Protein AF-A0A962G310-F1 (afdb_monomer)

Structure (mmCIF, N/CA/C/O backbone):
data_AF-A0A962G310-F1
#
_entry.id   AF-A0A962G310-F1
#
loop_
_atom_site.group_PDB
_atom_site.id
_atom_site.type_symbol
_atom_site.label_atom_id
_atom_site.label_alt_id
_atom_site.label_comp_id
_atom_site.label_asym_id
_atom_site.label_entity_id
_atom_site.label_seq_id
_atom_site.pdbx_PDB_ins_code
_atom_site.Cartn_x
_atom_site.Cartn_y
_atom_site.Cartn_z
_atom_site.occupancy
_atom_site.B_iso_or_equiv
_atom_site.auth_seq_id
_atom_site.auth_comp_id
_atom_site.auth_asym_id
_atom_site.auth_atom_id
_atom_site.pdbx_PDB_model_num
ATOM 1 N N . ILE A 1 1 ? -2.977 -13.315 -1.352 1.00 50.44 1 ILE A N 1
ATOM 2 C CA . ILE A 1 1 ? -3.343 -12.907 -2.749 1.00 50.44 1 ILE A CA 1
ATOM 3 C C . ILE A 1 1 ? -3.502 -14.176 -3.570 1.00 50.44 1 ILE A C 1
ATOM 5 O O . ILE A 1 1 ? -2.542 -14.920 -3.682 1.00 50.44 1 ILE A O 1
ATOM 9 N N . THR A 1 2 ? -4.656 -14.475 -4.157 1.00 49.22 2 THR A N 1
ATOM 10 C CA . THR A 1 2 ? -4.764 -15.611 -5.091 1.00 49.22 2 THR A CA 1
ATOM 11 C C . THR A 1 2 ? -4.496 -15.117 -6.510 1.00 49.22 2 THR A C 1
ATOM 13 O O . THR A 1 2 ? -5.317 -14.396 -7.077 1.00 49.22 2 THR A O 1
ATOM 16 N N . THR A 1 3 ? -3.339 -15.450 -7.093 1.00 58.47 3 THR A N 1
ATOM 17 C CA . THR A 1 3 ? -3.172 -15.307 -8.549 1.00 58.47 3 THR A CA 1
ATOM 18 C C . THR A 1 3 ? -3.939 -16.430 -9.236 1.00 58.47 3 THR A C 1
ATOM 20 O O . THR A 1 3 ? -4.121 -17.504 -8.672 1.00 58.47 3 THR A O 1
ATOM 23 N N . SER A 1 4 ? -4.409 -16.191 -10.458 1.00 64.81 4 SER A N 1
ATOM 24 C CA . SER A 1 4 ? -5.119 -17.195 -11.258 1.00 64.81 4 SER A CA 1
ATOM 25 C C . SER A 1 4 ? -4.231 -18.366 -11.699 1.00 64.81 4 SER A C 1
ATOM 27 O O . SER A 1 4 ? -4.678 -19.197 -12.481 1.00 64.81 4 SER A O 1
ATOM 29 N N . GLY A 1 5 ? -2.958 -18.395 -11.285 1.00 76.19 5 GLY A N 1
ATOM 30 C CA . GLY A 1 5 ? -1.945 -19.301 -11.819 1.00 76.19 5 GLY A CA 1
ATOM 31 C C . GLY A 1 5 ? -1.483 -18.958 -13.228 1.00 76.19 5 GLY A C 1
ATOM 32 O O . GLY A 1 5 ? -0.609 -19.631 -13.763 1.00 76.19 5 GLY A O 1
ATOM 33 N N . MET A 1 6 ? -2.056 -17.913 -13.833 1.00 87.50 6 MET A N 1
ATOM 34 C CA . MET A 1 6 ? -1.799 -17.522 -15.211 1.00 87.50 6 MET A CA 1
ATOM 35 C C . MET A 1 6 ? -0.865 -16.321 -15.269 1.00 87.50 6 MET A C 1
ATOM 37 O O . MET A 1 6 ? -1.064 -15.309 -14.591 1.00 87.50 6 MET A O 1
ATOM 41 N N . LEU A 1 7 ? 0.132 -16.414 -16.142 1.00 91.38 7 LEU A N 1
ATOM 42 C CA . LEU A 1 7 ? 1.071 -15.338 -16.396 1.00 91.38 7 LEU A CA 1
ATOM 43 C C . LEU A 1 7 ? 0.447 -14.274 -17.298 1.00 91.38 7 LEU A C 1
ATOM 45 O O . LEU A 1 7 ? -0.180 -14.569 -18.321 1.00 91.38 7 LEU A O 1
ATOM 49 N N . LYS A 1 8 ? 0.703 -13.014 -16.958 1.00 93.44 8 LYS A N 1
ATOM 50 C CA . LYS A 1 8 ? 0.412 -11.855 -17.799 1.00 93.44 8 LYS A CA 1
ATOM 51 C C . LYS A 1 8 ? 1.676 -11.424 -18.528 1.00 93.44 8 LYS A C 1
ATOM 53 O O . LYS A 1 8 ? 2.707 -11.155 -17.912 1.00 93.44 8 LYS A O 1
ATOM 58 N N . ARG A 1 9 ? 1.592 -11.344 -19.852 1.00 95.44 9 ARG A N 1
ATOM 59 C CA . ARG A 1 9 ? 2.641 -10.803 -20.710 1.00 95.44 9 ARG A CA 1
ATOM 60 C C . ARG A 1 9 ? 2.602 -9.288 -20.690 1.00 95.44 9 ARG A C 1
ATOM 62 O O . ARG A 1 9 ? 1.595 -8.676 -21.050 1.00 95.44 9 ARG A O 1
ATOM 69 N N . VAL A 1 10 ? 3.752 -8.709 -20.376 1.00 96.69 10 VAL A N 1
ATOM 70 C CA . VAL A 1 10 ? 3.971 -7.268 -20.354 1.00 96.69 10 VAL A CA 1
ATOM 71 C C . VAL A 1 10 ? 5.116 -6.950 -21.305 1.00 96.69 10 VAL A C 1
ATOM 73 O O . VAL A 1 10 ? 6.241 -7.379 -21.086 1.00 96.69 10 VAL A O 1
ATOM 76 N N . THR A 1 11 ? 4.830 -6.269 -22.411 1.00 97.44 11 THR A N 1
ATOM 77 C CA . THR A 1 11 ? 5.817 -5.959 -23.450 1.00 97.44 11 THR A CA 1
ATOM 78 C C . THR A 1 11 ? 6.754 -4.843 -22.994 1.00 97.44 11 THR A C 1
ATOM 80 O O . THR A 1 11 ? 6.299 -3.808 -22.503 1.00 97.44 11 THR A O 1
ATOM 83 N N . VAL A 1 12 ? 8.059 -5.054 -23.167 1.00 98.25 12 VAL A N 1
ATOM 84 C CA . VAL A 1 12 ? 9.109 -4.120 -22.746 1.00 98.25 12 VAL A CA 1
ATOM 85 C C . VAL A 1 12 ? 9.958 -3.695 -23.937 1.00 98.25 12 VAL A C 1
ATOM 87 O O . VAL A 1 12 ? 10.425 -4.527 -24.721 1.00 98.25 12 VAL A O 1
ATOM 90 N N . GLY A 1 13 ? 10.141 -2.387 -24.056 1.00 98.31 13 GLY A N 1
ATOM 91 C CA . GLY A 1 13 ? 11.091 -1.740 -24.942 1.00 98.31 13 GLY A CA 1
ATOM 92 C C . GLY A 1 13 ? 12.408 -1.417 -24.236 1.00 98.31 13 GLY A C 1
ATOM 93 O O . GLY A 1 13 ? 12.398 -1.049 -23.064 1.00 98.31 13 GLY A O 1
ATOM 94 N N . VAL A 1 14 ? 13.534 -1.530 -24.937 1.00 98.56 14 VAL A N 1
ATOM 95 C CA . VAL A 1 14 ? 14.858 -1.184 -24.396 1.00 98.56 14 VAL A CA 1
ATOM 96 C C . VAL A 1 14 ? 15.575 -0.236 -25.346 1.00 98.56 14 VAL A C 1
ATOM 98 O O . VAL A 1 14 ? 15.743 -0.550 -26.522 1.00 98.56 14 VAL A O 1
ATOM 101 N N . ASP A 1 15 ? 15.991 0.917 -24.837 1.00 98.56 15 ASP A N 1
ATOM 102 C CA . ASP A 1 15 ? 16.763 1.926 -25.558 1.00 98.56 15 ASP A CA 1
ATOM 103 C C . ASP A 1 15 ? 18.202 1.950 -25.029 1.00 98.56 15 ASP A C 1
ATOM 105 O O . ASP A 1 15 ? 18.442 2.092 -23.826 1.00 98.56 15 ASP A O 1
ATOM 109 N N . VAL A 1 16 ? 19.162 1.756 -25.930 1.00 98.44 16 VAL A N 1
ATOM 110 C CA . VAL A 1 16 ? 20.587 1.662 -25.614 1.00 98.44 16 VAL A CA 1
ATOM 111 C C . VAL A 1 16 ? 21.300 2.863 -26.226 1.00 98.44 16 VAL A C 1
ATOM 113 O O . VAL A 1 16 ? 21.492 2.889 -27.448 1.00 98.44 16 VAL A O 1
ATOM 116 N N . PRO A 1 17 ? 21.728 3.837 -25.403 1.00 97.88 17 PRO A N 1
ATOM 117 C CA . PRO A 1 17 ? 22.543 4.949 -25.867 1.00 97.88 17 PRO A CA 1
ATOM 118 C C . PRO A 1 17 ? 23.867 4.494 -26.478 1.00 97.88 17 PRO A C 1
ATOM 120 O O . PRO A 1 17 ? 24.404 3.424 -26.170 1.00 97.88 17 PRO A O 1
ATOM 123 N N . SER A 1 18 ? 24.424 5.352 -27.320 1.00 97.38 18 SER A N 1
ATOM 124 C CA . SER A 1 18 ? 25.615 5.083 -28.121 1.00 97.38 18 SER A CA 1
ATOM 125 C C . SER A 1 18 ? 26.856 4.814 -27.295 1.00 97.38 18 SER A C 1
ATOM 127 O O . SER A 1 18 ? 27.634 3.927 -27.645 1.00 97.38 18 SER A O 1
ATOM 129 N N . HIS A 1 19 ? 27.027 5.492 -26.159 1.00 95.31 19 HIS A N 1
ATOM 130 C CA . HIS A 1 19 ? 28.170 5.243 -25.285 1.00 95.31 19 HIS A CA 1
ATOM 131 C C . HIS A 1 19 ? 28.067 3.883 -24.585 1.00 95.31 19 HIS A C 1
ATOM 133 O O . HIS A 1 19 ? 29.087 3.218 -24.431 1.00 95.31 19 HIS A O 1
ATOM 139 N N . ILE A 1 20 ? 26.864 3.422 -24.224 1.00 97.19 20 ILE A N 1
ATOM 140 C CA . ILE A 1 20 ? 26.665 2.067 -23.685 1.00 97.19 20 ILE A CA 1
ATOM 141 C C . ILE A 1 20 ? 26.889 1.021 -24.771 1.00 97.19 20 ILE A C 1
ATOM 143 O O . ILE A 1 20 ? 27.622 0.051 -24.555 1.00 97.19 20 ILE A O 1
ATOM 147 N N . TYR A 1 21 ? 26.318 1.238 -25.956 1.00 98.06 21 TYR A N 1
ATOM 148 C CA . TYR A 1 21 ? 26.517 0.349 -27.092 1.00 98.06 21 TYR A CA 1
ATOM 149 C C . TYR A 1 21 ? 28.004 0.196 -27.438 1.00 98.06 21 TYR A C 1
ATOM 151 O O . TYR A 1 21 ? 28.503 -0.925 -27.561 1.00 98.06 21 TYR A O 1
ATOM 159 N N . ALA A 1 22 ? 28.728 1.312 -27.533 1.00 97.12 22 ALA A N 1
ATOM 160 C CA . ALA A 1 22 ? 30.138 1.330 -27.889 1.00 97.12 22 ALA A CA 1
ATOM 161 C C . ALA A 1 22 ? 31.031 0.763 -26.780 1.00 97.12 22 ALA A C 1
ATOM 163 O O . ALA A 1 22 ? 31.851 -0.112 -27.053 1.00 97.12 22 ALA A O 1
ATOM 164 N N . ASN A 1 23 ? 30.867 1.223 -25.536 1.00 95.75 23 ASN A N 1
ATOM 165 C CA . ASN A 1 23 ? 31.840 0.960 -24.473 1.00 95.75 23 ASN A CA 1
ATOM 166 C C . ASN A 1 23 ? 31.548 -0.327 -23.695 1.00 95.75 23 ASN A C 1
ATOM 168 O O . ASN A 1 23 ? 32.478 -1.045 -23.332 1.00 95.75 23 ASN A O 1
ATOM 172 N N . VAL A 1 24 ? 30.273 -0.647 -23.449 1.00 96.69 24 VAL A N 1
ATOM 173 C CA . VAL A 1 24 ? 29.887 -1.813 -22.634 1.00 96.69 24 VAL A CA 1
ATOM 174 C C . VAL A 1 24 ? 29.593 -3.023 -23.509 1.00 96.69 24 VAL A C 1
ATOM 176 O O . VAL A 1 24 ? 30.114 -4.119 -23.278 1.00 96.69 24 VAL A O 1
ATOM 179 N N . TYR A 1 25 ? 28.797 -2.826 -24.561 1.00 97.56 25 TYR A N 1
ATOM 180 C CA . TYR A 1 25 ? 28.482 -3.887 -25.519 1.00 97.56 25 TYR A CA 1
ATOM 181 C C . TYR A 1 25 ? 29.496 -3.996 -26.663 1.00 97.56 25 TYR A C 1
ATOM 183 O O . TYR A 1 25 ? 29.352 -4.870 -27.516 1.00 97.56 25 TYR A O 1
ATOM 191 N N . GLN A 1 26 ? 30.560 -3.185 -26.642 1.00 97.06 26 GLN A N 1
ATOM 192 C CA . GLN A 1 26 ? 31.705 -3.269 -27.557 1.00 97.06 26 GLN A CA 1
ATOM 193 C C . GLN A 1 26 ? 31.311 -3.140 -29.032 1.00 97.06 26 GLN A C 1
ATOM 195 O O . GLN A 1 26 ? 31.849 -3.831 -29.895 1.00 97.06 26 GLN A O 1
ATOM 200 N N . SER A 1 27 ? 30.339 -2.272 -29.321 1.00 97.56 27 SER A N 1
ATOM 201 C CA . SER A 1 27 ? 29.776 -2.072 -30.662 1.00 97.56 27 SER A CA 1
ATOM 202 C C . SER A 1 27 ? 29.259 -3.361 -31.316 1.00 97.56 27 SER A C 1
ATOM 204 O O . SER A 1 27 ? 29.256 -3.485 -32.540 1.00 97.56 27 SER A O 1
ATOM 206 N N . ASN A 1 28 ? 28.825 -4.332 -30.507 1.00 97.94 28 ASN A N 1
ATOM 207 C CA . ASN A 1 28 ? 28.350 -5.628 -30.968 1.00 97.94 28 ASN A CA 1
ATOM 208 C C . ASN A 1 28 ? 26.861 -5.799 -30.632 1.00 97.94 28 ASN A C 1
ATOM 210 O O . ASN A 1 28 ? 26.475 -5.962 -29.472 1.00 97.94 28 ASN A O 1
ATOM 214 N N . SER A 1 29 ? 26.016 -5.783 -31.666 1.00 97.69 29 SER A N 1
ATOM 215 C CA . SER A 1 29 ? 24.560 -5.887 -31.516 1.00 97.69 29 SER A CA 1
ATOM 216 C C . SER A 1 29 ? 24.111 -7.228 -30.936 1.00 97.69 29 SER A C 1
ATOM 218 O O . SER A 1 29 ? 23.179 -7.261 -30.139 1.00 97.69 29 SER A O 1
ATOM 220 N N . GLU A 1 30 ? 24.785 -8.327 -31.279 1.00 97.38 30 GLU A N 1
ATOM 221 C CA . GLU A 1 30 ? 24.461 -9.649 -30.738 1.00 97.38 30 GLU A CA 1
ATOM 222 C C . GLU A 1 30 ? 24.752 -9.711 -29.235 1.00 97.38 30 GLU A C 1
ATOM 224 O O . GLU A 1 30 ? 23.927 -10.188 -28.455 1.00 97.38 30 GLU A O 1
ATOM 229 N N . ARG A 1 31 ? 25.896 -9.164 -28.809 1.00 97.12 31 ARG A N 1
ATOM 230 C CA . ARG A 1 31 ? 26.240 -9.047 -27.389 1.00 97.12 31 ARG A CA 1
ATOM 231 C C . ARG A 1 31 ? 25.231 -8.181 -26.637 1.00 97.12 31 ARG A C 1
ATOM 233 O O . ARG A 1 31 ? 24.807 -8.576 -25.553 1.00 97.12 31 ARG A O 1
ATOM 240 N N . ALA A 1 32 ? 24.853 -7.035 -27.205 1.00 97.69 32 ALA A N 1
ATOM 241 C CA . ALA A 1 32 ? 23.867 -6.139 -26.609 1.00 97.69 32 ALA A CA 1
ATOM 242 C C . ALA A 1 32 ? 22.528 -6.857 -26.391 1.00 97.69 32 ALA A C 1
ATOM 244 O O . ALA A 1 32 ? 22.038 -6.916 -25.267 1.00 97.69 32 ALA A O 1
ATOM 245 N N . VAL A 1 33 ? 21.971 -7.471 -27.440 1.00 97.56 33 VAL A N 1
ATOM 246 C CA . VAL A 1 33 ? 20.674 -8.160 -27.364 1.00 97.56 33 VAL A CA 1
ATOM 247 C C . VAL A 1 33 ? 20.718 -9.332 -26.382 1.00 97.56 33 VAL A C 1
ATOM 249 O O . VAL A 1 33 ? 19.839 -9.424 -25.530 1.00 97.56 33 VAL A O 1
ATOM 252 N N . ARG A 1 34 ? 21.768 -10.166 -26.408 1.00 97.06 34 ARG A N 1
ATOM 253 C CA . ARG A 1 34 ? 21.914 -11.292 -25.465 1.00 97.06 34 ARG A CA 1
ATOM 254 C C . ARG A 1 34 ? 21.926 -10.834 -24.001 1.00 97.06 34 ARG A C 1
ATOM 256 O O . ARG A 1 34 ? 21.305 -11.472 -23.155 1.00 97.06 34 ARG A O 1
ATOM 263 N N . LEU A 1 35 ? 22.621 -9.738 -23.685 1.00 97.31 35 LEU A N 1
ATOM 264 C CA . LEU A 1 35 ? 22.671 -9.200 -22.318 1.00 97.31 35 LEU A CA 1
ATOM 265 C C . LEU A 1 35 ? 21.361 -8.523 -21.905 1.00 97.31 35 LEU A C 1
ATOM 267 O O . LEU A 1 35 ? 20.964 -8.623 -20.743 1.00 97.31 35 LEU A O 1
ATOM 271 N N . ILE A 1 36 ? 20.655 -7.896 -22.847 1.00 98.31 36 ILE A N 1
ATOM 272 C CA . ILE A 1 36 ? 19.310 -7.363 -22.614 1.00 98.31 36 ILE A CA 1
ATOM 273 C C . ILE A 1 36 ? 18.335 -8.494 -22.281 1.00 98.31 36 ILE A C 1
ATOM 275 O O . ILE A 1 36 ? 17.607 -8.411 -21.292 1.00 98.31 36 ILE A O 1
ATOM 279 N N . GLU A 1 37 ? 18.348 -9.574 -23.060 1.00 97.31 37 GLU A N 1
ATOM 280 C CA . GLU A 1 37 ? 17.526 -10.758 -22.805 1.00 97.31 37 GLU A CA 1
ATOM 281 C C . GLU A 1 37 ? 17.859 -11.388 -21.451 1.00 97.31 37 GLU A C 1
ATOM 283 O O . GLU A 1 37 ? 16.951 -11.641 -20.658 1.00 97.31 37 GLU A O 1
ATOM 288 N N . TYR A 1 38 ? 19.148 -11.574 -21.150 1.00 97.19 38 TYR A N 1
ATOM 289 C CA . TYR A 1 38 ? 19.611 -12.068 -19.852 1.00 97.19 38 TYR A CA 1
ATOM 290 C C . TYR A 1 38 ? 19.092 -11.206 -18.693 1.00 97.19 38 TYR A C 1
ATOM 292 O O . TYR A 1 38 ? 18.535 -11.734 -17.730 1.00 97.19 38 TYR A O 1
ATOM 300 N N . SER A 1 39 ? 19.207 -9.882 -18.807 1.00 97.00 39 SER A N 1
ATOM 301 C CA . SER A 1 39 ? 18.791 -8.951 -17.754 1.00 97.00 39 SER A CA 1
ATOM 302 C C . SER A 1 39 ? 17.276 -8.996 -17.516 1.00 97.00 39 SER A C 1
ATOM 304 O O . SER A 1 39 ? 16.816 -9.044 -16.371 1.00 97.00 39 SER A O 1
ATOM 306 N N . LEU A 1 40 ? 16.482 -9.044 -18.595 1.00 96.31 40 LEU A N 1
ATOM 307 C CA . LEU A 1 40 ? 15.026 -9.193 -18.511 1.00 96.31 40 LEU A CA 1
ATOM 308 C C . LEU A 1 40 ? 14.626 -10.536 -17.886 1.00 96.31 40 LEU A C 1
ATOM 310 O O . LEU A 1 40 ? 13.695 -10.587 -17.081 1.00 96.31 40 LEU A O 1
ATOM 314 N N . LEU A 1 41 ? 15.323 -11.624 -18.228 1.00 94.31 41 LEU A N 1
ATOM 315 C CA . LEU A 1 41 ? 15.107 -12.936 -17.616 1.00 94.31 41 LEU A CA 1
ATOM 316 C C . LEU A 1 41 ? 15.432 -12.918 -16.118 1.00 94.31 41 LEU A C 1
ATOM 318 O O . LEU A 1 41 ? 14.638 -13.430 -15.331 1.00 94.31 41 LEU A O 1
ATOM 322 N N . GLY A 1 42 ? 16.533 -12.276 -15.718 1.00 93.44 42 GLY A N 1
ATOM 323 C CA . GLY A 1 42 ? 16.915 -12.115 -14.314 1.00 93.44 42 GLY A CA 1
ATOM 324 C C . GLY A 1 42 ? 15.847 -11.391 -13.493 1.00 93.44 42 GLY A C 1
ATOM 325 O O . GLY A 1 42 ? 15.467 -11.858 -12.420 1.00 93.44 42 GLY A O 1
ATOM 326 N N . ALA A 1 43 ? 15.289 -10.298 -14.021 1.00 92.38 43 ALA A N 1
ATOM 327 C CA . ALA A 1 43 ? 14.181 -9.599 -13.371 1.00 92.38 43 ALA A CA 1
ATOM 328 C C . ALA A 1 43 ? 12.894 -10.448 -13.338 1.00 92.38 43 ALA A C 1
ATOM 330 O O . ALA A 1 43 ? 12.197 -10.487 -12.322 1.00 92.38 43 ALA A O 1
ATOM 331 N N . ASN A 1 44 ? 12.592 -11.180 -14.415 1.00 93.31 44 ASN A N 1
ATOM 332 C CA . ASN A 1 44 ? 11.396 -12.021 -14.506 1.00 93.31 44 ASN A CA 1
ATOM 333 C C . ASN A 1 44 ? 11.317 -13.123 -13.449 1.00 93.31 44 ASN A C 1
ATOM 335 O O . ASN A 1 44 ? 10.204 -13.492 -13.084 1.00 93.31 44 ASN A O 1
ATOM 339 N N . LEU A 1 45 ? 12.446 -13.625 -12.936 1.00 88.06 45 LEU A N 1
ATOM 340 C CA . LEU A 1 45 ? 12.452 -14.667 -11.901 1.00 88.06 45 LEU A CA 1
ATOM 341 C C . LEU A 1 45 ? 11.566 -14.295 -10.704 1.00 88.06 45 LEU A C 1
ATOM 343 O O . LEU A 1 45 ? 10.777 -15.115 -10.236 1.00 88.06 45 LEU A O 1
ATOM 347 N N . VAL A 1 46 ? 11.649 -13.042 -10.249 1.00 88.81 46 VAL A N 1
ATOM 348 C CA . VAL A 1 46 ? 10.880 -12.556 -9.097 1.00 88.81 46 VAL A CA 1
ATOM 349 C C . VAL A 1 46 ? 9.440 -12.241 -9.497 1.00 88.81 46 VAL A C 1
ATOM 351 O O . VAL A 1 46 ? 8.511 -12.696 -8.839 1.00 88.81 46 VAL A O 1
ATOM 354 N N . TYR A 1 47 ? 9.233 -11.517 -10.600 1.00 92.44 47 TYR A N 1
ATOM 355 C CA . TYR A 1 47 ? 7.896 -11.084 -11.027 1.00 92.44 47 TYR A CA 1
ATOM 356 C C . TYR A 1 47 ? 6.986 -12.238 -11.448 1.00 92.44 47 TYR A C 1
ATOM 358 O O . TYR A 1 47 ? 5.790 -12.222 -11.152 1.00 92.44 47 TYR A O 1
ATOM 366 N N . MET A 1 48 ? 7.531 -13.258 -12.111 1.00 90.25 48 MET A N 1
ATOM 367 C CA . MET A 1 48 ? 6.759 -14.437 -12.493 1.00 90.25 48 MET A CA 1
ATOM 368 C C . MET A 1 48 ? 6.371 -15.252 -11.261 1.00 90.25 48 MET A C 1
ATOM 370 O O . MET A 1 48 ? 5.212 -15.644 -11.151 1.00 90.25 48 MET A O 1
ATOM 374 N N . ARG A 1 49 ? 7.313 -15.459 -10.327 1.00 85.56 49 ARG A N 1
ATOM 375 C CA . ARG A 1 49 ? 7.065 -16.196 -9.080 1.00 85.56 49 ARG A CA 1
ATOM 376 C C . ARG A 1 49 ? 6.059 -15.486 -8.182 1.00 85.56 49 ARG A C 1
ATOM 378 O O . ARG A 1 49 ? 5.169 -16.133 -7.656 1.00 85.56 49 ARG A O 1
ATOM 385 N N . GLN A 1 50 ? 6.219 -14.183 -7.980 1.00 85.75 50 GLN A N 1
ATOM 386 C CA . GLN A 1 50 ? 5.478 -13.470 -6.940 1.00 85.75 50 GLN A CA 1
ATOM 387 C C . GLN A 1 50 ? 4.130 -12.949 -7.415 1.00 85.75 50 GLN A C 1
ATOM 389 O O . GLN A 1 50 ? 3.139 -12.979 -6.693 1.00 85.75 50 GLN A O 1
ATOM 394 N N . VAL A 1 51 ? 4.091 -12.440 -8.644 1.00 88.88 51 VAL A N 1
ATOM 395 C CA . VAL A 1 51 ? 2.975 -11.618 -9.120 1.00 88.88 51 VAL A CA 1
ATOM 396 C C . VAL A 1 51 ? 2.570 -11.979 -10.542 1.00 88.88 51 VAL A C 1
ATOM 398 O O . VAL A 1 51 ? 1.916 -11.188 -11.217 1.00 88.88 51 VAL A O 1
ATOM 401 N N . GLY A 1 52 ? 2.927 -13.178 -11.014 1.00 90.19 52 GLY A N 1
ATOM 402 C CA . GLY A 1 52 ? 2.497 -13.738 -12.295 1.00 90.19 52 GLY A CA 1
ATOM 403 C C . GLY A 1 52 ? 2.721 -12.817 -13.498 1.00 90.19 52 GLY A C 1
ATOM 404 O O . GLY A 1 52 ? 1.888 -12.782 -14.402 1.00 90.19 52 GLY A O 1
ATOM 405 N N . ILE A 1 53 ? 3.789 -12.019 -13.502 1.00 93.38 53 ILE A N 1
ATOM 406 C CA . ILE A 1 53 ? 4.115 -11.099 -14.598 1.00 93.38 53 ILE A CA 1
ATOM 407 C C . ILE A 1 53 ? 5.341 -11.618 -15.336 1.00 93.38 53 ILE A C 1
ATOM 409 O O . ILE A 1 53 ? 6.390 -11.834 -14.736 1.00 93.38 53 ILE A O 1
ATOM 413 N N . ARG A 1 54 ? 5.219 -11.756 -16.658 1.00 94.94 54 ARG A N 1
ATOM 414 C CA . ARG A 1 54 ? 6.350 -11.974 -17.557 1.00 94.94 54 ARG A CA 1
ATOM 415 C C . ARG A 1 54 ? 6.575 -10.720 -18.385 1.00 94.94 54 ARG A C 1
ATOM 417 O O . ARG A 1 54 ? 5.815 -10.430 -19.313 1.00 94.94 54 ARG A O 1
ATOM 424 N N . HIS A 1 55 ? 7.664 -10.028 -18.099 1.00 96.81 55 HIS A N 1
ATOM 425 C CA . HIS A 1 55 ? 8.179 -8.988 -18.965 1.00 96.81 55 HIS A CA 1
ATOM 426 C C . HIS A 1 55 ? 8.787 -9.622 -20.215 1.00 96.81 55 HIS A C 1
ATOM 428 O O . HIS A 1 55 ? 9.733 -10.407 -20.142 1.00 96.81 55 HIS A O 1
ATOM 434 N N . GLN A 1 56 ? 8.221 -9.321 -21.374 1.00 96.25 56 GLN A N 1
ATOM 435 C CA . GLN A 1 56 ? 8.648 -9.874 -22.648 1.00 96.25 56 GLN A CA 1
ATOM 436 C C . GLN A 1 56 ? 9.271 -8.769 -23.489 1.00 96.25 56 GLN A C 1
ATOM 438 O O . GLN A 1 56 ? 8.612 -7.771 -23.782 1.00 96.25 56 GLN A O 1
ATOM 443 N N . LEU A 1 57 ? 10.518 -8.972 -23.913 1.00 97.06 57 LEU A N 1
ATOM 444 C CA . LEU A 1 57 ? 11.175 -8.064 -24.843 1.00 97.06 57 LEU A CA 1
ATOM 445 C C . LEU A 1 57 ? 10.339 -7.937 -26.123 1.00 97.06 57 LEU A C 1
ATOM 447 O O . LEU A 1 57 ? 9.901 -8.944 -26.684 1.00 97.06 57 LEU A O 1
ATOM 451 N N . ASN A 1 58 ? 10.099 -6.708 -26.569 1.00 95.56 58 ASN A N 1
ATOM 452 C CA . ASN A 1 58 ? 9.345 -6.441 -27.792 1.00 95.56 58 ASN A CA 1
ATOM 453 C C . ASN A 1 58 ? 10.169 -5.664 -28.817 1.00 95.56 58 ASN A C 1
ATOM 455 O O . ASN A 1 58 ? 10.158 -6.012 -29.995 1.00 95.56 58 ASN A O 1
ATOM 459 N N . ARG A 1 59 ? 10.913 -4.649 -28.367 1.00 96.75 59 ARG A N 1
ATOM 460 C CA . ARG A 1 59 ? 11.728 -3.802 -29.235 1.00 96.75 59 ARG A CA 1
ATOM 461 C C . ARG A 1 59 ? 13.011 -3.392 -28.534 1.00 96.75 59 ARG A C 1
ATOM 463 O O . ARG A 1 59 ? 12.982 -2.988 -27.375 1.00 96.75 59 ARG A O 1
ATOM 470 N N . VAL A 1 60 ? 14.113 -3.456 -29.272 1.00 98.00 60 VAL A N 1
ATOM 471 C CA . VAL A 1 60 ? 15.408 -2.912 -28.860 1.00 98.00 60 VAL A CA 1
ATOM 472 C C . VAL A 1 60 ? 15.800 -1.812 -29.836 1.00 98.00 60 VAL A C 1
ATOM 474 O O . VAL A 1 60 ? 15.754 -2.015 -31.048 1.00 98.00 60 VAL A O 1
ATOM 477 N N . VAL A 1 61 ? 16.193 -0.660 -29.305 1.00 98.25 61 VAL A N 1
ATOM 478 C CA . VAL A 1 61 ? 16.784 0.446 -30.058 1.00 98.25 61 VAL A CA 1
ATOM 479 C C . VAL A 1 61 ? 18.258 0.513 -29.683 1.00 98.25 61 VAL A C 1
ATOM 481 O O . VAL A 1 61 ? 18.596 0.826 -28.547 1.00 98.25 61 VAL A O 1
ATOM 484 N N . LEU A 1 62 ? 19.139 0.188 -30.630 1.00 98.25 62 LEU A N 1
ATOM 485 C CA . LEU A 1 62 ? 20.585 0.338 -30.466 1.00 98.25 62 LEU A CA 1
ATOM 486 C C . LEU A 1 62 ? 21.024 1.613 -31.178 1.00 98.25 62 LEU A C 1
ATOM 488 O O . LEU A 1 62 ? 20.935 1.698 -32.403 1.00 98.25 62 LEU A O 1
ATOM 492 N N . ARG A 1 63 ? 21.496 2.606 -30.427 1.00 97.44 63 ARG A N 1
ATOM 493 C CA . ARG A 1 63 ? 21.965 3.868 -31.005 1.00 97.44 63 ARG A CA 1
ATOM 494 C C . ARG A 1 63 ? 23.424 3.724 -31.398 1.00 97.44 63 ARG A C 1
ATOM 496 O O . ARG A 1 63 ? 24.311 3.871 -30.576 1.00 97.44 63 ARG A O 1
ATOM 503 N N . THR A 1 64 ? 23.685 3.377 -32.651 1.00 96.38 64 THR A N 1
ATOM 504 C CA . THR A 1 64 ? 25.050 3.075 -33.114 1.00 96.38 64 THR A CA 1
ATOM 505 C C . THR A 1 64 ? 25.854 4.312 -33.518 1.00 96.38 64 THR A C 1
ATOM 507 O O . THR A 1 64 ? 27.065 4.214 -33.685 1.00 96.38 64 THR A O 1
ATOM 510 N N . ASP A 1 65 ? 25.193 5.460 -33.688 1.00 94.88 65 ASP A N 1
ATOM 511 C CA . ASP A 1 65 ? 25.807 6.738 -34.054 1.00 94.88 65 ASP A CA 1
ATOM 512 C C . ASP A 1 65 ? 25.639 7.750 -32.913 1.00 94.88 65 ASP A C 1
ATOM 514 O O . ASP A 1 65 ? 24.521 8.141 -32.572 1.00 94.88 65 ASP A O 1
ATOM 518 N N . ALA A 1 66 ? 26.761 8.189 -32.338 1.00 91.44 66 ALA A N 1
ATOM 519 C CA . ALA A 1 66 ? 26.780 9.171 -31.258 1.00 91.44 66 ALA A CA 1
ATOM 520 C C . ALA A 1 66 ? 26.250 10.551 -31.686 1.00 91.44 66 ALA A C 1
ATOM 522 O O . ALA A 1 66 ? 25.712 11.277 -30.855 1.00 91.44 66 ALA A O 1
ATOM 523 N N . GLY A 1 67 ? 26.351 10.912 -32.971 1.00 93.62 67 GLY A N 1
ATOM 524 C CA . GLY A 1 67 ? 25.815 12.170 -33.500 1.00 93.62 67 GLY A CA 1
ATOM 525 C C . GLY A 1 67 ? 24.286 12.195 -33.586 1.00 93.62 67 GLY A C 1
ATOM 526 O O . GLY A 1 67 ? 23.691 13.268 -33.647 1.00 93.62 67 GLY A O 1
ATOM 527 N N . GLN A 1 68 ? 23.649 11.021 -33.566 1.00 93.06 68 GLN A N 1
ATOM 528 C CA . GLN A 1 68 ? 22.192 10.854 -33.586 1.00 93.06 68 GLN A CA 1
ATOM 529 C C . GLN A 1 68 ? 21.632 10.388 -32.237 1.00 93.06 68 GLN A C 1
ATOM 531 O O . GLN A 1 68 ? 20.426 10.159 -32.110 1.00 93.06 68 GLN A O 1
ATOM 536 N N . ASP A 1 69 ? 22.490 10.225 -31.231 1.00 96.69 69 ASP A N 1
ATOM 537 C CA . ASP A 1 69 ? 22.090 9.790 -29.905 1.00 96.69 69 ASP A CA 1
ATOM 538 C C . ASP A 1 69 ? 21.509 10.971 -29.106 1.00 96.69 69 ASP A C 1
ATOM 540 O O . ASP A 1 69 ? 2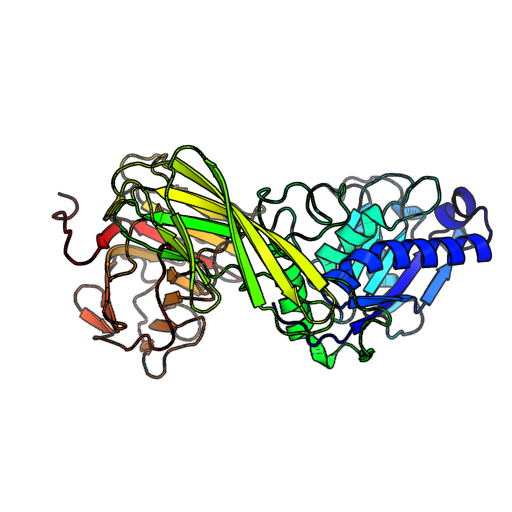2.254 11.859 -28.684 1.00 96.69 69 ASP A O 1
ATOM 544 N N . PRO A 1 70 ? 20.189 11.000 -28.851 1.00 96.44 70 PRO A N 1
ATOM 545 C CA . PRO A 1 70 ? 19.546 12.080 -28.118 1.00 96.44 70 PRO A CA 1
ATOM 546 C C . PRO A 1 70 ? 19.946 12.101 -26.641 1.00 96.44 70 PRO A C 1
ATOM 548 O O . PRO A 1 70 ? 19.702 13.095 -25.962 1.00 96.44 70 PRO A O 1
ATOM 551 N N . TYR A 1 71 ? 20.547 11.022 -26.133 1.00 95.38 71 TYR A N 1
ATOM 552 C CA . TYR A 1 71 ? 20.984 10.925 -24.748 1.00 95.38 71 TYR A CA 1
ATOM 553 C C . TYR A 1 71 ? 22.395 11.471 -24.538 1.00 95.38 71 TYR A C 1
ATOM 555 O O . TYR A 1 71 ? 22.724 11.873 -23.422 1.00 95.38 71 TYR A O 1
ATOM 563 N N . ALA A 1 72 ? 23.223 11.541 -25.586 1.00 91.69 72 ALA A N 1
ATOM 564 C CA . ALA A 1 72 ? 24.608 11.996 -25.482 1.00 91.69 72 ALA A CA 1
ATOM 565 C C . ALA A 1 72 ? 24.751 13.400 -24.848 1.00 91.69 72 ALA A C 1
ATOM 567 O O . ALA A 1 72 ? 25.593 13.548 -23.958 1.00 91.69 72 ALA A O 1
ATOM 568 N N . PRO A 1 73 ? 23.914 14.407 -25.186 1.00 90.00 73 PRO A N 1
ATOM 569 C CA . PRO A 1 73 ? 23.976 15.728 -24.551 1.00 90.00 73 PRO A CA 1
ATOM 570 C C . PRO A 1 73 ? 23.535 15.739 -23.080 1.00 90.00 73 PRO A C 1
ATOM 572 O O . PRO A 1 73 ? 23.824 16.688 -22.357 1.00 90.00 73 PRO A O 1
ATOM 575 N N . LEU A 1 74 ? 22.816 14.708 -22.625 1.00 89.50 74 LEU A N 1
ATOM 576 C CA . LEU A 1 74 ? 22.162 14.677 -21.311 1.00 89.50 74 LEU A CA 1
ATOM 577 C C . LEU A 1 74 ? 23.052 14.110 -20.202 1.00 89.50 74 LEU A C 1
ATOM 579 O O . LEU A 1 74 ? 22.665 14.145 -19.036 1.00 89.50 74 LEU A O 1
ATOM 583 N N . ARG A 1 75 ? 24.234 13.595 -20.555 1.00 85.38 75 ARG A N 1
ATOM 584 C CA . ARG A 1 75 ? 25.158 12.899 -19.644 1.00 85.38 75 ARG A CA 1
ATOM 585 C C . ARG A 1 75 ? 25.887 13.822 -18.662 1.00 85.38 75 ARG A C 1
ATOM 587 O O . ARG A 1 75 ? 26.527 13.335 -17.738 1.00 85.38 75 ARG A O 1
ATOM 594 N N . ALA A 1 76 ? 25.807 15.141 -18.846 1.00 77.94 76 ALA A N 1
ATOM 595 C CA . ALA A 1 76 ? 26.412 16.114 -17.942 1.00 77.94 76 ALA A CA 1
ATOM 596 C C . ALA A 1 76 ? 25.431 16.558 -16.830 1.00 77.94 76 ALA A C 1
ATOM 598 O O . ALA A 1 76 ? 24.269 16.884 -17.128 1.00 77.94 76 ALA A O 1
ATOM 599 N N . PRO A 1 77 ? 25.882 16.642 -15.561 1.00 66.62 77 PRO A N 1
ATOM 600 C CA . PRO A 1 77 ? 25.136 17.319 -14.501 1.00 66.62 77 PRO A CA 1
ATOM 601 C C . PRO A 1 77 ? 24.993 18.818 -14.818 1.00 66.62 77 PRO A C 1
ATOM 603 O O . PRO A 1 77 ? 25.975 19.456 -15.187 1.00 66.62 77 PRO A O 1
ATOM 606 N N . ASP A 1 78 ? 23.802 19.406 -14.665 1.00 61.38 78 ASP A N 1
ATOM 607 C CA . ASP A 1 78 ? 23.574 20.849 -14.913 1.00 61.38 78 ASP A CA 1
ATOM 608 C C . ASP A 1 78 ? 22.686 21.537 -13.859 1.00 61.38 78 ASP A C 1
ATOM 610 O O . ASP A 1 78 ? 22.105 22.588 -14.115 1.00 61.38 78 ASP A O 1
ATOM 614 N N . GLY A 1 79 ? 22.555 20.952 -12.666 1.00 61.97 79 GLY A N 1
ATOM 615 C CA . GLY A 1 79 ? 21.812 21.550 -11.549 1.00 61.97 79 GLY A CA 1
ATOM 616 C C . GLY A 1 79 ? 20.285 21.587 -11.708 1.00 61.97 79 GLY A C 1
ATOM 617 O O . GLY A 1 79 ? 19.597 21.918 -10.748 1.00 61.97 79 GLY A O 1
ATOM 618 N N . SER A 1 80 ? 19.733 21.196 -12.864 1.00 66.94 80 SER A N 1
ATOM 619 C CA . SER A 1 80 ? 18.279 21.105 -13.096 1.00 66.94 80 SER A CA 1
ATOM 620 C C . SER A 1 80 ? 17.599 19.951 -12.347 1.00 66.94 80 SER A C 1
ATOM 622 O O . SER A 1 80 ? 16.372 19.865 -12.318 1.00 66.94 80 SER A O 1
ATOM 624 N N . CYS A 1 81 ? 18.388 19.056 -11.748 1.00 60.00 81 CYS A N 1
ATOM 625 C CA . CYS A 1 81 ? 17.919 17.832 -11.124 1.00 60.00 81 CYS A CA 1
ATOM 626 C C . CYS A 1 81 ? 18.712 17.517 -9.860 1.00 60.00 81 CYS A C 1
ATOM 628 O O . CYS A 1 81 ? 19.934 17.655 -9.828 1.00 60.00 81 CYS A O 1
ATOM 630 N N . THR A 1 82 ? 18.007 17.069 -8.825 1.00 59.75 82 THR A N 1
ATOM 631 C CA . THR A 1 82 ? 18.585 16.673 -7.535 1.00 59.75 82 THR A CA 1
ATOM 632 C C . THR A 1 82 ? 18.993 15.195 -7.488 1.00 59.75 82 THR A C 1
ATOM 634 O O . THR A 1 82 ? 19.645 14.785 -6.533 1.00 59.75 82 THR A O 1
ATOM 637 N N . VAL A 1 83 ? 18.638 14.402 -8.511 1.00 60.84 83 VAL A N 1
ATOM 638 C CA . VAL A 1 83 ? 18.828 12.940 -8.582 1.00 60.84 83 VAL A CA 1
ATOM 639 C C . VAL A 1 83 ? 19.610 12.570 -9.853 1.00 60.84 83 VAL A C 1
ATOM 641 O O . VAL A 1 83 ? 19.033 12.055 -10.808 1.00 60.84 83 VAL A O 1
ATOM 644 N N . ASP A 1 84 ? 20.909 12.897 -9.897 1.00 68.56 84 ASP A N 1
ATOM 645 C CA . ASP A 1 84 ? 21.789 12.739 -11.079 1.00 68.56 84 ASP A CA 1
ATOM 646 C C . ASP A 1 84 ? 21.076 13.151 -12.403 1.00 68.56 84 ASP A C 1
ATOM 648 O O . ASP A 1 84 ? 20.140 13.950 -12.434 1.00 68.56 84 ASP A O 1
ATOM 652 N N . THR A 1 85 ? 21.518 12.647 -13.545 1.00 86.31 85 THR A N 1
ATOM 653 C CA . THR A 1 85 ? 20.975 12.904 -14.881 1.00 86.31 85 THR A CA 1
ATOM 654 C C . THR A 1 85 ? 19.817 11.961 -15.235 1.00 86.31 85 THR A C 1
ATOM 656 O O . THR A 1 85 ? 19.237 12.081 -16.318 1.00 86.31 85 THR A O 1
ATOM 659 N N . HIS A 1 86 ? 19.406 11.058 -14.329 1.00 91.19 86 HIS A N 1
ATOM 660 C CA . HIS A 1 86 ? 18.349 10.067 -14.577 1.00 91.19 86 HIS A CA 1
ATOM 661 C C . HIS A 1 86 ? 17.005 10.692 -14.967 1.00 91.19 86 HIS A C 1
ATOM 663 O O . HIS A 1 86 ? 16.335 10.179 -15.861 1.00 91.19 86 HIS A O 1
ATOM 669 N N . CYS A 1 87 ? 16.620 11.817 -14.364 1.00 89.69 87 CYS A N 1
ATOM 670 C CA . CYS A 1 87 ? 15.380 12.532 -14.691 1.00 89.69 87 CYS A CA 1
ATOM 671 C C . CYS A 1 87 ? 15.349 13.053 -16.142 1.00 89.69 87 CYS A C 1
ATOM 673 O O . CYS A 1 87 ? 14.304 13.007 -16.801 1.00 89.69 87 CYS A O 1
ATOM 675 N N . LYS A 1 88 ? 16.499 13.487 -16.681 1.00 91.25 88 LYS A N 1
ATOM 676 C CA . LYS A 1 88 ? 16.62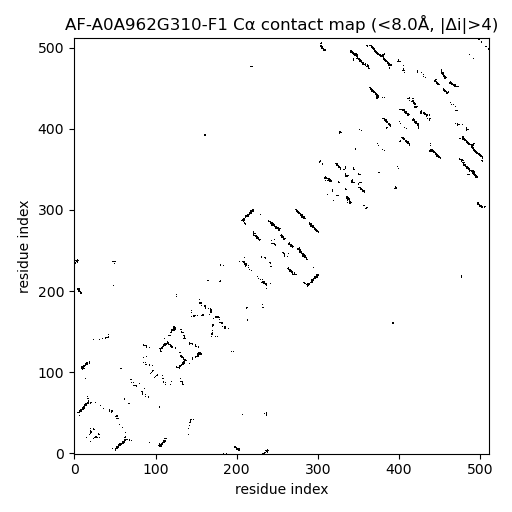1 13.908 -18.084 1.00 91.25 88 LYS A CA 1
ATOM 677 C C . LYS A 1 88 ? 16.471 12.716 -19.013 1.00 91.25 88 LYS A C 1
ATOM 679 O O . LYS A 1 88 ? 15.725 12.785 -19.983 1.00 91.25 88 LYS A O 1
ATOM 684 N N . PHE A 1 89 ? 17.130 11.609 -18.678 1.00 94.69 89 PHE A N 1
ATOM 685 C CA . PHE A 1 89 ? 17.017 10.355 -19.419 1.00 94.69 89 PHE A CA 1
ATOM 686 C C . PHE A 1 89 ? 15.585 9.819 -19.412 1.00 94.69 89 PHE A C 1
ATOM 688 O O . PHE A 1 89 ? 15.092 9.406 -20.457 1.00 94.69 89 PHE A O 1
ATOM 695 N N . LEU A 1 90 ? 14.900 9.884 -18.267 1.00 94.38 90 LEU A N 1
ATOM 696 C CA . LEU A 1 90 ? 13.503 9.479 -18.122 1.00 94.38 90 LEU A CA 1
ATOM 697 C C . LEU A 1 90 ? 12.572 10.329 -19.004 1.00 94.38 90 LEU A C 1
ATOM 699 O O . LEU A 1 90 ? 11.706 9.797 -19.698 1.00 94.38 90 LEU A O 1
ATOM 703 N N . THR A 1 91 ? 12.785 11.647 -19.018 1.00 93.62 91 THR A N 1
ATOM 704 C CA . THR A 1 91 ? 12.035 12.575 -19.879 1.00 93.62 91 THR A CA 1
ATOM 705 C C . THR A 1 91 ? 12.301 12.293 -21.357 1.00 93.62 91 THR A C 1
ATOM 707 O O . THR A 1 91 ? 11.372 12.226 -22.164 1.00 93.62 91 THR A O 1
ATOM 710 N N . GLU A 1 92 ? 13.564 12.074 -21.722 1.00 96.38 92 GLU A N 1
ATOM 711 C CA . GLU A 1 92 ? 13.954 11.856 -23.109 1.00 96.38 92 GLU A CA 1
ATOM 712 C C . GLU A 1 92 ? 13.494 10.491 -23.632 1.00 96.38 92 GLU A C 1
ATOM 714 O O . GLU A 1 92 ? 12.973 10.425 -24.740 1.00 96.38 92 GLU A O 1
ATOM 719 N N . VAL A 1 93 ? 13.575 9.405 -22.852 1.00 97.56 93 VAL A N 1
ATOM 720 C CA . VAL A 1 93 ? 13.024 8.103 -23.275 1.00 97.56 93 VAL A CA 1
ATOM 721 C C . VAL A 1 93 ? 11.508 8.171 -23.452 1.00 97.56 93 VAL A C 1
ATOM 723 O O . VAL A 1 93 ? 10.988 7.643 -24.436 1.00 97.56 93 VAL A O 1
ATOM 726 N N . ALA A 1 94 ? 10.795 8.901 -22.589 1.00 96.94 94 ALA A N 1
ATOM 727 C CA . ALA A 1 94 ? 9.370 9.135 -22.780 1.00 96.94 94 ALA A CA 1
ATOM 728 C C . ALA A 1 94 ? 9.097 9.880 -24.095 1.00 96.94 94 ALA A C 1
ATOM 730 O O . ALA A 1 94 ? 8.232 9.465 -24.868 1.00 96.94 94 ALA A O 1
ATOM 731 N N . ARG A 1 95 ? 9.868 10.932 -24.399 1.00 97.19 95 ARG A N 1
ATOM 732 C CA . ARG A 1 95 ? 9.765 11.666 -25.667 1.00 97.19 95 ARG A CA 1
ATOM 733 C C . ARG A 1 95 ? 10.041 10.757 -26.866 1.00 97.19 95 ARG A C 1
ATOM 735 O O . ARG A 1 95 ? 9.214 10.678 -27.769 1.00 97.19 95 ARG A O 1
ATOM 742 N N . GLN A 1 96 ? 11.157 10.030 -26.855 1.00 97.75 96 GLN A N 1
ATOM 743 C CA . GLN A 1 96 ? 11.567 9.144 -27.945 1.00 97.75 96 GLN A CA 1
ATOM 744 C C . GLN A 1 96 ? 10.475 8.127 -28.288 1.00 97.75 96 GLN A C 1
ATOM 746 O O . GLN A 1 96 ? 10.066 8.024 -29.440 1.00 97.75 96 GLN A O 1
ATOM 751 N N . TRP A 1 97 ? 9.948 7.426 -27.287 1.00 97.19 97 TRP A N 1
ATOM 752 C CA . TRP A 1 97 ? 8.986 6.339 -27.488 1.00 97.19 97 TRP A CA 1
ATOM 753 C C . TRP A 1 97 ? 7.545 6.799 -27.729 1.00 97.19 97 TRP A C 1
ATOM 755 O O . TRP A 1 97 ? 6.734 5.998 -28.193 1.00 97.19 97 TRP A O 1
ATOM 765 N N . ASN A 1 98 ? 7.210 8.049 -27.401 1.00 95.44 98 ASN A N 1
ATOM 766 C CA . ASN A 1 98 ? 5.877 8.602 -27.650 1.00 95.44 98 ASN A CA 1
ATOM 767 C C . ASN A 1 98 ? 5.784 9.394 -28.954 1.00 95.44 98 ASN A C 1
ATOM 769 O O . ASN A 1 98 ? 4.710 9.425 -29.548 1.00 95.44 98 ASN A O 1
ATOM 773 N N . THR A 1 99 ? 6.862 10.062 -29.382 1.00 96.00 99 THR A N 1
ATOM 774 C CA . THR A 1 99 ? 6.773 11.048 -30.473 1.00 96.00 99 THR A CA 1
ATOM 775 C C . THR A 1 99 ? 7.814 10.904 -31.576 1.00 96.00 99 THR A C 1
ATOM 777 O O . THR A 1 99 ? 7.590 11.441 -32.658 1.00 96.00 99 THR A O 1
ATOM 780 N N . VAL A 1 100 ? 8.932 10.206 -31.349 1.00 97.00 100 VAL A N 1
ATOM 781 C CA . VAL A 1 100 ? 10.038 10.131 -32.327 1.00 97.00 100 VAL A CA 1
ATOM 782 C C . VAL A 1 100 ? 10.093 8.778 -33.021 1.00 97.00 100 VAL A C 1
ATOM 784 O O . VAL A 1 100 ? 10.151 8.701 -34.246 1.00 97.00 100 VAL A O 1
ATOM 787 N N . LEU A 1 101 ? 10.112 7.703 -32.237 1.00 96.00 101 LEU A N 1
ATOM 788 C CA . LEU A 1 101 ? 10.191 6.344 -32.746 1.00 96.00 101 LEU A CA 1
ATOM 789 C C . LEU A 1 101 ? 8.862 5.947 -33.404 1.00 96.00 101 LEU A C 1
ATOM 791 O O . LEU A 1 101 ? 7.804 6.444 -33.009 1.00 96.00 101 LEU A O 1
ATOM 795 N N . PRO A 1 102 ? 8.884 5.007 -34.369 1.00 95.44 102 PRO A N 1
ATOM 796 C CA . PRO A 1 102 ? 7.658 4.439 -34.912 1.00 95.44 102 PRO A CA 1
ATOM 797 C C . PRO A 1 102 ? 6.741 3.939 -33.795 1.00 95.44 102 PRO A C 1
ATOM 799 O O . PRO A 1 102 ? 7.226 3.380 -32.806 1.00 95.44 102 PRO A O 1
ATOM 802 N N . ALA A 1 103 ? 5.427 4.085 -33.969 1.00 92.31 103 ALA A N 1
ATOM 803 C CA . ALA A 1 103 ? 4.451 3.631 -32.984 1.00 92.31 103 ALA A CA 1
ATOM 804 C C . ALA A 1 103 ? 4.693 2.164 -32.568 1.00 92.31 103 ALA A C 1
ATOM 806 O O . ALA A 1 103 ? 5.181 1.331 -33.342 1.00 92.31 103 ALA A O 1
ATOM 807 N N . GLY A 1 104 ? 4.381 1.847 -31.315 1.00 90.12 104 GLY A N 1
ATOM 808 C CA . GLY A 1 104 ? 4.686 0.553 -30.714 1.00 90.12 104 GLY A CA 1
ATOM 809 C C . GLY A 1 104 ? 3.689 0.154 -29.637 1.00 90.12 104 GLY A C 1
ATOM 810 O O . GLY A 1 104 ? 2.934 0.987 -29.135 1.00 90.12 104 GLY A O 1
ATOM 811 N N . THR A 1 105 ? 3.677 -1.138 -29.311 1.00 91.69 105 THR A N 1
ATOM 812 C CA . THR A 1 105 ? 2.709 -1.779 -28.397 1.00 91.69 105 THR A CA 1
ATOM 813 C C . THR A 1 105 ? 3.317 -2.120 -27.035 1.00 91.69 105 THR A C 1
ATOM 815 O O . THR A 1 105 ? 2.775 -2.912 -26.268 1.00 91.69 105 THR A O 1
ATOM 818 N N . GLU A 1 106 ? 4.481 -1.557 -26.729 1.00 96.25 106 GLU A N 1
ATOM 819 C CA . GLU A 1 106 ? 5.200 -1.797 -25.487 1.00 96.25 106 GLU A CA 1
ATOM 820 C C . GLU A 1 106 ? 4.435 -1.175 -24.315 1.00 96.25 106 GLU A C 1
ATOM 822 O O . GLU A 1 106 ? 4.057 -0.009 -24.384 1.00 96.25 106 GLU A O 1
ATOM 827 N N . HIS A 1 107 ? 4.219 -1.919 -23.234 1.00 97.44 107 HIS A N 1
ATOM 828 C CA . HIS A 1 107 ? 3.601 -1.390 -22.011 1.00 97.44 107 HIS A CA 1
ATOM 829 C C . HIS A 1 107 ? 4.600 -0.622 -21.144 1.00 97.44 107 HIS A C 1
ATOM 831 O O . HIS A 1 107 ? 4.212 0.204 -20.313 1.00 97.44 107 HIS A O 1
ATOM 837 N N . MET A 1 108 ? 5.887 -0.922 -21.318 1.00 98.12 108 MET A N 1
ATOM 838 C CA . MET A 1 108 ? 7.000 -0.308 -20.606 1.00 98.12 108 MET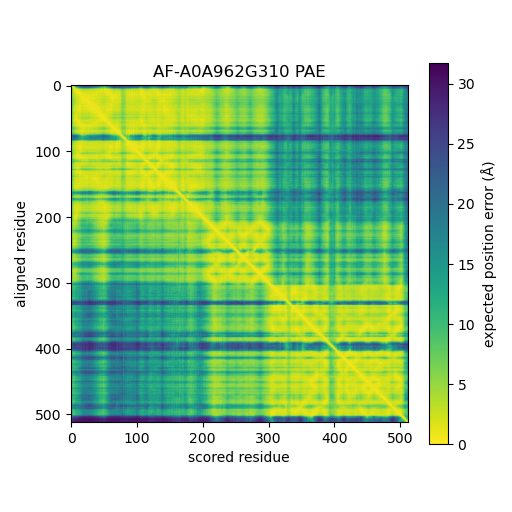 A CA 1
ATOM 839 C C . MET A 1 108 ? 8.144 -0.058 -21.584 1.00 98.12 108 MET A C 1
ATOM 841 O O . MET A 1 108 ? 8.334 -0.839 -22.516 1.00 98.12 108 MET A O 1
ATOM 845 N N . ALA A 1 109 ? 8.926 0.991 -21.368 1.00 98.25 109 ALA A N 1
ATOM 846 C CA . ALA A 1 109 ? 10.217 1.154 -22.021 1.00 98.25 109 ALA A CA 1
ATOM 847 C C . ALA A 1 109 ? 11.262 1.636 -21.023 1.00 98.25 109 ALA A C 1
ATOM 849 O O . ALA A 1 109 ? 10.955 2.394 -20.107 1.00 98.25 109 ALA A O 1
ATOM 850 N N . LEU A 1 110 ? 12.500 1.206 -21.213 1.00 98.56 110 LEU A N 1
ATOM 851 C CA . LEU A 1 110 ? 13.611 1.595 -20.362 1.00 98.56 110 LEU A CA 1
ATOM 852 C C . LEU A 1 110 ? 14.774 2.121 -21.193 1.00 98.56 110 LEU A C 1
ATOM 854 O O . LEU A 1 110 ? 14.969 1.683 -22.326 1.00 98.56 110 LEU A O 1
ATOM 858 N N . VAL A 1 111 ? 15.551 3.033 -20.616 1.00 98.44 111 VAL A N 1
ATOM 859 C CA . VAL A 1 111 ? 16.835 3.478 -21.166 1.00 98.44 111 VAL A CA 1
ATOM 860 C C . VAL A 1 111 ? 17.976 3.052 -20.246 1.00 98.44 111 VAL A C 1
ATOM 862 O O . VAL A 1 111 ? 17.854 3.122 -19.019 1.00 98.44 111 VAL A O 1
ATOM 865 N N . LEU A 1 112 ? 19.068 2.582 -20.847 1.00 97.69 112 LEU A N 1
ATOM 866 C CA . LEU A 1 112 ? 20.316 2.272 -20.147 1.00 97.69 112 LEU A CA 1
ATOM 867 C C . LEU A 1 112 ? 21.177 3.524 -20.011 1.00 97.69 112 LEU A C 1
ATOM 869 O O . LEU A 1 112 ? 21.203 4.328 -20.938 1.00 97.69 112 LEU A O 1
ATOM 873 N N . ARG A 1 113 ? 21.893 3.698 -18.897 1.00 93.00 113 ARG A N 1
ATOM 874 C CA . ARG A 1 113 ? 22.634 4.944 -18.658 1.00 93.00 113 ARG A CA 1
ATOM 875 C C . ARG A 1 113 ? 24.121 4.752 -18.397 1.00 93.00 113 ARG A C 1
ATOM 877 O O . ARG A 1 113 ? 24.876 4.887 -19.350 1.00 93.00 113 ARG A O 1
ATOM 884 N N . GLU A 1 114 ? 24.566 4.504 -17.172 1.00 91.00 114 GLU A N 1
ATOM 885 C CA . GLU A 1 114 ? 25.995 4.384 -16.849 1.00 91.00 114 GLU A CA 1
ATOM 886 C C . GLU A 1 114 ? 26.319 3.039 -16.185 1.00 91.00 114 GLU A C 1
ATOM 888 O O . GLU A 1 114 ? 25.427 2.252 -15.856 1.00 91.00 114 GLU A O 1
ATOM 893 N N . VAL A 1 115 ? 27.618 2.756 -16.030 1.00 87.44 115 VAL A N 1
ATOM 894 C CA . VAL A 1 115 ? 28.092 1.618 -15.233 1.00 87.44 115 VAL A CA 1
ATOM 895 C C . VAL A 1 115 ? 28.157 2.027 -13.762 1.00 87.44 115 VAL A C 1
ATOM 897 O O . VAL A 1 115 ? 29.188 2.507 -13.294 1.00 87.44 115 VAL A O 1
ATOM 900 N N . ASP A 1 116 ? 27.041 1.862 -13.062 1.00 86.31 116 ASP A N 1
ATOM 901 C CA . ASP A 1 116 ? 26.852 2.210 -11.650 1.00 86.31 116 ASP A CA 1
ATOM 902 C C . ASP A 1 116 ? 25.671 1.381 -11.083 1.00 86.31 116 ASP A C 1
ATOM 904 O O . ASP A 1 116 ? 25.381 0.288 -11.580 1.00 86.31 116 ASP A O 1
ATOM 908 N N . GLY A 1 117 ? 24.996 1.849 -10.033 1.00 85.94 117 GLY A N 1
ATOM 909 C CA . GLY A 1 117 ? 23.894 1.151 -9.369 1.00 85.94 117 GLY A CA 1
ATOM 910 C C . GLY A 1 117 ? 22.615 1.967 -9.175 1.00 85.94 117 GLY A C 1
ATOM 911 O O . GLY A 1 117 ? 21.769 1.533 -8.389 1.00 85.94 117 GLY A O 1
ATOM 912 N N . ALA A 1 118 ? 22.468 3.123 -9.831 1.00 89.94 118 ALA A N 1
ATOM 913 C CA . ALA A 1 118 ? 21.323 4.015 -9.656 1.00 89.94 118 ALA A CA 1
ATOM 914 C C . ALA A 1 118 ? 20.254 3.856 -10.752 1.00 89.94 118 ALA A C 1
ATOM 916 O O . ALA A 1 118 ? 20.489 3.331 -11.844 1.00 89.94 118 ALA A O 1
ATOM 917 N N . GLY A 1 119 ? 19.042 4.312 -10.447 1.00 92.56 119 GLY A N 1
ATOM 918 C CA . GLY A 1 119 ? 17.913 4.275 -11.360 1.00 92.56 119 GLY A CA 1
ATOM 919 C C . GLY A 1 119 ? 16.850 5.309 -11.005 1.00 92.56 119 GLY A C 1
ATOM 920 O O . GLY A 1 119 ? 16.910 5.971 -9.967 1.00 92.56 119 GLY A O 1
ATOM 921 N N . LEU A 1 120 ? 15.910 5.494 -11.930 1.00 93.31 120 LEU A N 1
ATOM 922 C CA . LEU A 1 120 ? 14.708 6.288 -11.711 1.00 93.31 120 LEU A CA 1
ATOM 923 C C . LEU A 1 120 ? 13.573 5.799 -12.607 1.00 93.31 120 LEU A C 1
ATOM 925 O O . LEU A 1 120 ? 13.756 5.618 -13.814 1.00 93.31 120 LEU A O 1
ATOM 929 N N . ALA A 1 121 ? 12.372 5.702 -12.052 1.00 95.12 121 ALA A N 1
ATOM 930 C CA . ALA A 1 121 ? 11.177 5.282 -12.766 1.00 95.12 121 ALA A CA 1
ATOM 931 C C . ALA A 1 121 ? 9.984 6.209 -12.531 1.00 95.12 121 ALA A C 1
ATOM 933 O O . ALA A 1 121 ? 9.841 6.856 -11.496 1.00 95.12 121 ALA A O 1
ATOM 934 N N . SER A 1 122 ? 9.074 6.220 -13.505 1.00 93.50 122 SER A N 1
ATOM 935 C CA . SER A 1 122 ? 7.721 6.744 -13.296 1.00 93.50 122 SER A CA 1
ATOM 936 C C . SER A 1 122 ? 6.921 5.767 -12.428 1.00 93.50 122 SER A C 1
ATOM 938 O O . SER A 1 122 ? 6.983 4.557 -12.643 1.00 93.50 122 SER A O 1
ATOM 940 N N . VAL A 1 123 ? 6.177 6.275 -11.442 1.00 91.19 123 VAL A N 1
ATOM 941 C CA . VAL A 1 123 ? 5.497 5.429 -10.450 1.00 91.19 123 VAL A CA 1
ATOM 942 C C . VAL A 1 123 ? 4.068 5.105 -10.880 1.00 91.19 123 VAL A C 1
ATOM 944 O O . VAL A 1 123 ? 3.277 6.012 -11.119 1.00 91.19 123 VAL A O 1
ATOM 947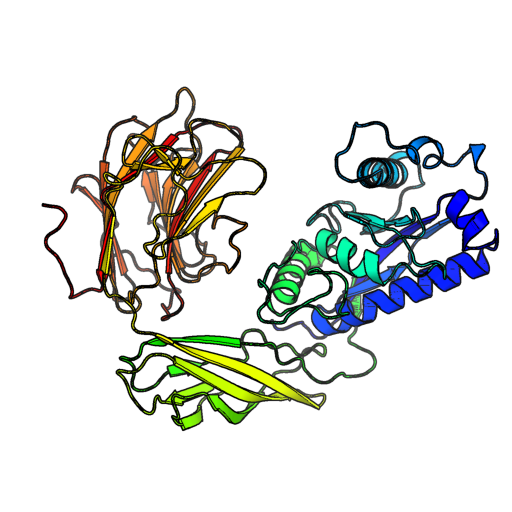 N N . GLY A 1 124 ? 3.718 3.818 -10.942 1.00 92.12 124 GLY A N 1
ATOM 948 C CA . GLY A 1 124 ? 2.336 3.371 -11.156 1.00 92.12 124 GLY A CA 1
ATOM 949 C C . GLY A 1 124 ? 1.763 3.705 -12.538 1.00 92.12 124 GLY A C 1
ATOM 950 O O . GLY A 1 124 ? 0.574 3.992 -12.667 1.00 92.12 124 GLY A O 1
ATOM 951 N N . THR A 1 125 ? 2.590 3.684 -13.586 1.00 94.50 125 THR A N 1
ATOM 952 C CA . THR A 1 125 ? 2.183 4.115 -14.939 1.00 94.50 125 THR A CA 1
ATOM 953 C C . THR A 1 125 ? 2.198 3.010 -15.996 1.00 94.50 125 THR A C 1
ATOM 955 O O . THR A 1 125 ? 2.006 3.291 -17.183 1.00 94.50 125 THR A O 1
ATOM 958 N N . VAL A 1 126 ? 2.393 1.740 -15.612 1.00 95.94 126 VAL A N 1
ATOM 959 C CA . VAL A 1 126 ? 2.351 0.613 -16.569 1.00 95.94 126 VAL A CA 1
ATOM 960 C C . VAL A 1 126 ? 1.055 0.638 -17.379 1.00 95.94 126 VAL A C 1
ATOM 962 O O . VAL A 1 126 ? -0.044 0.810 -16.845 1.00 95.94 126 VAL A O 1
ATOM 965 N N . ALA A 1 127 ? 1.217 0.504 -18.701 1.00 91.31 127 ALA A N 1
ATOM 966 C CA . ALA A 1 127 ? 0.141 0.545 -19.687 1.00 91.31 127 ALA A CA 1
ATOM 967 C C . ALA A 1 127 ? -0.735 1.821 -19.636 1.00 91.31 127 ALA A C 1
ATOM 969 O O . ALA A 1 127 ? -1.943 1.746 -19.866 1.00 91.31 127 ALA A O 1
ATOM 970 N N . SER A 1 128 ? -0.151 2.989 -19.314 1.00 86.94 128 SER A N 1
ATOM 971 C CA . SER A 1 128 ? -0.870 4.279 -19.259 1.00 86.94 128 SER A CA 1
ATOM 972 C C . SER A 1 128 ? -0.153 5.463 -19.958 1.00 86.94 128 SER A C 1
ATOM 974 O O . SER A 1 128 ? 0.265 6.396 -19.283 1.00 86.94 128 SER A O 1
ATOM 976 N N . PRO A 1 129 ? -0.014 5.482 -21.302 1.00 82.62 129 PRO A N 1
ATOM 977 C CA . PRO A 1 129 ? -0.083 4.330 -22.202 1.00 82.62 129 PRO A CA 1
ATOM 978 C C . PRO A 1 129 ? 1.172 3.447 -22.082 1.00 82.62 129 PRO A C 1
ATOM 980 O O . PRO A 1 129 ? 1.122 2.266 -22.417 1.00 82.62 129 PRO A O 1
ATOM 983 N N . ARG A 1 130 ? 2.274 3.995 -21.549 1.00 92.94 130 ARG A N 1
ATOM 984 C CA . ARG A 1 130 ? 3.551 3.312 -21.329 1.00 92.94 130 ARG A CA 1
ATOM 985 C C . ARG A 1 130 ? 4.243 3.855 -20.078 1.00 92.94 130 ARG A C 1
ATOM 987 O O . ARG A 1 130 ? 4.219 5.058 -19.850 1.00 92.94 130 ARG A O 1
ATOM 994 N N . SER A 1 131 ? 4.871 2.972 -19.304 1.00 96.88 131 SER A N 1
ATOM 995 C CA . SER A 1 131 ? 5.726 3.354 -18.170 1.00 96.88 131 SER A CA 1
ATOM 996 C C . SER A 1 131 ? 7.184 3.465 -18.583 1.00 96.88 131 SER A C 1
ATOM 998 O O . SER A 1 131 ? 7.611 2.731 -19.477 1.00 96.88 131 SER A O 1
ATOM 1000 N N . TYR A 1 132 ? 7.951 4.314 -17.900 1.00 98.12 132 TYR A N 1
ATOM 1001 C CA . TYR A 1 132 ? 9.353 4.544 -18.234 1.00 98.12 132 TYR A CA 1
ATOM 1002 C C . TYR A 1 132 ? 10.295 4.352 -17.051 1.00 98.12 132 TYR A C 1
ATOM 1004 O O . TYR A 1 132 ? 9.937 4.656 -15.909 1.00 98.12 132 TYR A O 1
ATOM 1012 N N . SER A 1 133 ? 11.518 3.908 -17.336 1.00 97.94 133 SER A N 1
ATOM 1013 C CA . SER A 1 133 ? 12.623 3.961 -16.381 1.00 97.94 133 SER A CA 1
ATOM 1014 C C . SER A 1 133 ? 13.966 4.286 -17.040 1.00 97.94 133 SER A C 1
ATOM 1016 O O . SER A 1 133 ? 14.182 4.029 -18.225 1.00 97.94 133 SER A O 1
ATOM 1018 N N . SER A 1 134 ? 14.870 4.865 -16.258 1.00 96.38 134 SER A N 1
ATOM 1019 C CA . SER A 1 134 ? 16.286 5.051 -16.564 1.00 96.38 134 SER A CA 1
ATOM 1020 C C . SER A 1 134 ? 17.088 4.204 -15.586 1.00 96.38 134 SER A C 1
ATOM 1022 O O . SER A 1 134 ? 16.833 4.274 -14.387 1.00 96.38 134 SER A O 1
ATOM 1024 N N . ASN A 1 135 ? 18.010 3.382 -16.082 1.00 96.25 135 ASN A N 1
ATOM 1025 C CA . ASN A 1 135 ? 18.646 2.340 -15.277 1.00 96.25 135 ASN A CA 1
ATOM 1026 C C . ASN A 1 135 ? 20.135 2.290 -15.582 1.00 96.25 135 ASN A C 1
ATOM 1028 O O . ASN A 1 135 ? 20.535 2.168 -16.745 1.00 96.25 135 ASN A O 1
ATOM 1032 N N . ASP A 1 136 ? 20.939 2.327 -14.531 1.00 94.56 136 ASP A N 1
ATOM 1033 C CA . ASP A 1 136 ? 22.335 1.947 -14.631 1.00 94.56 136 ASP A CA 1
ATOM 1034 C C . ASP A 1 136 ? 22.476 0.428 -14.755 1.00 94.56 136 ASP A C 1
ATOM 1036 O O . ASP A 1 136 ? 21.541 -0.357 -14.546 1.00 94.56 136 ASP A O 1
ATOM 1040 N N . LEU A 1 137 ? 23.667 0.015 -15.161 1.00 94.38 137 LEU A N 1
ATOM 1041 C CA . LEU A 1 137 ? 24.019 -1.373 -15.404 1.00 94.38 137 LEU A CA 1
ATOM 1042 C C . LEU A 1 137 ? 25.344 -1.722 -14.736 1.00 94.38 137 LEU A C 1
ATOM 1044 O O . LEU A 1 137 ? 26.193 -0.879 -14.479 1.00 94.38 137 LEU A O 1
ATOM 1048 N N . SER A 1 138 ? 25.565 -3.009 -14.509 1.00 95.00 138 SER A N 1
ATOM 1049 C CA . SER A 1 138 ? 26.878 -3.512 -14.111 1.00 95.00 138 SER A CA 1
ATOM 1050 C C . SER A 1 138 ? 27.915 -3.350 -15.229 1.00 95.00 138 SER A C 1
ATOM 1052 O O . SER A 1 138 ? 27.579 -3.243 -16.409 1.00 95.00 138 SER A O 1
ATOM 1054 N N . ALA A 1 139 ? 29.202 -3.469 -14.890 1.00 93.88 139 ALA A N 1
ATOM 1055 C CA . ALA A 1 139 ? 30.287 -3.473 -15.879 1.00 93.88 139 ALA A CA 1
ATOM 1056 C C . ALA A 1 139 ? 30.160 -4.603 -16.921 1.00 93.88 139 ALA A C 1
ATOM 1058 O O . ALA A 1 139 ? 30.707 -4.511 -18.019 1.00 93.88 139 ALA A O 1
ATOM 1059 N N . ALA A 1 140 ? 29.425 -5.670 -16.590 1.00 93.12 140 ALA A N 1
ATOM 1060 C CA . ALA A 1 140 ? 29.134 -6.771 -17.500 1.00 93.12 140 ALA A CA 1
ATOM 1061 C C . ALA A 1 140 ? 28.004 -6.456 -18.498 1.00 93.12 140 ALA A C 1
ATOM 1063 O O . ALA A 1 140 ? 27.802 -7.225 -19.434 1.00 93.12 140 ALA A O 1
ATOM 1064 N N . GLY A 1 141 ? 27.278 -5.348 -18.325 1.00 94.75 141 GLY A N 1
ATOM 1065 C CA . GLY A 1 141 ? 26.128 -4.988 -19.152 1.00 94.75 141 GLY A CA 1
ATOM 1066 C C . GLY A 1 141 ? 24.782 -5.515 -18.652 1.00 94.75 141 GLY A C 1
ATOM 1067 O O . GLY A 1 141 ? 23.788 -5.359 -19.362 1.00 94.75 141 GLY A O 1
ATOM 1068 N N . ASP A 1 142 ? 24.754 -6.138 -17.469 1.00 95.94 142 ASP A N 1
ATOM 1069 C CA . ASP A 1 142 ? 23.534 -6.607 -16.803 1.00 95.94 142 ASP A CA 1
ATOM 1070 C C . ASP A 1 142 ? 22.883 -5.473 -16.005 1.00 95.94 142 ASP A C 1
ATOM 1072 O O . ASP A 1 142 ? 23.525 -4.895 -15.124 1.00 95.94 142 ASP A O 1
ATOM 1076 N N . PHE A 1 143 ? 21.616 -5.189 -16.304 1.00 95.94 143 PHE A N 1
ATOM 1077 C CA . PHE A 1 143 ? 20.799 -4.172 -15.636 1.00 95.94 143 PHE A CA 1
ATOM 1078 C C . PHE A 1 143 ? 19.709 -4.767 -14.731 1.00 95.94 143 PHE A C 1
ATOM 1080 O O . PHE A 1 143 ? 18.919 -4.025 -14.152 1.00 95.94 143 PHE A O 1
ATOM 1087 N N . SER A 1 144 ? 19.629 -6.094 -14.591 1.00 94.81 144 SER A N 1
ATOM 1088 C CA . SER A 1 144 ? 18.543 -6.778 -13.873 1.00 94.81 144 SER A CA 1
ATOM 1089 C C . SER A 1 144 ? 18.380 -6.315 -12.424 1.00 94.81 144 SER A C 1
ATOM 1091 O O . SER A 1 144 ? 17.260 -6.271 -11.916 1.00 94.81 144 SER A O 1
ATOM 1093 N N . THR A 1 145 ? 19.480 -5.951 -11.761 1.00 91.69 145 THR A N 1
ATOM 1094 C CA . THR A 1 145 ? 19.474 -5.492 -10.367 1.00 91.69 145 THR A CA 1
ATOM 1095 C C . THR A 1 145 ? 18.825 -4.131 -10.187 1.00 91.69 145 THR A C 1
ATOM 1097 O O . THR A 1 145 ? 17.985 -3.989 -9.303 1.00 91.69 145 THR A O 1
ATOM 1100 N N . VAL A 1 146 ? 19.165 -3.162 -11.034 1.00 93.69 146 VAL A N 1
ATOM 1101 C CA . VAL A 1 146 ? 18.532 -1.840 -11.000 1.00 93.69 146 VAL A CA 1
ATOM 1102 C C . VAL A 1 146 ? 17.118 -1.941 -11.561 1.00 93.69 146 VAL A C 1
ATOM 1104 O O . VAL A 1 146 ? 16.157 -1.496 -10.950 1.00 93.69 146 VAL A O 1
ATOM 1107 N N . TRP A 1 147 ? 16.932 -2.620 -12.690 1.00 95.69 147 TRP A N 1
ATOM 1108 C CA . TRP A 1 147 ? 15.633 -2.606 -13.349 1.00 95.69 147 TRP A CA 1
ATOM 1109 C C . TRP A 1 147 ? 14.546 -3.391 -12.615 1.00 95.69 147 TRP A C 1
ATOM 1111 O O . TRP A 1 147 ? 13.385 -3.003 -12.683 1.00 95.69 147 TRP A O 1
ATOM 1121 N N . ARG A 1 148 ? 14.859 -4.461 -11.867 1.00 94.12 148 ARG A N 1
ATOM 1122 C CA . ARG A 1 148 ? 13.821 -5.112 -11.041 1.00 94.12 148 ARG A CA 1
ATOM 1123 C C . ARG A 1 148 ? 13.234 -4.151 -9.998 1.00 94.12 148 ARG A C 1
ATOM 1125 O O . ARG A 1 148 ? 12.049 -4.281 -9.695 1.00 94.12 148 ARG A O 1
ATOM 1132 N N . HIS A 1 149 ? 14.042 -3.203 -9.513 1.00 94.19 149 HIS A N 1
ATOM 1133 C CA . HIS A 1 149 ? 13.637 -2.125 -8.614 1.00 94.19 149 HIS A CA 1
ATOM 1134 C C . HIS A 1 149 ? 12.830 -1.052 -9.352 1.00 94.19 149 HIS A C 1
ATOM 1136 O O . HIS A 1 149 ? 11.689 -0.771 -8.990 1.00 94.19 149 HIS A O 1
ATOM 1142 N N . GLU A 1 150 ? 13.379 -0.482 -10.426 1.00 95.69 150 GLU A N 1
ATOM 1143 C CA . GLU A 1 150 ? 12.710 0.602 -11.162 1.00 95.69 150 GLU A CA 1
ATOM 1144 C C . GLU A 1 150 ? 11.428 0.125 -11.857 1.00 95.69 150 GLU A C 1
ATOM 1146 O O . GLU A 1 150 ? 10.408 0.815 -11.897 1.00 95.69 150 GLU A O 1
ATOM 1151 N N . GLY A 1 151 ? 11.434 -1.113 -12.346 1.00 95.56 151 GLY A N 1
ATOM 1152 C CA . GLY A 1 151 ? 10.233 -1.806 -12.790 1.00 95.56 151 GLY A CA 1
ATOM 1153 C C . GLY A 1 151 ? 9.201 -1.909 -11.667 1.00 95.56 151 GLY A C 1
ATOM 1154 O O . GLY A 1 151 ? 8.013 -1.749 -11.921 1.00 95.56 151 GLY A O 1
ATOM 1155 N N . GLY A 1 152 ? 9.632 -2.077 -10.417 1.00 94.88 152 GLY A N 1
ATOM 1156 C CA . GLY A 1 152 ? 8.746 -2.101 -9.254 1.00 94.88 152 GLY A CA 1
ATOM 1157 C C . GLY A 1 152 ? 8.050 -0.767 -9.042 1.00 94.88 152 GLY A C 1
ATOM 1158 O O . GLY A 1 152 ? 6.831 -0.734 -8.877 1.00 94.88 152 GLY A O 1
ATOM 1159 N N . HIS A 1 153 ? 8.780 0.342 -9.169 1.00 94.50 153 HIS A N 1
ATOM 1160 C CA . HIS A 1 153 ? 8.180 1.675 -9.185 1.00 94.50 153 HIS A CA 1
ATOM 1161 C C . HIS A 1 153 ? 7.161 1.822 -10.311 1.00 94.50 153 HIS A C 1
ATOM 1163 O O . HIS A 1 153 ? 6.038 2.265 -10.064 1.00 94.50 153 HIS A O 1
ATOM 1169 N N . ASN A 1 154 ? 7.482 1.371 -11.528 1.00 97.06 154 ASN A N 1
ATOM 1170 C CA . ASN A 1 154 ? 6.507 1.341 -12.619 1.00 97.06 154 ASN A CA 1
ATOM 1171 C C . ASN A 1 154 ? 5.224 0.581 -12.228 1.00 97.06 154 ASN A C 1
ATOM 1173 O O . ASN A 1 154 ? 4.124 1.050 -12.529 1.00 97.06 154 ASN A O 1
ATOM 1177 N N . TRP A 1 155 ? 5.355 -0.522 -11.488 1.00 95.06 155 TRP A N 1
ATOM 1178 C CA . TRP A 1 155 ? 4.262 -1.307 -10.899 1.00 95.06 155 TRP A CA 1
ATOM 1179 C C . TRP A 1 155 ? 3.658 -0.730 -9.605 1.00 95.06 155 TRP A C 1
ATOM 1181 O O . TRP A 1 155 ? 2.916 -1.424 -8.914 1.00 95.06 155 TRP A O 1
ATOM 1191 N N . SER A 1 156 ? 3.901 0.551 -9.316 1.00 91.94 156 SER A N 1
ATOM 1192 C CA . SER A 1 156 ? 3.359 1.310 -8.181 1.00 91.94 156 SER A CA 1
ATOM 1193 C C . SER A 1 156 ? 3.997 1.029 -6.816 1.00 91.94 156 SER A C 1
ATOM 1195 O O . SER A 1 156 ? 3.460 1.481 -5.799 1.00 91.94 156 SER A O 1
ATOM 1197 N N . LEU A 1 157 ? 5.144 0.350 -6.772 1.00 88.50 157 LEU A N 1
ATOM 1198 C CA . LEU A 1 157 ? 5.900 0.207 -5.531 1.00 88.50 157 LEU A CA 1
ATOM 1199 C C . LEU A 1 157 ? 6.551 1.529 -5.128 1.00 88.50 157 LEU A C 1
ATOM 1201 O O . LEU A 1 157 ? 6.939 2.345 -5.961 1.00 88.50 157 LEU A O 1
ATOM 1205 N N . SER A 1 158 ? 6.654 1.753 -3.829 1.00 85.81 158 SER A N 1
ATOM 1206 C CA . SER A 1 158 ? 7.515 2.742 -3.185 1.00 85.81 158 SER A CA 1
ATOM 1207 C C . SER A 1 158 ? 8.645 2.006 -2.461 1.00 85.81 158 SER A C 1
ATOM 1209 O O . SER A 1 158 ? 8.659 0.779 -2.381 1.00 85.81 158 SER A O 1
ATOM 1211 N N . HIS A 1 159 ? 9.628 2.739 -1.944 1.00 83.75 159 HIS A N 1
ATOM 1212 C CA . HIS A 1 159 ? 10.618 2.100 -1.082 1.00 83.75 159 HIS A CA 1
ATOM 1213 C C . HIS A 1 159 ? 9.970 1.690 0.237 1.00 83.75 159 HIS A C 1
ATOM 1215 O O . HIS A 1 159 ? 9.219 2.477 0.813 1.00 83.75 159 HIS A O 1
ATOM 1221 N N . PHE A 1 160 ? 10.311 0.500 0.734 1.00 78.19 160 PHE A N 1
ATOM 1222 C CA . PHE A 1 160 ? 9.883 0.018 2.047 1.00 78.19 160 PHE A CA 1
ATOM 1223 C C . PHE A 1 160 ? 8.356 0.038 2.245 1.00 78.19 160 PHE A C 1
ATOM 1225 O O . PHE A 1 160 ? 7.887 0.368 3.332 1.00 78.19 160 PHE A O 1
ATOM 1232 N N . ASP A 1 161 ? 7.562 -0.331 1.227 1.00 71.44 161 ASP A N 1
ATOM 1233 C CA . ASP A 1 161 ? 6.087 -0.374 1.327 1.00 71.44 161 ASP A CA 1
ATOM 1234 C C . ASP A 1 161 ? 5.582 -1.245 2.497 1.00 71.44 161 ASP A C 1
ATOM 1236 O O . ASP A 1 161 ? 4.500 -1.008 3.032 1.00 71.44 161 ASP A O 1
ATOM 1240 N N . GLY A 1 162 ? 6.370 -2.241 2.913 1.00 61.78 162 GLY A N 1
ATOM 1241 C CA . GLY A 1 162 ? 6.105 -3.079 4.085 1.00 61.78 162 GLY A CA 1
ATOM 1242 C C . GLY A 1 162 ? 6.909 -2.724 5.337 1.00 61.78 162 GLY A C 1
ATOM 1243 O O . GLY A 1 162 ? 6.868 -3.481 6.302 1.00 61.78 162 GLY A O 1
ATOM 1244 N N . GLY A 1 163 ? 7.690 -1.640 5.322 1.00 66.06 163 GLY A N 1
ATOM 1245 C CA . GLY A 1 163 ? 8.786 -1.411 6.265 1.00 66.06 163 GLY A CA 1
ATOM 1246 C C . GLY A 1 163 ? 9.963 -2.368 6.026 1.00 66.06 163 GLY A C 1
ATOM 1247 O O . GLY A 1 163 ? 10.196 -2.814 4.904 1.00 66.06 163 GLY A O 1
ATOM 1248 N N . THR A 1 164 ? 10.702 -2.711 7.089 1.00 60.03 164 THR A N 1
ATOM 1249 C CA . THR A 1 164 ? 11.789 -3.714 7.065 1.00 60.03 164 THR A CA 1
ATOM 1250 C C . THR A 1 164 ? 11.540 -5.005 7.881 1.00 60.03 164 THR A C 1
ATOM 1252 O O . THR A 1 164 ? 12.520 -5.629 8.293 1.00 60.03 164 THR A O 1
ATOM 1255 N N . PRO A 1 165 ? 10.299 -5.495 8.113 1.00 57.69 165 PRO A N 1
ATOM 1256 C CA . PRO A 1 165 ? 10.089 -6.744 8.855 1.00 57.69 165 PRO A CA 1
ATOM 1257 C C . PRO A 1 165 ? 10.617 -7.971 8.093 1.00 57.69 165 PRO A C 1
ATOM 1259 O O . PRO A 1 165 ? 11.034 -8.951 8.704 1.00 57.69 165 PRO A O 1
ATOM 1262 N N . GLU A 1 166 ? 10.648 -7.905 6.759 1.00 63.47 166 GLU A N 1
ATOM 1263 C CA . GLU A 1 166 ? 11.204 -8.949 5.889 1.00 63.47 166 GLU A CA 1
ATOM 1264 C C . GLU A 1 166 ? 12.645 -8.661 5.420 1.00 63.47 166 GLU A C 1
ATOM 1266 O O . GLU A 1 166 ? 13.208 -9.450 4.657 1.00 63.47 166 GLU A O 1
ATOM 1271 N N . GLY A 1 167 ? 13.252 -7.559 5.883 1.00 69.75 167 GLY A N 1
ATOM 1272 C CA . GLY A 1 167 ? 14.574 -7.094 5.454 1.00 69.75 167 GLY A CA 1
ATOM 1273 C C . GLY A 1 167 ? 14.582 -6.449 4.063 1.00 69.75 167 GLY A C 1
ATOM 1274 O O . GLY A 1 167 ? 13.571 -5.926 3.601 1.00 69.75 167 GLY A O 1
ATOM 1275 N N . SER A 1 168 ? 15.748 -6.449 3.411 1.00 81.19 168 SER A N 1
ATOM 1276 C CA . SER A 1 168 ? 15.918 -5.868 2.074 1.00 81.19 168 SER A CA 1
ATOM 1277 C C . SER A 1 168 ? 15.154 -6.643 0.992 1.00 81.19 168 SER A C 1
ATOM 1279 O O . SER A 1 168 ? 15.072 -7.869 1.028 1.00 81.19 168 SER A O 1
ATOM 1281 N N . THR A 1 169 ? 14.651 -5.941 -0.020 1.00 84.44 169 THR A N 1
ATOM 1282 C CA . THR A 1 169 ? 13.833 -6.491 -1.119 1.00 84.44 169 THR A CA 1
ATOM 1283 C C . THR A 1 169 ? 14.270 -5.893 -2.461 1.00 84.44 169 THR A C 1
ATOM 1285 O O . THR A 1 169 ? 15.274 -5.176 -2.536 1.00 84.44 169 THR A O 1
ATOM 1288 N N . ILE A 1 170 ? 13.513 -6.154 -3.534 1.00 88.44 170 ILE A N 1
ATOM 1289 C CA . ILE A 1 170 ? 13.735 -5.510 -4.830 1.00 88.44 170 ILE A CA 1
ATOM 1290 C C . ILE A 1 170 ? 13.550 -3.989 -4.767 1.00 88.44 170 ILE A C 1
ATOM 1292 O O . ILE A 1 170 ? 14.357 -3.293 -5.369 1.00 88.44 170 ILE A O 1
ATOM 1296 N N . ASN A 1 171 ? 12.568 -3.471 -4.016 1.00 88.31 171 ASN A N 1
ATOM 1297 C CA . ASN A 1 171 ? 12.299 -2.032 -3.893 1.00 88.31 171 ASN A CA 1
ATOM 1298 C C . ASN A 1 171 ? 12.830 -1.421 -2.589 1.00 88.31 171 ASN A C 1
ATOM 1300 O O . ASN A 1 171 ? 12.714 -0.220 -2.368 1.00 88.31 171 ASN A O 1
ATOM 1304 N N . SER A 1 172 ? 13.487 -2.232 -1.759 1.00 78.31 172 SER A N 1
ATOM 1305 C CA . SER A 1 172 ? 14.060 -1.830 -0.476 1.00 78.31 172 SER A CA 1
ATOM 1306 C C . SER A 1 172 ? 15.545 -2.207 -0.421 1.00 78.31 172 SER A C 1
ATOM 1308 O O . SER A 1 172 ? 15.916 -3.277 0.060 1.00 78.31 172 SER A O 1
ATOM 1310 N N . GLY A 1 173 ? 16.412 -1.334 -0.948 1.00 70.56 173 GLY A N 1
ATOM 1311 C CA . GLY A 1 173 ? 17.876 -1.459 -0.847 1.00 70.56 173 GLY A CA 1
ATOM 1312 C C . GLY A 1 173 ? 18.571 -2.309 -1.922 1.00 70.56 173 GLY A C 1
ATOM 1313 O O . GLY A 1 173 ? 19.731 -2.668 -1.730 1.00 70.56 173 GLY A O 1
ATOM 1314 N N . ASN A 1 174 ? 17.887 -2.659 -3.020 1.00 72.19 174 ASN A N 1
ATOM 1315 C CA . ASN A 1 174 ? 18.407 -3.303 -4.249 1.00 72.19 174 ASN A CA 1
ATOM 1316 C C . ASN A 1 174 ? 19.146 -4.641 -4.083 1.00 72.19 174 ASN A C 1
ATOM 1318 O O . ASN A 1 174 ? 19.635 -5.209 -5.063 1.00 72.19 174 ASN A O 1
ATOM 1322 N N . SER A 1 175 ? 19.211 -5.185 -2.872 1.00 69.69 175 SER A N 1
ATOM 1323 C CA . SER A 1 175 ? 20.180 -6.225 -2.514 1.00 69.69 175 SER A CA 1
ATOM 1324 C C . SER A 1 175 ? 19.647 -7.645 -2.667 1.00 69.69 175 SER A C 1
ATOM 1326 O O . SER A 1 175 ? 20.407 -8.526 -3.067 1.00 69.69 175 SER A O 1
ATOM 1328 N N . LEU A 1 176 ? 18.356 -7.886 -2.417 1.00 78.94 176 LEU A N 1
ATOM 1329 C CA . LEU A 1 176 ? 17.754 -9.216 -2.536 1.00 78.94 176 LEU A CA 1
ATOM 1330 C C . LEU A 1 176 ? 16.764 -9.272 -3.701 1.00 78.94 176 LEU A C 1
ATOM 1332 O O . LEU A 1 176 ? 15.912 -8.403 -3.868 1.00 78.94 176 LEU A O 1
ATOM 1336 N N . ALA A 1 177 ? 16.844 -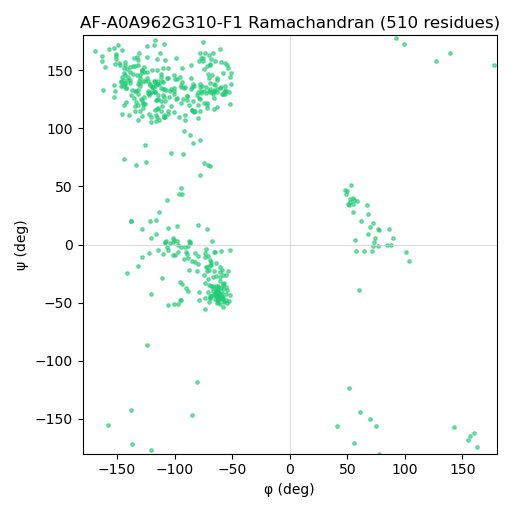10.336 -4.500 1.00 85.00 177 ALA A N 1
ATOM 1337 C CA . ALA A 1 177 ? 15.881 -10.635 -5.559 1.00 85.00 177 ALA A CA 1
ATOM 1338 C C . ALA A 1 177 ? 14.593 -11.251 -4.968 1.00 85.00 177 ALA A C 1
ATOM 1340 O O . ALA A 1 177 ? 14.234 -12.388 -5.267 1.00 85.00 177 ALA A O 1
ATOM 1341 N N . LYS A 1 178 ? 13.921 -10.505 -4.083 1.00 85.12 178 LYS A N 1
ATOM 1342 C CA . LYS A 1 178 ? 12.691 -10.899 -3.382 1.00 85.12 178 LYS A CA 1
ATOM 1343 C C . LYS A 1 178 ? 11.735 -9.704 -3.299 1.00 85.12 178 LYS A C 1
ATOM 1345 O O . LYS A 1 178 ? 12.192 -8.595 -3.057 1.00 85.12 178 LYS A O 1
ATOM 1350 N N . MET A 1 179 ? 10.433 -9.940 -3.462 1.00 85.50 179 MET A N 1
ATOM 1351 C CA . MET A 1 179 ? 9.383 -9.004 -3.032 1.00 85.50 179 MET A CA 1
ATOM 1352 C C . MET A 1 179 ? 8.916 -9.387 -1.627 1.00 85.50 179 MET A C 1
ATOM 1354 O O . MET A 1 179 ? 8.773 -10.576 -1.339 1.00 85.50 179 MET A O 1
ATOM 1358 N N . SER A 1 180 ? 8.682 -8.398 -0.773 1.00 81.00 180 SER A N 1
ATOM 1359 C CA . SER A 1 180 ? 7.931 -8.579 0.473 1.00 81.00 180 SER A CA 1
ATOM 1360 C C . SER A 1 180 ? 6.448 -8.836 0.195 1.00 81.00 180 SER A C 1
ATOM 1362 O O . SER A 1 180 ? 5.952 -8.524 -0.894 1.00 81.00 180 SER A O 1
ATOM 1364 N N . GLY A 1 181 ? 5.720 -9.360 1.185 1.00 77.50 181 GLY A N 1
ATOM 1365 C CA . GLY A 1 181 ? 4.270 -9.548 1.084 1.00 77.50 181 GLY A CA 1
ATOM 1366 C C . GLY A 1 181 ? 3.515 -8.269 0.672 1.00 77.50 181 GLY A C 1
ATOM 1367 O O . GLY A 1 181 ? 2.728 -8.319 -0.278 1.00 77.50 181 GLY A O 1
ATOM 1368 N N . PRO A 1 182 ? 3.772 -7.105 1.307 1.00 77.88 182 PRO A N 1
ATOM 1369 C CA . PRO A 1 182 ? 3.154 -5.833 0.925 1.00 77.88 182 PRO A CA 1
ATOM 1370 C C . PRO A 1 182 ? 3.479 -5.380 -0.505 1.00 77.88 182 PRO A C 1
ATOM 1372 O O . PRO A 1 182 ? 2.577 -4.959 -1.228 1.00 77.88 182 PRO A O 1
ATOM 1375 N N . GLU A 1 183 ? 4.729 -5.522 -0.957 1.00 84.12 183 GLU A N 1
ATOM 1376 C CA . GLU A 1 183 ? 5.102 -5.209 -2.344 1.00 84.12 183 GLU A CA 1
ATOM 1377 C C . GLU A 1 183 ? 4.349 -6.113 -3.335 1.00 84.12 183 GLU A C 1
ATOM 1379 O O . GLU A 1 183 ? 3.721 -5.631 -4.281 1.00 84.12 183 GLU A O 1
ATOM 1384 N N . ALA A 1 184 ? 4.330 -7.428 -3.096 1.00 85.50 184 ALA A N 1
ATOM 1385 C CA . ALA A 1 184 ? 3.600 -8.365 -3.947 1.00 85.50 184 ALA A CA 1
ATOM 1386 C C . ALA A 1 184 ? 2.091 -8.039 -4.003 1.00 85.50 184 ALA A C 1
ATOM 1388 O O . ALA A 1 184 ? 1.476 -8.124 -5.072 1.00 85.50 184 ALA A O 1
ATOM 1389 N N . ALA A 1 185 ? 1.501 -7.600 -2.884 1.00 81.38 185 ALA A N 1
ATOM 1390 C CA . ALA A 1 185 ? 0.112 -7.141 -2.814 1.00 81.38 185 ALA A CA 1
ATOM 1391 C C . ALA A 1 185 ? -0.155 -5.920 -3.686 1.00 81.38 185 ALA A C 1
ATOM 1393 O O . ALA A 1 185 ? -1.093 -5.939 -4.487 1.00 81.38 185 ALA A O 1
ATOM 1394 N N . LEU A 1 186 ? 0.680 -4.890 -3.575 1.00 84.44 186 LEU A N 1
ATOM 1395 C CA . LEU A 1 186 ? 0.526 -3.654 -4.336 1.00 84.44 186 LEU A CA 1
ATOM 1396 C C . LEU A 1 186 ? 0.642 -3.898 -5.843 1.00 84.44 186 LEU A C 1
ATOM 1398 O O . LEU A 1 186 ? -0.235 -3.472 -6.599 1.00 84.44 186 LEU A O 1
ATOM 1402 N N . VAL A 1 187 ? 1.646 -4.664 -6.284 1.00 88.62 187 VAL A N 1
ATOM 1403 C CA . VAL A 1 187 ? 1.778 -5.025 -7.705 1.00 88.62 187 VAL A CA 1
ATOM 1404 C C . VAL A 1 187 ? 0.594 -5.878 -8.166 1.00 88.62 187 VAL A C 1
ATOM 1406 O O . VAL A 1 187 ? 0.060 -5.664 -9.257 1.00 88.62 187 VAL A O 1
ATOM 1409 N N . GLY A 1 188 ? 0.144 -6.828 -7.340 1.00 86.06 188 GLY A N 1
ATOM 1410 C CA . GLY A 1 188 ? -1.014 -7.672 -7.629 1.00 86.06 188 GLY A CA 1
ATOM 1411 C C . GLY A 1 188 ? -2.299 -6.868 -7.854 1.00 86.06 188 GLY A C 1
ATOM 1412 O O . GLY A 1 188 ? -2.992 -7.102 -8.850 1.00 86.06 188 GLY A O 1
ATOM 1413 N N . ILE A 1 189 ? -2.580 -5.901 -6.973 1.00 83.50 189 ILE A N 1
ATOM 1414 C CA . ILE A 1 189 ? -3.721 -4.975 -7.063 1.00 83.50 189 ILE A CA 1
ATOM 1415 C C . ILE A 1 189 ? -3.605 -4.109 -8.318 1.00 83.50 189 ILE A C 1
ATOM 1417 O O . ILE A 1 189 ? -4.547 -4.053 -9.113 1.00 83.50 189 ILE A O 1
ATOM 1421 N N . PHE A 1 190 ? -2.443 -3.489 -8.543 1.00 86.88 190 PHE A N 1
ATOM 1422 C CA . PHE A 1 190 ? -2.212 -2.644 -9.714 1.00 86.88 190 PHE A CA 1
ATOM 1423 C C . PHE A 1 190 ? -2.450 -3.419 -11.017 1.00 86.88 190 PHE A C 1
ATOM 1425 O O . PHE A 1 190 ? -3.199 -2.988 -11.898 1.00 86.88 190 PHE A O 1
ATOM 1432 N N . ARG A 1 191 ? -1.854 -4.612 -11.125 1.00 90.06 191 ARG A N 1
ATOM 1433 C CA . ARG A 1 191 ? -2.005 -5.503 -12.280 1.00 90.06 191 ARG A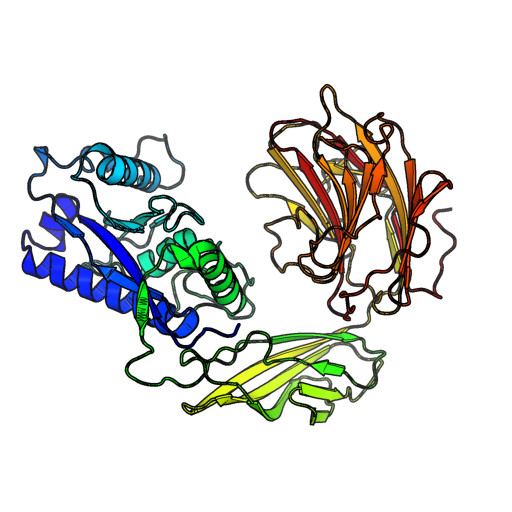 CA 1
ATOM 1434 C C . ARG A 1 191 ? -3.466 -5.892 -12.500 1.00 90.06 191 ARG A C 1
ATOM 1436 O O . ARG A 1 191 ? -3.920 -5.885 -13.642 1.00 90.06 191 ARG A O 1
ATOM 1443 N N . ALA A 1 192 ? -4.201 -6.226 -11.437 1.00 85.94 192 ALA A N 1
ATOM 1444 C CA . ALA A 1 192 ? -5.617 -6.577 -11.528 1.00 85.94 192 ALA A CA 1
ATOM 1445 C C . ALA A 1 192 ? -6.467 -5.404 -12.048 1.00 85.94 192 ALA A C 1
ATOM 1447 O O . ALA A 1 192 ? -7.301 -5.603 -12.931 1.00 85.94 192 ALA A O 1
ATOM 1448 N N . GLY A 1 193 ? -6.186 -4.176 -11.598 1.00 87.75 193 GLY A N 1
ATOM 1449 C CA . GLY A 1 193 ? -6.831 -2.955 -12.100 1.00 87.75 193 GLY A CA 1
ATOM 1450 C C . GLY A 1 193 ? -6.542 -2.641 -13.575 1.00 87.75 193 GLY A C 1
ATOM 1451 O O . GLY A 1 193 ? -7.263 -1.866 -14.198 1.00 87.75 193 GLY A O 1
ATOM 1452 N N . LYS A 1 194 ? -5.513 -3.266 -14.161 1.00 88.69 194 LYS A N 1
ATOM 1453 C CA . LYS A 1 194 ? -5.108 -3.125 -15.571 1.00 88.69 194 LYS A CA 1
ATOM 1454 C C . LYS A 1 194 ? -5.235 -4.435 -16.357 1.00 88.69 194 LYS A C 1
ATOM 1456 O O . LYS A 1 194 ? -4.604 -4.595 -17.398 1.00 88.69 194 LYS A O 1
ATOM 1461 N N . ASN A 1 195 ? -6.049 -5.384 -15.888 1.00 84.81 195 ASN A N 1
ATOM 1462 C CA . ASN A 1 195 ? -6.093 -6.741 -16.443 1.00 84.81 195 ASN A CA 1
ATOM 1463 C C . ASN A 1 195 ? -6.420 -6.788 -17.950 1.00 84.81 195 ASN A C 1
ATOM 1465 O O . ASN A 1 195 ? -5.868 -7.624 -18.660 1.00 84.81 195 ASN A O 1
ATOM 1469 N N . SER A 1 196 ? -7.260 -5.877 -18.458 1.00 89.94 196 SER A N 1
ATOM 1470 C CA . SER A 1 196 ? -7.592 -5.785 -19.891 1.00 89.94 196 SER A CA 1
ATOM 1471 C C . SER A 1 196 ? -6.429 -5.321 -20.771 1.00 89.94 196 SER A C 1
ATOM 1473 O O . SER A 1 196 ? -6.473 -5.512 -21.983 1.00 89.94 196 SER A O 1
ATOM 1475 N N . SER A 1 197 ? -5.398 -4.709 -20.185 1.00 92.88 197 SER A N 1
ATOM 1476 C CA . SER A 1 197 ? -4.229 -4.218 -20.915 1.00 92.88 197 SER A CA 1
ATOM 1477 C C . SER A 1 197 ? -3.195 -5.310 -21.191 1.00 92.88 197 SER A C 1
ATOM 1479 O O . SER A 1 197 ? -2.308 -5.103 -22.010 1.00 92.88 197 SER A O 1
ATOM 1481 N N . PHE A 1 198 ? -3.271 -6.470 -20.530 1.00 93.12 198 PHE A N 1
ATOM 1482 C CA . PHE A 1 198 ? -2.229 -7.495 -20.613 1.00 93.12 198 PHE A CA 1
ATOM 1483 C C . PHE A 1 198 ? -2.731 -8.783 -21.257 1.00 93.12 198 PHE A C 1
ATOM 1485 O O . PHE A 1 198 ? -3.809 -9.284 -20.944 1.00 93.12 198 PHE A O 1
ATOM 1492 N N . THR A 1 199 ? -1.906 -9.378 -22.122 1.00 93.56 199 THR A N 1
ATOM 1493 C CA . THR A 1 199 ? -2.215 -10.699 -22.679 1.00 93.56 199 THR A CA 1
ATOM 1494 C C . THR A 1 199 ? -1.928 -11.776 -21.644 1.00 93.56 199 THR A C 1
ATOM 1496 O O . THR A 1 199 ? -0.831 -11.835 -21.097 1.00 93.56 199 THR A O 1
ATOM 1499 N N . GLU A 1 200 ? -2.877 -12.671 -21.416 1.00 93.62 200 GLU A N 1
ATOM 1500 C CA . GLU A 1 200 ? -2.626 -13.896 -20.665 1.00 93.62 200 GLU A CA 1
ATOM 1501 C C . GLU A 1 200 ? -1.888 -14.919 -21.538 1.00 93.62 200 GLU A C 1
ATOM 1503 O O . GLU A 1 200 ? -2.264 -15.133 -22.688 1.00 93.62 200 GLU A O 1
ATOM 1508 N N . ILE A 1 201 ? -0.818 -15.526 -21.020 1.00 93.00 201 ILE A N 1
ATOM 1509 C CA . ILE A 1 201 ? 0.067 -16.414 -21.800 1.00 93.00 201 ILE A CA 1
ATOM 1510 C C . ILE A 1 201 ? 0.166 -17.834 -21.239 1.00 93.00 201 ILE A C 1
ATOM 1512 O O . ILE A 1 201 ? 1.102 -18.561 -21.567 1.00 93.00 201 ILE A O 1
ATOM 1516 N N . GLY A 1 202 ? -0.802 -18.239 -20.421 1.00 90.38 202 GLY A N 1
ATOM 1517 C CA . GLY A 1 202 ? -0.811 -19.562 -19.805 1.00 90.38 202 GLY A CA 1
ATOM 1518 C C . GLY A 1 202 ? -0.143 -19.605 -18.429 1.00 90.38 202 GLY A C 1
ATOM 1519 O O . GLY A 1 202 ? 0.369 -18.586 -17.952 1.00 90.38 202 GLY A O 1
ATOM 1520 N N . PRO A 1 203 ? -0.165 -20.779 -17.780 1.00 89.69 203 PRO A N 1
ATOM 1521 C CA . PRO A 1 203 ? 0.456 -20.974 -16.482 1.00 89.69 203 PRO A CA 1
ATOM 1522 C C . PRO A 1 203 ? 1.983 -21.063 -16.574 1.00 89.69 203 PRO A C 1
ATOM 1524 O O . PRO A 1 203 ? 2.567 -21.104 -17.661 1.00 89.69 203 PRO A O 1
ATOM 1527 N N . LEU A 1 204 ? 2.641 -21.119 -15.415 1.00 86.44 204 LEU A N 1
ATOM 1528 C CA . LEU A 1 204 ? 4.055 -21.481 -15.336 1.00 86.44 204 LEU A CA 1
ATOM 1529 C C . LEU A 1 204 ? 4.285 -22.857 -15.983 1.00 86.44 204 LEU A C 1
ATOM 1531 O O . LEU A 1 204 ? 3.570 -23.817 -15.709 1.00 86.44 204 LEU A O 1
ATOM 1535 N N . SER A 1 205 ? 5.312 -22.963 -16.829 1.00 86.50 205 SER A N 1
ATOM 1536 C CA . SER A 1 205 ? 5.656 -24.221 -17.508 1.00 86.50 205 SER A CA 1
ATOM 1537 C C . SER A 1 205 ? 6.223 -25.281 -16.563 1.00 86.50 205 SER A C 1
ATOM 1539 O O . SER A 1 205 ? 6.208 -26.466 -16.883 1.00 86.50 205 SER A O 1
ATOM 1541 N N . LEU A 1 206 ? 6.756 -24.852 -15.420 1.00 87.25 206 LEU A N 1
ATOM 1542 C CA . LEU A 1 206 ? 7.233 -25.710 -14.345 1.00 87.25 206 LEU A CA 1
ATOM 1543 C C . LEU A 1 206 ? 6.571 -25.247 -13.048 1.00 87.25 206 LEU A C 1
ATOM 1545 O O . LEU A 1 206 ? 6.761 -24.083 -12.680 1.00 87.25 206 LEU A O 1
ATOM 1549 N N . PRO A 1 207 ? 5.817 -26.122 -12.361 1.00 86.50 207 PRO A N 1
ATOM 1550 C CA . PRO A 1 207 ? 5.233 -25.775 -11.081 1.00 86.50 207 PRO A CA 1
ATOM 1551 C C . PRO A 1 207 ? 6.312 -25.427 -10.058 1.00 86.50 207 PRO A C 1
ATOM 1553 O O . PRO A 1 207 ? 7.304 -26.147 -9.927 1.00 86.50 207 PRO A O 1
ATOM 1556 N N . ILE A 1 208 ? 6.110 -24.341 -9.318 1.00 88.44 208 ILE A N 1
ATOM 1557 C CA . ILE A 1 208 ? 6.997 -23.938 -8.216 1.00 88.44 208 ILE A CA 1
ATOM 1558 C C . ILE A 1 208 ? 6.276 -24.076 -6.876 1.00 88.44 208 ILE A C 1
ATOM 1560 O O . ILE A 1 208 ? 5.068 -23.852 -6.847 1.00 88.44 208 ILE A O 1
ATOM 1564 N N . PRO A 1 209 ? 6.955 -24.420 -5.768 1.00 90.19 209 PRO A N 1
ATOM 1565 C CA . PRO A 1 209 ? 6.317 -24.449 -4.454 1.00 90.19 209 PRO A CA 1
ATOM 1566 C C . PRO A 1 209 ? 5.635 -23.112 -4.121 1.00 90.19 209 PRO A C 1
ATOM 1568 O O . PRO A 1 209 ? 6.068 -22.072 -4.637 1.00 90.19 209 PRO A O 1
ATOM 1571 N N . PRO A 1 210 ? 4.609 -23.119 -3.252 1.00 90.69 210 PRO A N 1
ATOM 1572 C CA . PRO A 1 210 ? 3.965 -21.885 -2.820 1.00 90.69 210 PRO A CA 1
ATOM 1573 C C . PRO A 1 210 ? 4.954 -20.952 -2.101 1.00 90.69 210 PRO A C 1
ATOM 1575 O O . PRO A 1 210 ? 6.071 -21.343 -1.749 1.00 90.69 210 PRO A O 1
ATOM 1578 N N . ASP A 1 211 ? 4.548 -19.708 -1.886 1.00 87.00 211 ASP A N 1
ATOM 1579 C CA . ASP A 1 211 ? 5.270 -18.727 -1.087 1.00 87.00 211 ASP A CA 1
ATOM 1580 C C . ASP A 1 211 ? 4.493 -18.439 0.194 1.00 87.00 211 ASP A C 1
ATOM 1582 O O . ASP A 1 211 ? 3.341 -18.005 0.139 1.00 87.00 211 ASP A O 1
ATOM 1586 N N . ALA A 1 212 ? 5.133 -18.720 1.329 1.00 89.44 212 ALA A N 1
ATOM 1587 C CA . ALA A 1 212 ? 4.611 -18.397 2.648 1.00 89.44 212 ALA A CA 1
ATOM 1588 C C . ALA A 1 212 ? 5.221 -17.062 3.089 1.00 89.44 212 ALA A C 1
ATOM 1590 O O . ALA A 1 212 ? 6.435 -16.978 3.313 1.00 89.44 212 ALA A O 1
ATOM 1591 N N . ALA A 1 213 ? 4.405 -16.018 3.134 1.00 84.44 213 ALA A N 1
ATOM 1592 C CA . ALA A 1 213 ? 4.826 -14.675 3.486 1.00 84.44 213 ALA A CA 1
ATOM 1593 C C . ALA A 1 213 ? 5.017 -14.546 5.005 1.00 84.44 213 ALA A C 1
ATOM 1595 O O . ALA A 1 213 ? 4.542 -15.353 5.801 1.00 84.44 213 ALA A O 1
ATOM 1596 N N . THR A 1 214 ? 5.769 -13.534 5.432 1.00 85.50 214 THR A N 1
ATOM 1597 C CA . THR A 1 214 ? 5.905 -13.265 6.866 1.00 85.50 214 THR A CA 1
ATOM 1598 C C . THR A 1 214 ? 4.639 -12.594 7.386 1.00 85.50 214 THR A C 1
ATOM 1600 O O . THR A 1 214 ? 4.134 -11.644 6.791 1.00 85.50 214 THR A O 1
ATOM 1603 N N . ASP A 1 215 ? 4.179 -13.040 8.548 1.00 87.19 215 ASP A N 1
ATOM 1604 C CA . ASP A 1 215 ? 3.032 -12.492 9.255 1.00 87.19 215 ASP A CA 1
ATOM 1605 C C . ASP A 1 215 ? 3.442 -11.751 10.527 1.00 87.19 215 ASP A C 1
ATOM 1607 O O . ASP A 1 215 ? 4.406 -12.108 11.211 1.00 87.19 215 ASP A O 1
ATOM 1611 N N . SER A 1 216 ? 2.636 -10.766 10.914 1.00 85.94 216 SER A N 1
ATOM 1612 C CA . SER A 1 216 ? 2.754 -10.092 12.205 1.00 85.94 216 SER A CA 1
ATOM 1613 C C . SER A 1 216 ? 1.383 -9.881 12.829 1.00 85.94 216 SER A C 1
ATOM 1615 O O . SER A 1 216 ? 0.473 -9.388 12.166 1.00 85.94 216 SER A O 1
ATOM 1617 N N . TYR A 1 217 ? 1.249 -10.212 14.110 1.00 87.31 217 TYR A N 1
ATOM 1618 C CA . TYR A 1 217 ? 0.006 -10.076 14.859 1.00 87.31 217 TYR A CA 1
ATOM 1619 C C . TYR A 1 217 ? 0.257 -9.423 16.217 1.00 87.31 217 TYR A C 1
ATOM 1621 O O . TYR A 1 217 ? 1.127 -9.848 16.979 1.00 87.31 217 TYR A O 1
ATOM 1629 N N . LEU A 1 218 ? -0.567 -8.428 16.543 1.00 86.00 218 LEU A N 1
ATOM 1630 C CA . LEU A 1 218 ? -0.713 -7.924 17.903 1.00 86.00 218 LEU A CA 1
ATOM 1631 C C . LEU A 1 218 ? -1.808 -8.726 18.611 1.00 86.00 218 LEU A C 1
ATOM 1633 O O . LEU A 1 218 ? -2.937 -8.801 18.127 1.00 86.00 218 LEU A O 1
ATOM 1637 N N . VAL A 1 219 ? -1.471 -9.322 19.754 1.00 88.31 219 VAL A N 1
ATOM 1638 C CA . VAL A 1 219 ? -2.401 -10.106 20.573 1.00 88.31 219 VAL A CA 1
ATOM 1639 C C . VAL A 1 219 ? -2.607 -9.382 21.903 1.00 88.31 219 VAL A C 1
ATOM 1641 O O . VAL A 1 219 ? -1.651 -9.239 22.665 1.00 88.31 219 VAL A O 1
ATOM 1644 N N . PRO A 1 220 ? -3.824 -8.929 22.236 1.00 86.25 220 PRO A N 1
ATOM 1645 C CA . PRO A 1 220 ? -4.082 -8.357 23.547 1.00 86.25 220 PRO A CA 1
ATOM 1646 C C . PRO A 1 220 ? -3.797 -9.371 24.649 1.00 86.25 220 PRO A C 1
ATOM 1648 O O . PRO A 1 220 ? -4.265 -10.508 24.577 1.00 86.25 220 PRO A O 1
ATOM 1651 N N . VAL A 1 221 ? -3.124 -8.935 25.714 1.00 87.06 221 VAL A N 1
ATOM 1652 C CA . VAL A 1 221 ? -2.885 -9.787 26.891 1.00 87.06 221 VAL A CA 1
ATOM 1653 C C . VAL A 1 221 ? -4.199 -10.335 27.457 1.00 87.06 221 VAL A C 1
ATOM 1655 O O . VAL A 1 221 ? -4.276 -11.504 27.794 1.00 87.06 221 VAL A O 1
ATOM 1658 N N . SER A 1 222 ? -5.280 -9.548 27.428 1.00 82.00 222 SER A N 1
ATOM 1659 C CA . SER A 1 222 ? -6.594 -9.946 27.959 1.00 82.00 222 SER A CA 1
ATOM 1660 C C . SER A 1 222 ? -7.306 -11.100 27.228 1.00 82.00 222 SER A C 1
ATOM 1662 O O . SER A 1 222 ? -8.358 -11.536 27.694 1.00 82.00 222 SER A O 1
ATOM 1664 N N . LEU A 1 223 ? -6.791 -11.594 26.094 1.00 84.81 223 LEU A N 1
ATOM 1665 C CA . LEU A 1 223 ? -7.449 -12.668 25.345 1.00 84.81 223 LEU A CA 1
ATOM 1666 C C . LEU A 1 223 ? -6.973 -14.065 25.753 1.00 84.81 223 LEU A C 1
ATOM 1668 O O . LEU A 1 223 ? -5.771 -14.326 25.766 1.00 84.81 223 LEU A O 1
ATOM 1672 N N . PRO A 1 224 ? -7.898 -15.023 25.952 1.00 89.12 224 PRO A N 1
ATOM 1673 C CA . PRO A 1 224 ? -7.523 -16.409 26.207 1.00 89.12 224 PRO A CA 1
ATOM 1674 C C . PRO A 1 224 ? -7.023 -17.149 24.967 1.00 89.12 224 PRO A C 1
ATOM 1676 O O . PRO A 1 224 ? -6.255 -18.103 25.084 1.00 89.12 224 PRO A O 1
ATOM 1679 N N . SER A 1 225 ? -7.450 -16.729 23.778 1.00 91.81 225 SER A N 1
ATOM 1680 C CA . SER A 1 225 ? -7.007 -17.296 22.508 1.00 91.81 225 SER A CA 1
ATOM 1681 C C . SER A 1 225 ? -7.283 -16.338 21.358 1.00 91.81 225 SER A C 1
ATOM 1683 O O . SER A 1 225 ? -8.263 -15.595 21.412 1.00 91.81 225 SER A O 1
ATOM 1685 N N . MET A 1 226 ? -6.493 -16.425 20.291 1.00 91.56 226 MET A N 1
ATOM 1686 C CA . MET A 1 226 ? -6.718 -15.693 19.046 1.00 91.56 226 MET A CA 1
ATOM 1687 C C . MET A 1 226 ? -6.448 -16.591 17.835 1.00 91.56 226 MET A C 1
ATOM 1689 O O . MET A 1 226 ? -5.510 -17.387 17.851 1.00 91.56 226 MET A O 1
ATOM 1693 N N . ASP A 1 227 ? -7.270 -16.450 16.793 1.00 93.81 227 ASP A N 1
ATOM 1694 C CA . ASP A 1 227 ? -7.068 -17.111 15.503 1.00 93.81 227 ASP A CA 1
ATOM 1695 C C . ASP A 1 227 ? -6.320 -16.189 14.544 1.00 93.81 227 ASP A C 1
ATOM 1697 O O . ASP A 1 227 ? -6.781 -15.090 14.238 1.00 93.81 227 ASP A O 1
ATOM 1701 N N . LEU A 1 228 ? -5.168 -16.656 14.072 1.00 93.25 228 LEU A N 1
ATOM 1702 C CA . LEU A 1 228 ? -4.271 -15.941 13.175 1.00 93.25 228 LEU A CA 1
ATOM 1703 C C . LEU A 1 228 ? -4.442 -16.514 11.763 1.00 93.25 228 LEU A C 1
ATOM 1705 O O . LEU A 1 228 ? -4.244 -17.712 11.535 1.00 93.25 228 LEU A O 1
ATOM 1709 N N . ASP A 1 229 ? -4.851 -15.661 10.830 1.00 92.38 229 ASP A N 1
ATOM 1710 C CA . ASP A 1 229 ? -5.111 -16.012 9.434 1.00 92.38 229 ASP A CA 1
ATOM 1711 C C . ASP A 1 229 ? -3.861 -15.783 8.581 1.00 92.38 229 ASP A C 1
ATOM 1713 O O . ASP A 1 229 ? -3.719 -14.762 7.912 1.00 92.38 229 ASP A O 1
ATOM 1717 N N . VAL A 1 230 ? -2.919 -16.717 8.674 1.00 91.81 230 VAL A N 1
ATOM 1718 C CA . VAL A 1 230 ? -1.617 -16.611 7.993 1.00 91.81 230 VAL A CA 1
ATOM 1719 C C . VAL A 1 230 ? -1.708 -16.801 6.480 1.00 91.81 230 VAL A C 1
ATOM 1721 O O . VAL A 1 230 ? -0.899 -16.281 5.733 1.00 91.81 230 VAL A O 1
ATOM 1724 N N . LEU A 1 231 ? -2.750 -17.476 5.985 1.00 91.06 231 LEU A N 1
ATOM 1725 C CA . LEU A 1 231 ? -2.902 -17.707 4.545 1.00 91.06 231 LEU A CA 1
ATOM 1726 C C . LEU A 1 231 ? -3.331 -16.443 3.776 1.00 91.06 231 LEU A C 1
ATOM 1728 O O . LEU A 1 231 ? -3.411 -16.465 2.546 1.00 91.06 231 LEU A O 1
ATOM 1732 N N . ALA A 1 232 ? -3.659 -15.350 4.473 1.00 85.06 232 ALA A N 1
ATOM 1733 C CA . ALA A 1 232 ? -4.209 -14.143 3.863 1.00 85.06 232 ALA A CA 1
ATOM 1734 C C . ALA A 1 232 ? -3.228 -13.471 2.880 1.00 85.06 232 ALA A C 1
ATOM 1736 O O . ALA A 1 232 ? -3.626 -13.013 1.796 1.00 85.06 232 ALA A O 1
ATOM 1737 N N . ASN A 1 233 ? -1.943 -13.424 3.236 1.00 79.94 233 ASN A N 1
ATOM 1738 C CA . ASN A 1 233 ? -0.864 -12.855 2.424 1.00 79.94 233 ASN A CA 1
ATOM 1739 C C . ASN A 1 233 ? -0.025 -13.918 1.693 1.00 79.94 233 ASN A C 1
ATOM 1741 O O . ASN A 1 233 ? 0.722 -13.547 0.789 1.00 79.94 233 ASN A O 1
ATOM 1745 N N . ASP A 1 234 ? -0.216 -15.204 1.986 1.00 87.38 234 ASP A N 1
ATOM 1746 C CA . ASP A 1 234 ? 0.408 -16.301 1.247 1.00 87.38 234 ASP A CA 1
ATOM 1747 C C . ASP A 1 234 ? -0.068 -16.391 -0.208 1.00 87.38 234 ASP A C 1
ATOM 1749 O O . ASP A 1 234 ? -1.139 -15.892 -0.603 1.00 87.38 234 ASP A O 1
ATOM 1753 N N . HIS A 1 235 ? 0.761 -17.032 -1.037 1.00 84.50 235 HIS A N 1
ATOM 1754 C CA . HIS A 1 235 ? 0.518 -17.111 -2.467 1.00 84.50 235 HIS A CA 1
ATOM 1755 C C . HIS A 1 235 ? 0.997 -18.420 -3.124 1.00 84.50 235 HIS A C 1
ATOM 1757 O O . HIS A 1 235 ? 2.112 -18.875 -2.900 1.00 84.50 235 HIS A O 1
ATOM 1763 N N . ASP A 1 236 ? 0.181 -19.003 -4.010 1.00 87.56 236 ASP A N 1
ATOM 1764 C CA . ASP A 1 236 ? 0.595 -20.060 -4.944 1.00 87.56 236 ASP A CA 1
ATOM 1765 C C . ASP A 1 236 ? 0.641 -19.512 -6.378 1.00 87.56 236 ASP A C 1
ATOM 1767 O O . ASP A 1 236 ? -0.399 -19.263 -6.997 1.00 87.56 236 ASP A O 1
ATOM 1771 N N . ALA A 1 237 ? 1.850 -19.361 -6.924 1.00 84.56 237 ALA A N 1
ATOM 1772 C CA . ALA A 1 237 ? 2.091 -18.851 -8.277 1.00 84.56 237 ALA A CA 1
ATOM 1773 C C . ALA A 1 237 ? 1.460 -19.702 -9.387 1.00 84.56 237 ALA A C 1
ATOM 1775 O O . ALA A 1 237 ? 1.272 -19.224 -10.505 1.00 84.56 237 ALA A O 1
ATOM 1776 N N . ASN A 1 238 ? 1.127 -20.957 -9.085 1.00 86.31 238 ASN A N 1
ATOM 1777 C CA . ASN A 1 238 ? 0.465 -21.877 -10.003 1.00 86.31 238 ASN A CA 1
ATOM 1778 C C . ASN A 1 238 ? -1.065 -21.766 -9.930 1.00 86.31 238 ASN A C 1
ATOM 1780 O O . ASN A 1 238 ? -1.757 -22.460 -10.669 1.00 86.31 238 ASN A O 1
ATOM 1784 N N . GLY A 1 239 ? -1.602 -20.908 -9.054 1.00 84.62 239 GLY A N 1
ATOM 1785 C CA . GLY A 1 239 ? -3.041 -20.705 -8.869 1.00 84.62 239 GLY A CA 1
ATOM 1786 C C . GLY A 1 239 ? -3.728 -21.797 -8.054 1.00 84.62 239 GLY A C 1
ATOM 1787 O O . GLY A 1 239 ? -4.956 -21.868 -8.038 1.00 84.62 239 GLY A O 1
ATOM 1788 N N . GLY A 1 240 ? -2.950 -22.656 -7.392 1.00 87.75 240 GLY A N 1
ATOM 1789 C CA . GLY A 1 240 ? -3.465 -23.683 -6.497 1.00 87.75 240 GLY A CA 1
ATOM 1790 C C . GLY A 1 240 ? -4.059 -23.102 -5.212 1.00 87.75 240 GLY A C 1
ATOM 1791 O O . GLY A 1 240 ? -3.695 -22.019 -4.755 1.00 87.75 240 GLY A O 1
ATOM 1792 N N . SER A 1 241 ? -4.982 -23.848 -4.605 1.00 89.44 241 SER A N 1
ATOM 1793 C CA . SER A 1 241 ? -5.448 -23.562 -3.248 1.00 89.44 241 SER A CA 1
ATOM 1794 C C . SER A 1 241 ? -4.354 -23.874 -2.229 1.00 89.44 241 SER A C 1
ATOM 1796 O O . SER A 1 241 ? -3.671 -24.893 -2.355 1.00 89.44 241 SER A O 1
ATOM 1798 N N . LEU A 1 242 ? -4.260 -23.053 -1.187 1.00 93.38 242 LEU A N 1
ATOM 1799 C CA . LEU A 1 242 ? -3.332 -23.251 -0.078 1.00 93.38 242 LEU A CA 1
ATOM 1800 C C . LEU A 1 242 ? -4.028 -23.881 1.128 1.00 93.38 242 LEU A C 1
ATOM 1802 O O . LEU A 1 242 ? -5.166 -23.537 1.449 1.00 93.38 242 LEU A O 1
ATOM 1806 N N . THR A 1 243 ? -3.321 -24.770 1.823 1.00 95.56 243 THR A N 1
ATOM 1807 C CA . THR A 1 243 ? -3.745 -25.333 3.110 1.00 95.56 243 THR A CA 1
ATOM 1808 C C . THR A 1 243 ? -2.668 -25.146 4.167 1.00 95.56 243 THR A C 1
ATOM 1810 O O . THR A 1 243 ? -1.483 -25.336 3.899 1.00 95.56 243 THR A O 1
ATOM 1813 N N . LEU A 1 244 ? -3.082 -24.828 5.393 1.00 97.12 244 LEU A N 1
ATOM 1814 C CA . LEU A 1 244 ? -2.202 -24.768 6.556 1.00 97.12 244 LEU A CA 1
ATOM 1815 C C . LEU A 1 244 ? -2.058 -26.167 7.172 1.00 97.12 244 LEU A C 1
ATOM 1817 O O . LEU A 1 244 ? -3.037 -26.728 7.663 1.00 97.12 244 LEU A O 1
ATOM 1821 N N . ASN A 1 245 ? -0.847 -26.724 7.159 1.00 94.25 245 ASN A N 1
ATOM 1822 C CA . ASN A 1 245 ? -0.602 -28.107 7.582 1.00 94.25 245 ASN A CA 1
ATOM 1823 C C . ASN A 1 245 ? -0.187 -28.216 9.049 1.00 94.25 245 ASN A C 1
ATOM 1825 O O . ASN A 1 245 ? -0.680 -29.071 9.780 1.00 94.25 245 ASN A O 1
ATOM 1829 N N . SER A 1 246 ? 0.763 -27.383 9.472 1.00 95.75 246 SER A N 1
ATOM 1830 C CA . SER A 1 246 ? 1.352 -27.466 10.808 1.00 95.75 246 SER A CA 1
ATOM 1831 C C . SER A 1 246 ? 1.842 -26.112 11.289 1.00 95.75 246 SER A C 1
ATOM 1833 O O . SER A 1 246 ? 2.213 -25.256 10.486 1.00 95.75 246 SER A O 1
ATOM 1835 N N . VAL A 1 247 ? 1.908 -25.961 12.608 1.00 97.25 247 VAL A N 1
ATOM 1836 C CA . VAL A 1 247 ? 2.497 -24.810 13.289 1.00 97.25 247 VAL A CA 1
ATOM 1837 C C . VAL A 1 247 ? 3.275 -25.284 14.507 1.00 97.25 247 VAL A C 1
ATOM 1839 O O . VAL A 1 247 ? 2.859 -26.215 15.199 1.00 97.25 247 VAL A O 1
ATOM 1842 N N . ASN A 1 248 ? 4.387 -24.622 14.785 1.00 93.56 248 ASN A N 1
ATOM 1843 C CA . ASN A 1 248 ? 5.144 -24.801 16.009 1.00 93.56 248 ASN A CA 1
ATOM 1844 C C . ASN A 1 248 ? 5.725 -23.464 16.477 1.00 93.56 248 ASN A C 1
ATOM 1846 O O . ASN A 1 248 ? 6.129 -22.621 15.677 1.00 93.56 248 ASN A O 1
ATOM 1850 N N . THR A 1 249 ? 5.804 -23.282 17.791 1.00 88.81 249 THR A N 1
ATOM 1851 C CA . THR A 1 249 ? 6.583 -22.188 18.378 1.00 88.81 249 THR A CA 1
ATOM 1852 C C . THR A 1 249 ? 8.066 -22.488 18.173 1.00 88.81 249 THR A C 1
ATOM 1854 O O . THR A 1 249 ? 8.506 -23.609 18.432 1.00 88.81 249 THR A O 1
ATOM 1857 N N . VAL A 1 250 ? 8.837 -21.514 17.686 1.00 84.88 250 VAL A N 1
ATOM 1858 C CA . VAL A 1 250 ? 10.285 -21.677 17.442 1.00 84.88 250 VAL A CA 1
ATOM 1859 C C . VAL A 1 250 ? 11.147 -20.856 18.395 1.00 84.88 250 VAL A C 1
ATOM 1861 O O . VAL A 1 250 ? 12.257 -21.273 18.713 1.00 84.88 250 VAL A O 1
ATOM 1864 N N . SER A 1 251 ? 10.649 -19.720 18.886 1.00 83.81 251 SER A N 1
ATOM 1865 C CA . SER A 1 251 ? 11.341 -18.893 19.881 1.00 83.81 251 SER A CA 1
ATOM 1866 C C . SER A 1 251 ? 10.386 -17.909 20.557 1.00 83.81 251 SER A C 1
ATOM 1868 O O . SER A 1 251 ? 9.332 -17.604 20.006 1.00 83.81 251 SER A O 1
ATOM 1870 N N . GLY A 1 252 ? 10.786 -17.362 21.705 1.00 77.44 252 GLY A N 1
ATOM 1871 C CA . GLY A 1 252 ? 10.046 -16.327 22.431 1.00 77.44 252 GLY A CA 1
ATOM 1872 C C . GLY A 1 252 ? 10.064 -16.555 23.939 1.00 77.44 252 GLY A C 1
ATOM 1873 O O . GLY A 1 252 ? 10.445 -17.628 24.408 1.00 77.44 252 GLY A O 1
ATOM 1874 N N . SER A 1 253 ? 9.695 -15.530 24.703 1.00 74.88 253 SER A N 1
ATOM 1875 C CA . SER A 1 253 ? 9.742 -15.552 26.174 1.00 74.88 253 SER A CA 1
ATOM 1876 C C . SER A 1 253 ? 8.391 -15.838 26.830 1.00 74.88 253 SER A C 1
ATOM 1878 O O . SER A 1 253 ? 8.331 -16.047 28.040 1.00 74.88 253 SER A O 1
ATOM 1880 N N . LEU A 1 254 ? 7.307 -15.847 26.051 1.00 81.06 254 LEU A N 1
ATOM 1881 C CA . LEU A 1 254 ? 5.940 -15.882 26.575 1.00 81.06 254 LEU A CA 1
ATOM 1882 C C . LEU A 1 254 ? 5.359 -17.291 26.734 1.00 81.06 254 LEU A C 1
ATOM 1884 O O . LEU A 1 254 ? 4.305 -17.440 27.351 1.00 81.06 254 LEU A O 1
ATOM 1888 N N . GLY A 1 255 ? 6.003 -18.317 26.167 1.00 81.56 255 GLY A N 1
ATOM 1889 C CA . GLY A 1 255 ? 5.443 -19.670 26.112 1.00 81.56 255 GLY A CA 1
ATOM 1890 C C . GLY A 1 255 ? 4.119 -19.709 25.339 1.00 81.56 255 GLY A C 1
ATOM 1891 O O . GLY A 1 255 ? 3.945 -18.984 24.362 1.00 81.56 255 GLY A O 1
ATOM 1892 N N . GLY A 1 256 ? 3.175 -20.540 25.775 1.00 86.38 256 GLY A N 1
ATOM 1893 C CA . GLY A 1 256 ? 1.845 -20.671 25.165 1.00 86.38 256 GLY A CA 1
ATOM 1894 C C . GLY A 1 256 ? 1.724 -21.868 24.224 1.00 86.38 256 GLY A C 1
ATOM 1895 O O . GLY A 1 256 ? 2.702 -22.562 23.945 1.00 86.38 256 GLY A O 1
ATOM 1896 N N . THR A 1 257 ? 0.504 -22.135 23.758 1.00 92.75 257 THR A N 1
ATOM 1897 C CA . THR A 1 257 ? 0.228 -23.251 22.843 1.00 92.75 257 THR A CA 1
ATOM 1898 C C . THR A 1 257 ? -0.247 -22.753 21.486 1.00 92.75 257 THR A C 1
ATOM 1900 O O . THR A 1 257 ? -0.852 -21.684 21.358 1.00 92.75 257 THR A O 1
ATOM 1903 N N . VAL A 1 258 ? 0.063 -23.538 20.456 1.00 96.25 258 VAL A N 1
ATOM 1904 C CA . VAL A 1 258 ? -0.351 -23.293 19.077 1.00 96.25 258 VAL A CA 1
ATOM 1905 C C . VAL A 1 258 ? -0.949 -24.557 18.489 1.00 96.25 258 VAL A C 1
ATOM 1907 O O . VAL A 1 258 ? -0.467 -25.661 18.738 1.00 96.25 258 VAL A O 1
ATOM 1910 N N . SER A 1 259 ? -2.012 -24.401 17.712 1.00 96.31 259 SER A N 1
ATOM 1911 C CA . SER A 1 259 ? -2.646 -25.501 16.984 1.00 96.31 259 SER A CA 1
ATOM 1912 C C . SER A 1 259 ? -3.253 -24.995 15.683 1.00 96.31 259 SER A C 1
ATOM 1914 O O . SER A 1 259 ? -3.557 -23.811 15.557 1.00 96.31 259 SER A O 1
ATOM 1916 N N . VAL A 1 260 ? -3.426 -25.883 14.705 1.00 97.38 260 VAL A N 1
ATOM 1917 C CA . VAL A 1 260 ? -4.182 -25.563 13.489 1.00 97.38 260 VAL A CA 1
ATOM 1918 C C . VAL A 1 260 ? -5.652 -25.867 13.749 1.00 97.38 260 VAL A C 1
ATOM 1920 O O . VAL A 1 260 ? -6.003 -27.010 14.039 1.00 97.38 260 VAL A O 1
ATOM 1923 N N . VAL A 1 261 ? -6.516 -24.858 13.638 1.00 96.31 261 VAL A N 1
ATOM 1924 C CA . VAL A 1 261 ? -7.968 -25.018 13.767 1.00 96.31 261 VAL A CA 1
ATOM 1925 C C . VAL A 1 261 ? -8.662 -24.243 12.655 1.00 96.31 261 VAL A C 1
ATOM 1927 O O . VAL A 1 261 ? -8.420 -23.052 12.483 1.00 96.31 261 VAL A O 1
ATOM 1930 N N . ASN A 1 262 ? -9.527 -24.917 11.890 1.00 94.50 262 ASN A N 1
ATOM 1931 C CA . ASN A 1 262 ? -10.276 -24.327 10.770 1.00 94.50 262 ASN A CA 1
ATOM 1932 C C . ASN A 1 262 ? -9.387 -23.582 9.752 1.00 94.50 262 ASN A C 1
ATOM 1934 O O . ASN A 1 262 ? -9.749 -22.511 9.274 1.00 94.50 262 ASN A O 1
ATOM 1938 N N . GLY A 1 263 ? -8.202 -24.126 9.452 1.00 93.94 263 GLY A N 1
ATOM 1939 C CA . GLY A 1 263 ? -7.252 -23.519 8.511 1.00 93.94 263 GLY A CA 1
ATOM 1940 C C . GLY A 1 263 ? -6.502 -22.291 9.041 1.00 93.94 263 GLY A C 1
ATOM 1941 O O . GLY A 1 263 ? -5.742 -21.693 8.290 1.00 93.94 263 GLY A O 1
ATOM 1942 N N . LYS A 1 264 ? -6.674 -21.936 10.321 1.00 96.44 264 LYS A N 1
ATOM 1943 C CA . LYS A 1 264 ? -5.977 -20.832 10.998 1.00 96.44 264 LYS A CA 1
ATOM 1944 C C . LYS A 1 264 ? -5.073 -21.351 12.105 1.00 96.44 264 LYS A C 1
ATOM 1946 O O . LYS A 1 264 ? -5.277 -22.451 12.626 1.00 96.44 264 LYS A O 1
ATOM 1951 N N . ILE A 1 265 ? -4.093 -20.546 12.498 1.00 97.12 265 ILE A N 1
ATOM 1952 C CA . ILE A 1 265 ? -3.298 -20.817 13.696 1.00 97.12 265 ILE A CA 1
ATOM 1953 C C . ILE A 1 265 ? -4.086 -20.313 14.900 1.00 97.12 265 ILE A C 1
ATOM 1955 O O . ILE A 1 265 ? -4.275 -19.110 15.053 1.00 97.12 265 ILE A O 1
ATOM 1959 N N . ARG A 1 266 ? -4.503 -21.211 15.789 1.00 96.25 266 ARG A N 1
ATOM 1960 C CA . ARG A 1 266 ? -4.987 -20.829 17.113 1.00 96.25 266 ARG A CA 1
ATOM 1961 C C . ARG A 1 266 ? -3.806 -20.646 18.046 1.00 96.25 266 ARG A C 1
ATOM 1963 O O . ARG A 1 266 ? -3.134 -21.621 18.377 1.00 96.25 266 ARG A O 1
ATOM 1970 N N . TYR A 1 267 ? -3.593 -19.417 18.491 1.00 95.19 267 TYR A N 1
ATOM 1971 C CA . TYR A 1 267 ? -2.605 -19.061 19.499 1.00 95.19 267 TYR A CA 1
ATOM 1972 C C . TYR A 1 267 ? -3.274 -18.889 20.865 1.00 95.19 267 TYR A C 1
ATOM 1974 O O . TYR A 1 267 ? -4.261 -18.162 20.990 1.00 95.19 267 TYR A O 1
ATOM 1982 N N . GLN A 1 268 ? -2.732 -19.545 21.891 1.00 93.75 268 GLN A N 1
ATOM 1983 C CA . GLN A 1 268 ? -3.173 -19.423 23.280 1.00 93.75 268 GLN A CA 1
ATOM 1984 C C . GLN A 1 268 ? -2.011 -18.936 24.155 1.00 93.75 268 GLN A C 1
ATOM 1986 O O . GLN A 1 268 ? -1.060 -19.693 24.383 1.00 93.75 268 GLN A O 1
ATOM 1991 N N . PRO A 1 269 ? -2.072 -17.687 24.654 1.00 91.06 269 PRO A N 1
ATOM 1992 C CA . PRO A 1 269 ? -1.135 -17.172 25.647 1.00 91.06 269 PRO A CA 1
ATOM 1993 C C . PRO A 1 269 ? -0.986 -18.103 26.856 1.00 91.06 269 PRO A C 1
ATOM 1995 O O . PRO A 1 269 ? -1.986 -18.574 27.392 1.00 91.06 269 PRO A O 1
ATOM 1998 N N . GLN A 1 270 ? 0.240 -18.314 27.351 1.00 89.75 270 GLN A N 1
ATOM 1999 C CA . GLN A 1 270 ? 0.433 -18.966 28.657 1.00 89.75 270 GLN A CA 1
ATOM 2000 C C . GLN A 1 270 ? -0.049 -18.074 29.810 1.00 89.75 270 GLN A C 1
ATOM 2002 O O . GLN A 1 270 ? -0.570 -18.575 30.802 1.00 89.75 270 GLN A O 1
ATOM 2007 N N . ASN A 1 271 ? 0.142 -16.757 29.680 1.00 84.69 271 ASN A N 1
ATOM 2008 C CA . ASN A 1 271 ? -0.293 -15.749 30.641 1.00 84.69 271 ASN A CA 1
ATOM 2009 C C . ASN A 1 271 ? -1.013 -14.608 29.906 1.00 84.69 271 ASN A C 1
ATOM 2011 O O . ASN A 1 271 ? -0.564 -14.169 28.852 1.00 84.69 271 ASN A O 1
ATOM 2015 N N . GLN A 1 272 ? -2.115 -14.132 30.482 1.00 87.06 272 GLN A N 1
ATOM 2016 C CA . GLN A 1 272 ? -2.991 -13.088 29.943 1.00 87.06 272 GLN A CA 1
ATOM 2017 C C . GLN A 1 272 ? -2.713 -11.691 30.531 1.00 87.06 272 GLN A C 1
ATOM 2019 O O . GLN A 1 272 ? -3.539 -10.783 30.452 1.00 87.06 272 GLN A O 1
ATOM 2024 N N . LEU A 1 273 ? -1.554 -11.511 31.168 1.00 84.69 273 LEU A N 1
ATOM 2025 C CA . LEU A 1 273 ? -1.158 -10.256 31.818 1.00 84.69 273 LEU A CA 1
ATOM 2026 C C . LEU A 1 273 ? 0.223 -9.757 31.378 1.00 84.69 273 LEU A C 1
ATOM 2028 O O . LEU A 1 273 ? 0.603 -8.637 31.709 1.00 84.69 273 LEU A O 1
ATOM 2032 N N . THR A 1 274 ? 0.996 -10.574 30.663 1.00 85.50 274 THR A N 1
ATOM 2033 C CA . THR A 1 274 ? 2.395 -10.279 30.334 1.00 85.50 274 THR A CA 1
ATOM 2034 C C . THR A 1 274 ? 2.523 -9.842 28.883 1.00 85.50 274 THR A C 1
ATOM 2036 O O . THR A 1 274 ? 1.998 -10.493 27.988 1.00 85.50 274 THR A O 1
ATOM 2039 N N . THR A 1 275 ? 3.238 -8.746 28.642 1.00 90.06 275 THR A N 1
ATOM 2040 C CA . THR A 1 275 ? 3.617 -8.320 27.292 1.00 90.06 275 THR A CA 1
ATOM 2041 C C . THR A 1 275 ? 4.912 -9.000 26.854 1.00 90.06 275 THR A C 1
ATOM 2043 O O . THR A 1 275 ? 5.739 -9.390 27.679 1.00 90.06 275 THR A O 1
ATOM 2046 N N . GLY A 1 276 ? 5.114 -9.152 25.548 1.00 88.69 276 GLY A N 1
ATOM 2047 C CA . GLY A 1 276 ? 6.323 -9.768 24.998 1.00 88.69 276 GLY A CA 1
ATOM 2048 C C . GLY A 1 276 ? 6.109 -10.267 23.577 1.00 88.69 276 GLY A C 1
ATOM 2049 O O . GLY A 1 276 ? 5.133 -9.889 22.935 1.00 88.69 276 GLY A O 1
ATOM 2050 N N . PHE A 1 277 ? 6.985 -11.147 23.093 1.00 90.25 277 PHE A N 1
ATOM 2051 C CA . PHE A 1 277 ? 6.849 -11.714 21.753 1.00 90.25 277 PHE A CA 1
ATOM 2052 C C . PHE A 1 277 ? 7.112 -13.223 21.700 1.00 90.25 277 PHE A C 1
ATOM 2054 O O . PHE A 1 277 ? 7.869 -13.782 22.499 1.00 90.25 277 PHE A O 1
ATOM 2061 N N . ASN A 1 278 ? 6.494 -13.854 20.707 1.00 92.38 278 ASN A N 1
ATOM 2062 C CA . ASN A 1 278 ? 6.763 -15.202 20.234 1.00 92.38 278 ASN A CA 1
ATOM 2063 C C . ASN A 1 278 ? 6.976 -15.175 18.719 1.00 92.38 278 ASN A C 1
ATOM 2065 O O . ASN A 1 278 ? 6.388 -14.363 18.006 1.00 92.38 278 ASN A O 1
ATOM 2069 N N . VAL A 1 279 ? 7.784 -16.107 18.229 1.00 93.56 279 VAL A N 1
ATOM 2070 C CA . VAL A 1 279 ? 7.929 -16.400 16.805 1.00 93.56 279 VAL A CA 1
ATOM 2071 C C . VAL A 1 279 ? 7.414 -17.809 16.570 1.00 93.56 279 VAL A C 1
ATOM 2073 O O . VAL A 1 279 ? 7.857 -18.770 17.210 1.00 93.56 279 VAL A O 1
ATOM 2076 N N . LEU A 1 280 ? 6.459 -17.921 15.656 1.00 95.31 280 LEU A N 1
ATOM 2077 C CA . LEU A 1 280 ? 5.882 -19.181 15.215 1.00 95.31 280 LEU A CA 1
ATOM 2078 C C . LEU A 1 280 ? 6.420 -19.502 13.826 1.00 95.31 280 LEU A C 1
ATOM 2080 O O . LEU A 1 280 ? 6.581 -18.602 13.005 1.00 95.31 280 LEU A O 1
ATOM 2084 N N . GLN A 1 281 ? 6.665 -20.776 13.550 1.00 95.88 281 GLN A N 1
ATOM 2085 C CA . GLN A 1 281 ? 6.882 -21.269 12.197 1.00 95.88 281 GLN A CA 1
ATOM 2086 C C . GLN A 1 281 ? 5.673 -22.100 11.795 1.00 95.88 281 GLN A C 1
ATOM 2088 O O . GLN A 1 281 ? 5.212 -22.946 12.563 1.00 95.88 281 GLN A O 1
ATOM 2093 N N . TYR A 1 282 ? 5.170 -21.868 10.591 1.00 96.88 282 TYR A N 1
ATOM 2094 C CA . TYR A 1 282 ? 4.101 -22.671 10.018 1.00 96.88 282 TYR A CA 1
ATOM 2095 C C . TYR A 1 282 ? 4.516 -23.260 8.676 1.00 96.88 282 TYR A C 1
ATOM 2097 O O . TYR A 1 282 ? 5.477 -22.809 8.052 1.00 96.88 282 TYR A O 1
ATOM 2105 N N . GLN A 1 283 ? 3.805 -24.301 8.252 1.00 97.12 283 GLN A N 1
ATOM 2106 C CA . GLN A 1 283 ? 3.978 -24.921 6.946 1.00 97.12 283 GLN A CA 1
ATOM 2107 C C . GLN A 1 283 ? 2.660 -24.901 6.185 1.00 97.12 283 GLN A C 1
ATOM 2109 O O . GLN A 1 283 ? 1.634 -25.353 6.700 1.00 97.12 283 GLN A O 1
ATOM 2114 N N . ILE A 1 284 ? 2.723 -24.445 4.940 1.00 96.31 284 ILE A N 1
ATOM 2115 C CA . ILE A 1 284 ? 1.619 -24.512 3.985 1.00 96.31 284 ILE A CA 1
ATOM 2116 C C . ILE A 1 284 ? 1.882 -25.588 2.942 1.00 96.31 284 ILE A C 1
ATOM 2118 O O . ILE A 1 284 ? 3.037 -25.874 2.612 1.00 96.31 284 ILE A O 1
ATOM 2122 N N . ALA A 1 285 ? 0.814 -26.162 2.403 1.00 95.25 285 ALA A N 1
ATOM 2123 C CA . ALA A 1 285 ? 0.847 -26.970 1.196 1.00 95.25 285 ALA A CA 1
ATOM 2124 C C . ALA A 1 285 ? 0.037 -26.306 0.085 1.00 95.25 285 ALA A C 1
ATOM 2126 O O . ALA A 1 285 ? -1.050 -25.780 0.313 1.00 95.25 285 ALA A O 1
ATOM 2127 N N . GLY A 1 286 ? 0.593 -26.371 -1.117 1.00 91.69 286 GLY A N 1
ATOM 2128 C CA . GLY A 1 286 ? -0.097 -26.128 -2.371 1.00 91.69 286 GLY A CA 1
ATOM 2129 C C . GLY A 1 286 ? -0.021 -27.375 -3.246 1.00 91.69 286 GLY A C 1
ATOM 2130 O O . GLY A 1 286 ? 0.540 -28.407 -2.870 1.00 91.69 286 GLY A O 1
ATOM 2131 N N . THR A 1 287 ? -0.558 -27.272 -4.455 1.00 87.19 287 THR A N 1
ATOM 2132 C CA . THR A 1 287 ? -0.575 -28.396 -5.412 1.00 87.19 287 THR A CA 1
ATOM 2133 C C . THR A 1 287 ? 0.822 -28.812 -5.890 1.00 87.19 287 THR A C 1
ATOM 2135 O O . THR A 1 287 ? 1.028 -29.952 -6.300 1.00 87.19 287 THR A O 1
ATOM 2138 N N . SER A 1 288 ? 1.788 -27.899 -5.810 1.00 89.56 288 SER A N 1
ATOM 2139 C CA . SER A 1 288 ? 3.158 -28.030 -6.314 1.00 89.56 288 SER A C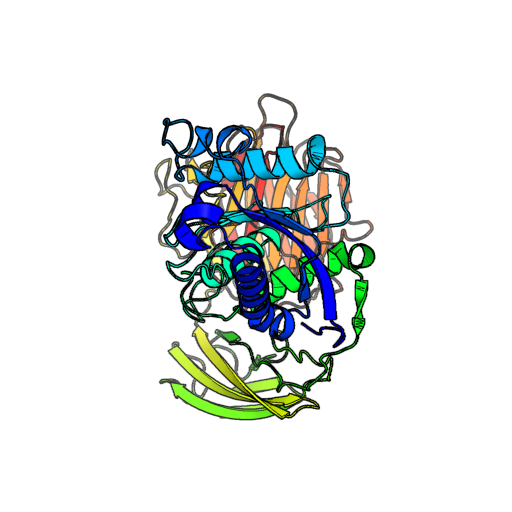A 1
ATOM 2140 C C . SER A 1 288 ? 4.209 -28.296 -5.226 1.00 89.56 288 SER A C 1
ATOM 2142 O O . SER A 1 288 ? 5.398 -28.375 -5.534 1.00 89.56 288 SER A O 1
ATOM 2144 N N . GLY A 1 289 ? 3.809 -28.415 -3.955 1.00 93.25 289 GLY A N 1
ATOM 2145 C CA . GLY A 1 289 ? 4.725 -28.667 -2.842 1.00 93.25 289 GLY A CA 1
ATOM 2146 C C . GLY A 1 289 ? 4.347 -27.923 -1.565 1.00 93.25 289 GLY A C 1
ATOM 2147 O O . GLY A 1 289 ? 3.198 -27.542 -1.361 1.00 93.25 289 GLY A O 1
ATOM 2148 N N . THR A 1 290 ? 5.329 -27.715 -0.689 1.00 95.62 290 THR A N 1
ATOM 2149 C CA . THR A 1 290 ? 5.129 -27.040 0.603 1.00 95.62 290 THR A CA 1
ATOM 2150 C C . THR A 1 290 ? 6.091 -25.880 0.791 1.00 95.62 290 THR A C 1
ATOM 2152 O O . THR A 1 290 ? 7.220 -25.948 0.306 1.00 95.62 290 THR A O 1
ATOM 2155 N N . ALA A 1 291 ? 5.693 -24.889 1.583 1.00 94.38 291 ALA A N 1
ATOM 2156 C CA . ALA A 1 291 ? 6.548 -23.783 2.008 1.00 94.38 291 ALA A CA 1
ATOM 2157 C C . ALA A 1 291 ? 6.426 -23.539 3.512 1.00 94.38 291 ALA A C 1
ATOM 2159 O O . ALA A 1 291 ? 5.478 -24.004 4.146 1.00 94.38 291 ALA A O 1
ATOM 2160 N N . ARG A 1 292 ? 7.410 -22.842 4.087 1.00 94.56 292 ARG A N 1
ATOM 2161 C CA . ARG A 1 292 ? 7.422 -22.462 5.503 1.00 94.56 292 ARG A CA 1
ATOM 2162 C C . ARG A 1 292 ? 7.394 -20.950 5.637 1.00 94.56 292 ARG A C 1
ATOM 2164 O O . ARG A 1 292 ? 8.213 -20.289 5.006 1.00 94.56 292 ARG A O 1
ATOM 2171 N N . GLY A 1 293 ? 6.501 -20.457 6.484 1.00 92.00 293 GLY A N 1
ATOM 2172 C CA . GLY A 1 293 ? 6.382 -19.048 6.839 1.00 92.00 293 GLY A CA 1
ATOM 2173 C C . GLY A 1 293 ? 6.642 -18.829 8.324 1.00 92.00 293 GLY A C 1
ATOM 2174 O O . GLY A 1 293 ? 6.775 -19.782 9.104 1.00 92.00 293 GLY A O 1
ATOM 2175 N N . PHE A 1 294 ? 6.724 -17.560 8.710 1.00 92.25 294 PHE A N 1
ATOM 2176 C CA . PHE A 1 294 ? 6.928 -17.152 10.095 1.00 92.25 294 PHE A CA 1
ATOM 2177 C C . PHE A 1 294 ? 5.864 -16.155 10.524 1.00 92.25 294 PHE A C 1
ATOM 2179 O O . PHE A 1 294 ? 5.522 -15.254 9.766 1.00 92.25 294 PHE A O 1
ATOM 2186 N N . VAL A 1 295 ? 5.402 -16.289 11.766 1.00 92.56 295 VAL A N 1
ATOM 2187 C CA . VAL A 1 295 ? 4.503 -15.328 12.409 1.00 92.56 295 VAL A CA 1
ATOM 2188 C C . VAL A 1 295 ? 5.204 -14.705 13.599 1.00 92.56 295 VAL A C 1
ATOM 2190 O O . VAL A 1 295 ? 5.620 -15.414 14.518 1.00 92.56 295 VAL A O 1
ATOM 2193 N N . PHE A 1 296 ? 5.276 -13.381 13.617 1.00 90.44 296 PHE A N 1
ATOM 2194 C CA . PHE A 1 296 ? 5.676 -12.609 14.785 1.00 90.44 296 PHE A CA 1
ATOM 2195 C C . PHE A 1 296 ? 4.432 -12.254 15.592 1.00 90.44 296 PHE A C 1
ATOM 2197 O O . PHE A 1 296 ? 3.584 -11.481 15.149 1.00 90.44 296 PHE A O 1
ATOM 2204 N N . VAL A 1 297 ? 4.308 -12.843 16.776 1.00 91.50 297 VAL A N 1
ATOM 2205 C CA . VAL A 1 297 ? 3.189 -12.609 17.686 1.00 91.50 297 VAL A CA 1
ATOM 2206 C C . VAL A 1 297 ? 3.676 -11.743 18.830 1.00 91.50 297 VAL A C 1
ATOM 2208 O O . VAL A 1 297 ? 4.455 -12.205 19.660 1.00 91.50 297 VAL A O 1
ATOM 2211 N N . THR A 1 298 ? 3.188 -10.511 18.909 1.00 90.31 298 THR A N 1
ATOM 2212 C CA . THR A 1 298 ? 3.518 -9.596 20.003 1.00 90.31 298 THR A CA 1
ATOM 2213 C C . THR A 1 298 ? 2.319 -9.482 20.932 1.00 90.31 298 THR A C 1
ATOM 2215 O O . THR A 1 298 ? 1.265 -8.980 20.538 1.00 90.31 298 THR A O 1
ATOM 2218 N N . GLN A 1 299 ? 2.468 -9.949 22.172 1.00 89.56 299 GLN A N 1
ATOM 2219 C CA . GLN A 1 299 ? 1.472 -9.709 23.207 1.00 89.56 299 GLN A CA 1
ATOM 2220 C C . GLN A 1 299 ? 1.604 -8.295 23.747 1.00 89.56 299 GLN A C 1
ATOM 2222 O O . GLN A 1 299 ? 2.668 -7.889 24.220 1.00 89.56 299 GLN A O 1
ATOM 2227 N N . VAL A 1 300 ? 0.502 -7.562 23.695 1.00 87.31 300 VAL A N 1
ATOM 2228 C CA . VAL A 1 300 ? 0.447 -6.146 24.047 1.00 87.31 300 VAL A CA 1
ATOM 2229 C C . VAL A 1 300 ? -0.698 -5.878 25.006 1.00 87.31 300 VAL A C 1
ATOM 2231 O O . VAL A 1 300 ? -1.768 -6.481 24.922 1.00 87.31 300 VAL A O 1
ATOM 2234 N N . ASN A 1 301 ? -0.472 -4.969 25.946 1.00 86.31 301 ASN A N 1
ATOM 2235 C CA . ASN A 1 301 ? -1.544 -4.436 26.766 1.00 86.31 301 ASN A CA 1
ATOM 2236 C C . ASN A 1 301 ? -2.067 -3.174 26.086 1.00 86.31 301 ASN A C 1
ATOM 2238 O O . ASN A 1 301 ? -1.453 -2.115 26.196 1.00 86.31 301 ASN A O 1
ATOM 2242 N N . PHE A 1 302 ? -3.155 -3.308 25.331 1.00 81.50 302 PHE A N 1
ATOM 2243 C CA . PHE A 1 302 ? -3.782 -2.153 24.709 1.00 81.50 302 PHE A CA 1
ATOM 2244 C C . PHE A 1 302 ? -4.436 -1.273 25.768 1.00 81.50 302 PHE A C 1
ATOM 2246 O O . PHE A 1 302 ? -5.196 -1.758 26.611 1.00 81.50 302 PHE A O 1
ATOM 2253 N N . GLY A 1 303 ? -4.194 0.035 25.670 1.00 83.12 303 GLY A N 1
ATOM 2254 C CA . GLY A 1 303 ? -5.038 1.009 26.347 1.00 83.12 303 GLY A CA 1
ATOM 2255 C C . GLY A 1 303 ? -6.499 0.825 25.928 1.00 83.12 303 GLY A C 1
ATOM 2256 O O . GLY A 1 303 ? -6.805 0.268 24.870 1.00 83.12 303 GLY A O 1
ATOM 2257 N N . ARG A 1 304 ? -7.424 1.274 26.773 1.00 85.44 304 ARG A N 1
ATOM 2258 C CA . ARG A 1 304 ? -8.866 1.273 26.469 1.00 85.44 304 ARG A CA 1
ATOM 2259 C C . ARG A 1 304 ? -9.402 2.668 26.166 1.00 85.44 304 ARG A C 1
ATOM 2261 O O . ARG A 1 304 ? -10.578 2.801 25.843 1.00 85.44 304 ARG A O 1
ATOM 2268 N N . SER A 1 305 ? -8.545 3.680 26.246 1.00 91.06 305 SER A N 1
ATOM 2269 C CA . SER A 1 305 ? -8.881 5.067 25.965 1.00 91.06 305 SER A CA 1
ATOM 2270 C C . SER A 1 305 ? -7.675 5.843 25.445 1.00 91.06 305 SER A C 1
ATOM 2272 O O . SER A 1 305 ? -6.531 5.443 25.672 1.00 91.06 305 SER A O 1
ATOM 2274 N N . TYR A 1 306 ? -7.943 6.956 24.770 1.00 94.69 306 TYR A N 1
ATOM 2275 C CA . TYR A 1 306 ? -6.950 7.925 24.320 1.00 94.69 306 TYR A CA 1
ATOM 2276 C C . TYR A 1 306 ? -7.513 9.337 24.458 1.00 94.69 306 TYR A C 1
ATOM 2278 O O . TYR A 1 306 ? -8.660 9.571 24.077 1.00 94.69 306 TYR A O 1
ATOM 2286 N N . GLN A 1 307 ? -6.701 10.250 24.992 1.00 95.50 307 GLN A N 1
ATOM 2287 C CA . GLN A 1 307 ? -7.062 11.647 25.196 1.00 95.50 307 GLN A CA 1
ATOM 2288 C C . GLN A 1 307 ? -5.936 12.568 24.729 1.00 95.50 307 GLN A C 1
ATOM 2290 O O . GLN A 1 307 ? -4.780 12.351 25.092 1.00 95.50 307 GLN A O 1
ATOM 2295 N N . GLN A 1 308 ? -6.273 13.592 23.944 1.00 96.94 308 GLN A N 1
ATOM 2296 C CA . GLN A 1 308 ? -5.343 14.635 23.521 1.00 96.94 308 GLN A CA 1
ATOM 2297 C C . GLN A 1 308 ? -6.065 15.963 23.240 1.00 96.94 308 GLN A C 1
ATOM 2299 O O . GLN A 1 308 ? -6.997 15.992 22.441 1.00 96.94 308 GLN A O 1
ATOM 2304 N N . ASN A 1 309 ? -5.599 17.048 23.865 1.00 97.06 309 ASN A N 1
ATOM 2305 C CA . ASN A 1 309 ? -6.109 18.417 23.681 1.00 97.06 309 ASN A CA 1
ATOM 2306 C C . ASN A 1 309 ? -5.041 19.402 23.171 1.00 97.06 309 ASN A C 1
ATOM 2308 O O . ASN A 1 309 ? -5.247 20.605 23.191 1.00 97.06 309 ASN A O 1
ATOM 2312 N N . PHE A 1 310 ? -3.847 18.900 22.842 1.00 98.00 310 PHE A N 1
ATOM 2313 C CA . PHE A 1 310 ? -2.721 19.591 22.205 1.00 98.00 310 PHE A CA 1
ATOM 2314 C C . PHE A 1 310 ? -2.153 20.849 22.907 1.00 98.00 310 PHE A C 1
ATOM 2316 O O . PHE A 1 310 ? -1.083 21.322 22.523 1.00 98.00 310 PHE A O 1
ATOM 2323 N N . ASN A 1 311 ? -2.763 21.326 23.994 1.00 97.38 311 ASN A N 1
ATOM 2324 C CA . ASN A 1 311 ? -2.425 22.558 24.718 1.00 97.38 311 ASN A CA 1
ATOM 2325 C C . ASN A 1 311 ? -1.004 22.582 25.301 1.00 97.38 311 ASN A C 1
ATOM 2327 O O . ASN A 1 311 ? -0.441 23.647 25.552 1.00 97.38 311 ASN A O 1
ATOM 2331 N N . ALA A 1 312 ? -0.418 21.409 25.545 1.00 96.75 312 ALA A N 1
ATOM 2332 C CA . ALA A 1 312 ? 0.930 21.277 26.092 1.00 96.75 312 ALA A CA 1
ATOM 2333 C C . ALA A 1 312 ? 2.044 21.407 25.034 1.00 96.75 312 ALA A C 1
ATOM 2335 O O . ALA A 1 312 ? 3.224 21.429 25.392 1.00 96.75 312 ALA A O 1
ATOM 2336 N N . PHE A 1 313 ? 1.699 21.470 23.745 1.00 97.31 313 PHE A N 1
ATOM 2337 C CA . PHE A 1 313 ? 2.657 21.415 22.646 1.00 97.31 313 PHE A CA 1
ATOM 2338 C C . PHE A 1 313 ? 2.773 22.762 21.928 1.00 97.31 313 PHE A C 1
ATOM 2340 O O . PHE A 1 313 ? 1.792 23.462 21.691 1.00 97.31 313 PHE A O 1
ATOM 2347 N N . ALA A 1 314 ? 4.001 23.128 21.560 1.00 97.44 314 ALA A N 1
ATOM 2348 C CA . ALA A 1 314 ? 4.263 24.330 20.776 1.00 97.44 314 ALA A CA 1
ATOM 2349 C C . ALA A 1 314 ? 3.883 24.140 19.297 1.00 97.44 314 ALA A C 1
ATOM 2351 O O . ALA A 1 314 ? 3.833 23.017 18.788 1.00 97.44 314 ALA A O 1
ATOM 2352 N N . ASN A 1 315 ? 3.702 25.253 18.579 1.00 96.62 315 ASN A N 1
ATOM 2353 C CA . ASN A 1 315 ? 3.491 25.218 17.133 1.00 96.62 315 ASN A CA 1
ATOM 2354 C C . ASN A 1 315 ? 4.650 24.497 16.419 1.00 96.62 315 ASN A C 1
ATOM 2356 O O . ASN A 1 315 ? 5.824 24.743 16.704 1.00 96.62 315 ASN A O 1
ATOM 2360 N N . GLY A 1 316 ? 4.316 23.634 15.460 1.00 94.12 316 GLY A N 1
ATOM 2361 C CA . GLY A 1 316 ? 5.270 22.852 14.672 1.00 94.12 316 GLY A CA 1
ATOM 2362 C C . GLY A 1 316 ? 5.673 21.506 15.282 1.00 94.12 316 GLY A C 1
ATOM 2363 O O . GLY A 1 316 ? 6.442 20.780 14.652 1.00 94.12 316 GLY A O 1
ATOM 2364 N N . VAL A 1 317 ? 5.166 21.134 16.465 1.00 95.31 317 VAL A N 1
ATOM 2365 C CA . VAL A 1 317 ? 5.388 19.788 17.019 1.00 95.31 317 VAL A CA 1
ATOM 2366 C C . VAL A 1 317 ? 4.748 18.737 16.108 1.00 95.31 317 VAL A C 1
ATOM 2368 O O . VAL A 1 317 ? 3.589 18.866 15.716 1.00 95.31 317 VAL A O 1
ATOM 2371 N N . THR A 1 318 ? 5.518 17.698 15.781 1.00 92.00 318 THR A N 1
ATOM 2372 C CA . THR A 1 318 ? 5.123 16.593 14.884 1.00 92.00 318 THR A CA 1
ATOM 2373 C C . THR A 1 318 ? 5.203 15.209 15.536 1.00 92.00 318 THR A C 1
ATOM 2375 O O . THR A 1 318 ? 4.749 14.228 14.954 1.00 92.00 318 THR A O 1
ATOM 2378 N N . ASP A 1 319 ? 5.741 15.130 16.753 1.00 92.69 319 ASP A N 1
ATOM 2379 C CA . ASP A 1 319 ? 5.793 13.927 17.582 1.00 92.69 319 ASP A CA 1
ATOM 2380 C C . ASP A 1 319 ? 5.371 14.307 19.004 1.00 92.69 319 ASP A C 1
ATOM 2382 O O . ASP A 1 319 ? 5.989 15.170 19.633 1.00 92.69 319 ASP A O 1
ATOM 2386 N N . LEU A 1 320 ? 4.286 13.698 19.483 1.00 94.12 320 LEU A N 1
ATOM 2387 C CA . LEU A 1 320 ? 3.712 13.977 20.800 1.00 94.12 320 LEU A CA 1
ATOM 2388 C C . LEU A 1 320 ? 4.334 13.113 21.907 1.00 94.12 320 LEU A C 1
ATOM 2390 O O . LEU A 1 320 ? 4.084 13.362 23.084 1.00 94.12 320 LEU A O 1
ATOM 2394 N N . GLY A 1 321 ? 5.110 12.081 21.554 1.00 93.31 321 GLY A N 1
ATOM 2395 C CA . GLY A 1 321 ? 5.681 11.126 22.508 1.00 93.31 321 GLY A CA 1
ATOM 2396 C C . GLY A 1 321 ? 4.657 10.213 23.198 1.00 93.31 321 GLY A C 1
ATOM 2397 O O . GLY A 1 321 ? 5.016 9.485 24.122 1.00 93.31 321 GLY A O 1
ATOM 2398 N N . ASP A 1 322 ? 3.395 10.224 22.764 1.00 90.69 322 ASP A N 1
ATOM 2399 C CA . ASP A 1 322 ? 2.287 9.450 23.344 1.00 90.69 322 ASP A CA 1
ATOM 2400 C C . ASP A 1 322 ? 1.946 8.175 22.543 1.00 90.69 322 ASP A C 1
ATOM 2402 O O . ASP A 1 322 ? 1.004 7.455 22.873 1.00 90.69 322 ASP A O 1
ATOM 2406 N N . GLY A 1 323 ? 2.722 7.881 21.493 1.00 87.62 323 GLY A N 1
ATOM 2407 C CA . GLY A 1 323 ? 2.509 6.752 20.583 1.00 87.62 323 GLY A CA 1
ATOM 2408 C C . GLY A 1 323 ? 1.523 7.031 19.444 1.00 87.62 323 GLY A C 1
ATOM 2409 O O . GLY A 1 323 ? 1.280 6.134 18.630 1.00 87.62 323 GLY A O 1
ATOM 2410 N N . SER A 1 324 ? 0.954 8.238 19.371 1.00 90.50 324 SER A N 1
ATOM 2411 C CA . SER A 1 324 ? 0.255 8.706 18.175 1.00 90.50 324 SER A CA 1
ATOM 2412 C C . SER A 1 324 ? 1.246 8.933 17.031 1.00 90.50 324 SER A C 1
ATOM 2414 O O . SER A 1 324 ? 2.455 9.054 17.236 1.00 90.50 324 SER A O 1
ATOM 2416 N N . VAL A 1 325 ? 0.743 8.943 15.797 1.00 88.06 325 VAL A N 1
ATOM 2417 C CA . VAL A 1 325 ? 1.580 9.105 14.602 1.00 88.06 325 VAL A CA 1
ATOM 2418 C C . VAL A 1 325 ? 0.976 10.160 13.690 1.00 88.06 325 VAL A C 1
ATOM 2420 O O . VAL A 1 325 ? -0.137 9.987 13.190 1.00 88.06 325 VAL A O 1
ATOM 2423 N N . MET A 1 326 ? 1.744 11.216 13.429 1.00 88.25 326 MET A N 1
ATOM 2424 C CA . MET A 1 326 ? 1.461 12.197 12.386 1.00 88.25 326 MET A CA 1
ATOM 2425 C C . MET A 1 326 ? 2.098 11.746 11.066 1.00 88.25 326 MET A C 1
ATOM 2427 O O . MET A 1 326 ? 3.284 11.427 11.012 1.00 88.25 326 MET A O 1
ATOM 2431 N N . THR A 1 327 ? 1.308 11.693 9.996 1.00 81.19 327 THR A N 1
ATOM 2432 C CA . THR A 1 327 ? 1.732 11.233 8.663 1.00 81.19 327 THR A CA 1
ATOM 2433 C C . THR A 1 327 ? 1.465 12.300 7.612 1.00 81.19 327 THR A C 1
ATOM 2435 O O . THR A 1 327 ? 0.463 13.008 7.669 1.00 81.19 327 THR A O 1
ATOM 2438 N N . GLN A 1 328 ? 2.366 12.411 6.640 1.00 78.25 328 GLN A N 1
ATOM 2439 C CA . GLN A 1 328 ? 2.273 13.342 5.515 1.00 78.25 328 GLN A CA 1
ATOM 2440 C C . GLN A 1 328 ? 3.031 12.784 4.309 1.00 78.25 328 GLN A C 1
ATOM 2442 O O . GLN A 1 328 ? 3.775 11.812 4.433 1.00 78.25 328 GLN A O 1
ATOM 2447 N N . ILE A 1 329 ? 2.867 13.401 3.139 1.00 66.62 329 ILE A N 1
ATOM 2448 C CA . ILE A 1 329 ? 3.632 13.029 1.943 1.00 66.62 329 ILE A CA 1
ATOM 2449 C C . ILE A 1 329 ? 4.927 13.851 1.901 1.00 66.62 329 ILE A C 1
ATOM 2451 O O . ILE A 1 329 ? 4.893 15.079 1.967 1.00 66.62 329 ILE A O 1
ATOM 2455 N N . ASN A 1 330 ? 6.059 13.151 1.755 1.00 53.34 330 ASN A N 1
ATOM 2456 C CA . ASN A 1 330 ? 7.453 13.592 1.962 1.00 53.34 330 ASN A CA 1
ATOM 2457 C C . ASN A 1 330 ? 7.917 14.883 1.252 1.00 53.34 330 ASN A C 1
ATOM 2459 O O . ASN A 1 330 ? 9.043 15.322 1.466 1.00 53.34 330 ASN A O 1
ATOM 2463 N N . SER A 1 331 ? 7.096 15.504 0.410 1.00 56.41 331 SER A N 1
ATOM 2464 C CA . SER A 1 331 ? 7.442 16.716 -0.333 1.00 56.41 331 SER A CA 1
ATOM 2465 C C . SER A 1 331 ? 6.709 17.977 0.121 1.00 56.41 331 SER A C 1
ATOM 2467 O O . SER A 1 331 ? 7.065 19.044 -0.369 1.00 56.41 331 SER A O 1
ATOM 2469 N N . GLN A 1 332 ? 5.705 17.911 1.006 1.00 62.41 332 GLN A N 1
ATOM 2470 C CA . GLN A 1 332 ? 4.979 19.099 1.485 1.00 62.41 332 GLN A CA 1
ATOM 2471 C C . GLN A 1 332 ? 4.556 18.920 2.958 1.00 62.41 332 GLN A C 1
ATOM 2473 O O . GLN A 1 332 ? 3.702 18.075 3.223 1.00 62.41 332 GLN A O 1
ATOM 2478 N N . PRO A 1 333 ? 5.114 19.690 3.916 1.00 61.69 333 PRO A N 1
ATOM 2479 C CA . PRO A 1 333 ? 4.712 19.596 5.316 1.00 61.69 333 PRO A CA 1
ATOM 2480 C C . PRO A 1 333 ? 3.257 20.048 5.479 1.00 61.69 333 PRO A C 1
ATOM 2482 O O . PRO A 1 333 ? 2.865 21.087 4.938 1.00 61.69 333 PRO A O 1
ATOM 2485 N N . SER A 1 334 ? 2.452 19.268 6.196 1.00 73.06 334 SER A N 1
ATOM 2486 C CA . SER A 1 334 ? 1.022 19.553 6.357 1.00 73.06 334 SER A CA 1
ATOM 2487 C C . SER A 1 334 ? 0.456 19.272 7.740 1.00 73.06 334 SER A C 1
ATOM 2489 O O . SER A 1 334 ? -0.548 19.885 8.076 1.00 73.06 334 SER A O 1
ATOM 2491 N N . VAL A 1 335 ? 1.062 18.372 8.521 1.00 90.31 335 VAL A N 1
ATOM 2492 C CA . VAL A 1 335 ? 0.522 17.965 9.823 1.00 90.31 335 VAL A CA 1
ATOM 2493 C C . VAL A 1 335 ? 1.447 18.398 10.954 1.00 90.31 335 VAL A C 1
ATOM 2495 O O . VAL A 1 335 ? 2.641 18.108 10.929 1.00 90.31 335 VAL A O 1
ATOM 2498 N N . SER A 1 336 ? 0.913 19.135 11.923 1.00 94.38 336 SER A N 1
ATOM 2499 C CA . SER A 1 336 ? 1.627 19.531 13.143 1.00 94.38 336 SER A CA 1
ATOM 2500 C C . SER A 1 336 ? 0.656 20.130 14.153 1.00 94.38 336 SER A C 1
ATOM 2502 O O . SER A 1 336 ? -0.461 20.503 13.797 1.00 94.38 336 SER A O 1
ATOM 2504 N N . VAL A 1 337 ? 1.087 20.288 15.400 1.00 97.69 337 VAL A N 1
ATOM 2505 C CA . VAL A 1 337 ? 0.366 21.154 16.337 1.00 97.69 337 VAL A CA 1
ATOM 2506 C C . VAL A 1 337 ? 0.471 22.603 15.862 1.00 97.69 337 VAL A C 1
ATOM 2508 O O . VAL A 1 337 ? 1.569 23.081 15.579 1.00 97.69 337 VAL A O 1
ATOM 2511 N N . GLN A 1 338 ? -0.658 23.300 15.768 1.00 96.88 338 GLN A N 1
ATOM 2512 C CA . GLN A 1 338 ? -0.761 24.728 15.479 1.00 96.88 338 GLN A CA 1
ATOM 2513 C C . GLN A 1 338 ? -1.895 25.327 16.304 1.00 96.88 338 GLN A C 1
ATOM 2515 O O . GLN A 1 338 ? -2.992 24.779 16.348 1.00 96.88 338 GLN A O 1
ATOM 2520 N N . ASP A 1 339 ? -1.649 26.479 16.921 1.00 94.94 339 ASP A N 1
ATOM 2521 C CA . ASP A 1 339 ? -2.657 27.224 17.683 1.00 94.94 339 ASP A CA 1
ATOM 2522 C C . ASP A 1 339 ? -3.306 26.379 18.798 1.00 94.94 339 ASP A C 1
ATOM 2524 O O . ASP A 1 339 ? -4.499 26.498 19.061 1.00 94.94 339 ASP A O 1
ATOM 2528 N N . SER A 1 340 ? -2.503 25.537 19.461 1.00 96.56 340 SER A N 1
ATOM 2529 C CA . SER A 1 340 ? -2.941 24.573 20.491 1.00 96.56 340 SER A CA 1
ATOM 2530 C C . SER A 1 340 ? -3.927 23.504 20.005 1.00 96.56 340 SER A C 1
ATOM 2532 O O . SER A 1 340 ? -4.593 22.889 20.819 1.00 96.56 340 SER A O 1
ATOM 2534 N N . ALA A 1 341 ? -3.993 23.248 18.698 1.00 98.06 341 ALA A N 1
ATOM 2535 C CA . ALA A 1 341 ? -4.780 22.175 18.098 1.00 98.06 341 ALA A CA 1
ATOM 2536 C C . ALA A 1 341 ? -3.921 21.370 17.112 1.00 98.06 341 ALA A C 1
ATOM 2538 O O . ALA A 1 341 ? -2.861 21.815 16.671 1.00 98.06 341 ALA A O 1
ATOM 2539 N N . LEU A 1 342 ? -4.379 20.188 16.715 1.00 97.75 342 LEU A N 1
ATOM 2540 C CA . LEU A 1 342 ? -3.777 19.444 15.614 1.00 97.75 342 LEU A CA 1
ATOM 2541 C C . LEU A 1 342 ? -4.224 20.037 14.279 1.00 97.75 342 LEU A C 1
ATOM 2543 O O . LEU A 1 342 ? -5.387 19.917 13.906 1.00 97.75 342 LEU A O 1
ATOM 2547 N N . GLU A 1 343 ? -3.298 20.597 13.510 1.00 96.62 343 GLU A N 1
ATOM 2548 C CA . GLU A 1 343 ? -3.533 20.913 12.105 1.00 96.62 343 GLU A CA 1
ATOM 2549 C C . GLU A 1 343 ? -3.280 19.669 11.257 1.00 96.62 343 GLU A C 1
ATOM 2551 O O . GLU A 1 343 ? -2.156 19.180 11.204 1.00 96.62 343 GLU A O 1
ATOM 2556 N N . LEU A 1 344 ? -4.323 19.142 10.605 1.00 92.38 344 LEU A N 1
ATOM 2557 C CA . LEU A 1 344 ? -4.192 18.022 9.665 1.00 92.38 344 LEU A CA 1
ATOM 2558 C C . LEU A 1 344 ? -3.669 18.495 8.307 1.00 92.38 344 LEU A C 1
ATOM 2560 O O . LEU A 1 344 ? -2.845 17.823 7.687 1.00 92.38 344 LEU A O 1
ATOM 2564 N N . VAL A 1 345 ? -4.169 19.639 7.838 1.00 92.00 345 VAL A N 1
ATOM 2565 C CA . VAL A 1 345 ? -3.715 20.314 6.618 1.00 92.00 345 VAL A CA 1
ATOM 2566 C C . VAL A 1 345 ? -3.837 21.837 6.783 1.00 92.00 345 VAL A C 1
ATOM 2568 O O . VAL A 1 345 ? -4.842 22.306 7.328 1.00 92.00 345 VAL A O 1
ATOM 2571 N N . PRO A 1 346 ? -2.863 22.629 6.294 1.00 92.50 346 PRO A N 1
ATOM 2572 C CA . PRO A 1 346 ? -2.960 24.086 6.256 1.00 92.50 346 PRO A CA 1
ATOM 2573 C C . PRO A 1 346 ? -3.855 24.549 5.098 1.00 92.50 346 PRO A C 1
ATOM 2575 O O . PRO A 1 346 ? -4.072 23.796 4.147 1.00 92.50 346 PRO A O 1
ATOM 2578 N N . ASP A 1 347 ? -4.292 25.818 5.115 1.00 92.25 347 ASP A N 1
ATOM 2579 C CA . ASP A 1 347 ? -5.024 26.462 4.002 1.00 92.25 347 ASP A CA 1
ATOM 2580 C C . ASP A 1 347 ? -4.123 26.690 2.774 1.00 92.25 347 ASP A C 1
ATOM 2582 O O . ASP A 1 347 ? -3.734 27.804 2.428 1.00 92.25 347 ASP A O 1
ATOM 2586 N N . GLN A 1 348 ? -3.708 25.594 2.147 1.00 89.31 348 GLN A N 1
ATOM 2587 C CA . GLN A 1 348 ? -2.826 25.535 0.990 1.00 89.31 348 GLN A CA 1
ATOM 2588 C C . GLN A 1 348 ? -3.279 24.394 0.076 1.00 89.31 348 GLN A C 1
ATOM 2590 O O . GLN A 1 348 ? -3.923 23.440 0.518 1.00 89.31 348 GLN A O 1
ATOM 2595 N N . THR A 1 349 ? -2.922 24.486 -1.203 1.00 88.94 349 THR A N 1
ATOM 2596 C CA . THR A 1 349 ? -3.179 23.429 -2.187 1.00 88.94 349 THR A CA 1
ATOM 2597 C C . THR A 1 349 ? -2.163 22.297 -2.057 1.00 88.94 349 THR A C 1
ATOM 2599 O O . THR A 1 349 ? -1.046 22.482 -1.569 1.00 88.94 349 THR A O 1
ATOM 2602 N N . ASN A 1 350 ? -2.529 21.114 -2.540 1.00 85.12 350 ASN A N 1
ATOM 2603 C CA . ASN A 1 350 ? -1.692 19.918 -2.605 1.00 85.12 350 ASN A CA 1
ATOM 2604 C C . ASN A 1 350 ? -1.071 19.552 -1.245 1.00 85.12 350 ASN A C 1
ATOM 2606 O O . ASN A 1 350 ? 0.146 19.395 -1.117 1.00 85.12 350 ASN A O 1
ATOM 2610 N N . ARG A 1 351 ? -1.910 19.464 -0.210 1.00 86.19 351 ARG A N 1
ATOM 2611 C CA . ARG A 1 351 ? -1.537 19.047 1.152 1.00 86.19 351 ARG A CA 1
ATOM 2612 C C . ARG A 1 351 ? -2.266 17.769 1.513 1.00 86.19 351 ARG A C 1
ATOM 2614 O O . ARG A 1 351 ? -3.434 17.625 1.165 1.00 86.19 351 ARG A O 1
ATOM 2621 N N . VAL A 1 352 ? -1.588 16.858 2.205 1.00 84.56 352 VAL A N 1
ATOM 2622 C CA . VAL A 1 352 ? -2.197 15.619 2.695 1.00 84.56 352 VAL A CA 1
ATOM 2623 C C . VAL A 1 352 ? -1.603 15.276 4.045 1.00 84.56 352 VAL A C 1
ATOM 2625 O O . VAL A 1 352 ? -0.396 15.053 4.128 1.00 84.56 352 VAL A O 1
ATOM 2628 N N . GLY A 1 353 ? -2.446 15.204 5.069 1.00 85.88 353 GLY A N 1
ATOM 2629 C CA . GLY A 1 353 ? -2.020 14.868 6.419 1.00 85.88 353 GLY A CA 1
ATOM 2630 C C . GLY A 1 353 ? -2.930 13.844 7.071 1.00 85.88 353 GLY A C 1
ATOM 2631 O O . GLY A 1 353 ? -4.108 13.711 6.733 1.00 85.88 353 GLY A O 1
ATOM 2632 N N . GLY A 1 354 ? -2.360 13.103 8.009 1.00 88.62 354 GLY A N 1
ATOM 2633 C CA . GLY A 1 354 ? -3.070 12.118 8.803 1.00 88.62 354 GLY A CA 1
ATOM 2634 C C . GLY A 1 354 ? -2.551 12.071 10.228 1.00 88.62 354 GLY A C 1
ATOM 2635 O O . GLY A 1 354 ? -1.379 12.338 10.488 1.00 88.62 354 GLY A O 1
ATOM 2636 N N . PHE A 1 355 ? -3.427 11.689 11.144 1.00 90.75 355 PHE A N 1
ATOM 2637 C CA . PHE A 1 355 ? -3.121 11.496 12.551 1.00 90.75 355 PHE A CA 1
ATOM 2638 C C . PHE A 1 355 ? -3.742 10.192 13.021 1.00 90.75 355 PHE A C 1
ATOM 2640 O O . PHE A 1 355 ? -4.961 10.038 13.024 1.00 90.75 355 PHE A O 1
ATOM 2647 N N . SER A 1 356 ? -2.901 9.237 13.393 1.00 90.19 356 SER A N 1
ATOM 2648 C CA . SER A 1 356 ? -3.346 7.983 13.985 1.00 90.19 356 SER A CA 1
ATOM 2649 C C . SER A 1 356 ? -3.181 8.024 15.491 1.00 90.19 356 SER A C 1
ATOM 2651 O O . SER A 1 356 ? -2.107 8.373 15.980 1.00 90.19 356 SER A O 1
ATOM 2653 N N . VAL A 1 357 ? -4.201 7.575 16.213 1.00 91.25 357 VAL A N 1
ATOM 2654 C CA . VAL A 1 357 ? -4.089 7.382 17.662 1.00 91.25 357 VAL A CA 1
ATOM 2655 C C . VAL A 1 357 ? -3.269 6.117 17.969 1.00 91.25 357 VAL A C 1
ATOM 2657 O O . VAL A 1 357 ? -3.167 5.230 17.107 1.00 91.25 357 VAL A O 1
ATOM 2660 N N . PRO A 1 358 ? -2.675 5.998 19.173 1.00 88.62 358 PRO A N 1
ATOM 2661 C CA . PRO A 1 358 ? -2.053 4.755 19.616 1.00 88.62 358 PRO A CA 1
ATOM 2662 C C . PRO A 1 358 ? -3.033 3.586 19.511 1.00 88.62 358 PRO A C 1
ATOM 2664 O O . PRO A 1 358 ? -4.244 3.765 19.648 1.00 88.62 358 PRO A O 1
ATOM 2667 N N . MET A 1 359 ? -2.522 2.367 19.315 1.00 85.38 359 MET A N 1
ATOM 2668 C CA . MET A 1 359 ? -3.400 1.197 19.306 1.00 85.38 359 MET A CA 1
ATOM 2669 C C . MET A 1 359 ? -4.070 1.022 20.669 1.00 85.38 359 MET A C 1
ATOM 2671 O O . MET A 1 359 ? -3.411 0.789 21.685 1.00 85.38 359 MET A O 1
ATOM 2675 N N . ILE A 1 360 ? -5.395 1.110 20.658 1.00 87.38 360 ILE A N 1
ATOM 2676 C CA . ILE A 1 360 ? -6.274 0.913 21.804 1.00 87.38 360 ILE A CA 1
ATOM 2677 C C . ILE A 1 360 ? -7.364 -0.092 21.422 1.00 87.38 360 ILE A C 1
ATOM 2679 O O . ILE A 1 360 ? -7.747 -0.196 20.259 1.00 87.38 360 ILE A O 1
ATOM 2683 N N . GLY A 1 361 ? -7.835 -0.877 22.389 1.00 86.75 361 GLY A N 1
ATOM 2684 C CA . GLY A 1 361 ? -8.743 -1.995 22.121 1.00 86.75 361 GLY A CA 1
ATOM 2685 C C . GLY A 1 361 ? -10.185 -1.542 21.887 1.00 86.75 361 GLY A C 1
ATOM 2686 O O . GLY A 1 361 ? -10.945 -1.447 22.856 1.00 86.75 361 GLY A O 1
ATOM 2687 N N . LEU A 1 362 ? -10.543 -1.261 20.628 1.00 89.69 362 LEU A N 1
ATOM 2688 C CA . LEU A 1 362 ? -11.859 -0.766 20.179 1.00 89.69 362 LEU A CA 1
ATOM 2689 C C . LEU A 1 362 ? -12.694 -1.813 19.422 1.00 89.69 362 LEU A C 1
ATOM 2691 O O . LEU A 1 362 ? -13.792 -1.520 18.951 1.00 89.69 362 LEU A O 1
ATOM 2695 N N . GLU A 1 363 ? -12.194 -3.041 19.299 1.00 86.69 363 GLU A N 1
ATOM 2696 C CA . GLU A 1 363 ? -12.778 -4.123 18.502 1.00 86.69 363 GLU A CA 1
ATOM 2697 C C . GLU A 1 363 ? -14.216 -4.496 18.891 1.00 86.69 363 GLU A C 1
ATOM 2699 O O . GLU A 1 363 ? -14.980 -4.988 18.067 1.00 86.69 363 GLU A O 1
ATOM 2704 N N . PHE A 1 364 ? -14.605 -4.256 20.143 1.00 86.81 364 PHE A N 1
ATOM 2705 C CA . PHE A 1 364 ? -15.952 -4.548 20.640 1.00 86.81 364 PHE A CA 1
ATOM 2706 C C . PHE A 1 364 ? -16.895 -3.344 20.572 1.00 86.81 364 PHE A C 1
ATOM 2708 O O . PHE A 1 364 ? -18.071 -3.463 20.914 1.00 86.81 364 PHE A O 1
ATOM 2715 N N . GLY A 1 365 ? -16.392 -2.194 20.132 1.00 91.69 365 GLY A N 1
ATOM 2716 C CA . GLY A 1 365 ? -17.119 -0.939 20.102 1.00 91.69 365 GLY A CA 1
ATOM 2717 C C . GLY A 1 365 ? -16.372 0.186 20.805 1.00 91.69 365 GLY A C 1
ATOM 2718 O O . GLY A 1 365 ? -15.513 -0.034 21.666 1.00 91.69 365 GLY A O 1
ATOM 2719 N N . PHE A 1 366 ? -16.726 1.411 20.437 1.00 94.31 366 PHE A N 1
ATOM 2720 C CA . PHE A 1 366 ? -16.120 2.622 20.961 1.00 94.31 366 PHE A CA 1
ATOM 2721 C C . PHE A 1 366 ? -17.087 3.800 20.962 1.00 94.31 366 PHE A C 1
ATOM 2723 O O . PHE A 1 366 ? -18.100 3.823 20.258 1.00 94.31 366 PHE A O 1
ATOM 2730 N N . ARG A 1 367 ? -16.705 4.815 21.731 1.00 95.25 367 ARG A N 1
ATOM 2731 C CA . ARG A 1 367 ? -17.163 6.192 21.595 1.00 95.25 367 ARG A CA 1
ATOM 2732 C C . ARG A 1 367 ? -15.942 7.077 21.369 1.00 95.25 367 ARG A C 1
ATOM 2734 O O . ARG A 1 367 ? -14.931 6.892 22.037 1.00 95.25 367 ARG A O 1
ATOM 2741 N N . ALA A 1 368 ? -16.051 8.014 20.442 1.00 97.00 368 ALA A N 1
ATOM 2742 C CA . ALA A 1 368 ? -15.043 9.012 20.132 1.00 97.00 368 ALA A CA 1
ATOM 2743 C C . ALA A 1 368 ? -15.701 10.391 20.130 1.00 97.00 368 ALA A C 1
ATOM 2745 O O . ALA A 1 368 ? -16.684 10.601 19.419 1.00 97.00 368 ALA A O 1
ATOM 2746 N N . LYS A 1 369 ? -15.164 11.311 20.923 1.00 97.69 369 LYS A N 1
ATOM 2747 C CA . LYS A 1 369 ? -15.479 12.735 20.896 1.00 97.69 369 LYS A CA 1
ATOM 2748 C C . LYS A 1 369 ? -14.266 13.501 20.407 1.00 97.69 369 LYS A C 1
ATOM 2750 O O . LYS A 1 369 ? -13.141 13.097 20.681 1.00 97.69 369 LYS A O 1
ATOM 2755 N N . PHE A 1 370 ? -14.502 14.561 19.659 1.00 98.44 370 PHE A N 1
ATOM 2756 C CA . PHE A 1 370 ? -13.469 15.499 19.249 1.00 98.44 370 PHE A CA 1
ATOM 2757 C C . PHE A 1 370 ? -14.127 16.785 18.775 1.00 98.44 370 PHE A C 1
ATOM 2759 O O . PHE A 1 370 ? -15.288 16.787 18.349 1.00 98.44 370 PHE A O 1
ATOM 2766 N N . ARG A 1 371 ? -13.360 17.865 18.801 1.00 98.31 371 ARG A N 1
ATOM 2767 C CA . ARG A 1 371 ? -13.717 19.124 18.165 1.00 98.31 371 ARG A CA 1
ATOM 2768 C C . ARG A 1 371 ? -12.986 19.253 16.850 1.00 98.31 371 ARG A C 1
ATOM 2770 O O . ARG A 1 371 ? -11.858 18.787 16.696 1.00 98.31 371 ARG A O 1
ATOM 2777 N N . TRP A 1 372 ? -13.634 19.879 15.883 1.00 97.88 372 TRP A N 1
ATOM 2778 C CA . TRP A 1 372 ? -13.019 20.150 14.595 1.00 97.88 372 TRP A CA 1
ATOM 2779 C C . TRP A 1 372 ? -13.371 21.553 14.113 1.00 97.88 372 TRP A C 1
ATOM 2781 O O . TRP A 1 372 ? -14.406 22.116 14.473 1.00 97.88 372 TRP A O 1
ATOM 2791 N N . ARG A 1 373 ? -12.481 22.129 13.308 1.00 96.75 373 ARG A N 1
ATOM 2792 C CA . ARG A 1 373 ? -12.681 23.420 12.653 1.00 96.75 37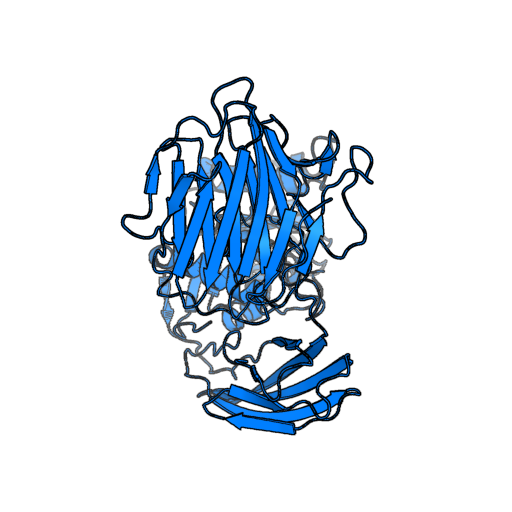3 ARG A CA 1
ATOM 2793 C C . ARG A 1 373 ? -12.094 23.364 11.256 1.00 96.75 373 ARG A C 1
ATOM 2795 O O . ARG A 1 373 ? -10.898 23.122 11.097 1.00 96.75 373 ARG A O 1
ATOM 2802 N N . ALA A 1 374 ? -12.921 23.632 10.253 1.00 95.31 374 ALA A N 1
ATOM 2803 C CA . ALA A 1 374 ? -12.476 23.747 8.874 1.00 95.31 374 ALA A CA 1
ATOM 2804 C C . ALA A 1 374 ? -12.725 25.163 8.351 1.00 95.31 374 ALA A C 1
ATOM 2806 O O . ALA A 1 374 ? -13.777 25.753 8.582 1.00 95.31 374 ALA A O 1
ATOM 2807 N N . SER A 1 375 ? -11.750 25.722 7.643 1.00 94.31 375 SER A N 1
ATOM 2808 C CA . SER A 1 375 ? -11.832 27.077 7.086 1.00 94.31 375 SER A CA 1
ATOM 2809 C C . SER A 1 375 ? -11.140 27.138 5.736 1.00 94.31 375 SER A C 1
ATOM 2811 O O . SER A 1 375 ? -10.138 26.460 5.540 1.00 94.31 375 SER A O 1
ATOM 2813 N N . SER A 1 376 ? -11.610 27.976 4.822 1.00 92.62 376 SER A N 1
ATOM 2814 C CA . SER A 1 376 ? -10.919 28.245 3.558 1.00 92.62 376 SER A CA 1
ATOM 2815 C C . SER A 1 376 ? -10.995 29.733 3.241 1.00 92.62 376 SER A C 1
ATOM 2817 O O . SER A 1 376 ? -12.046 30.347 3.419 1.00 92.62 376 SER A O 1
ATOM 2819 N N . ALA A 1 377 ? -9.901 30.314 2.748 1.00 87.00 377 ALA A N 1
ATOM 2820 C CA . ALA A 1 377 ? -9.916 31.650 2.157 1.00 87.00 377 ALA A CA 1
ATOM 2821 C C . ALA A 1 377 ? -10.673 31.708 0.810 1.00 87.00 377 ALA A C 1
ATOM 2823 O O . ALA A 1 377 ? -10.957 32.799 0.313 1.00 87.00 377 ALA A O 1
ATOM 2824 N N . GLY A 1 378 ? -10.982 30.555 0.204 1.00 85.44 378 GLY A N 1
ATOM 2825 C CA . GLY A 1 378 ? -11.635 30.436 -1.099 1.00 85.44 378 GLY A CA 1
ATOM 2826 C C . GLY A 1 378 ? -12.716 29.356 -1.128 1.00 85.44 378 GLY A C 1
ATOM 2827 O O . GLY A 1 378 ? -13.482 29.191 -0.184 1.00 85.44 378 GLY A O 1
ATOM 2828 N N . THR A 1 379 ? -12.817 28.636 -2.251 1.00 87.31 379 THR A N 1
ATOM 2829 C CA . THR A 1 379 ? -13.690 27.455 -2.334 1.00 87.31 379 THR A CA 1
ATOM 2830 C C . THR A 1 379 ? -13.069 26.320 -1.514 1.00 87.31 379 THR A C 1
ATOM 2832 O O . THR A 1 379 ? -11.940 25.933 -1.827 1.00 87.31 379 THR A O 1
ATOM 2835 N N . PRO A 1 380 ? -13.777 25.779 -0.505 1.00 88.69 380 PRO A N 1
ATOM 2836 C CA . PRO A 1 380 ? -13.267 24.684 0.314 1.00 88.69 380 PRO A CA 1
ATOM 2837 C C . PRO A 1 380 ? -12.901 23.440 -0.506 1.00 88.69 380 PRO A C 1
ATOM 2839 O O . PRO A 1 380 ? -13.538 23.143 -1.520 1.00 88.69 380 PRO A O 1
ATOM 2842 N N . ALA A 1 381 ? -11.881 22.716 -0.042 1.00 87.12 381 ALA A N 1
ATOM 2843 C CA . ALA A 1 381 ? -11.438 21.437 -0.592 1.00 87.12 381 ALA A CA 1
ATOM 2844 C C . ALA A 1 381 ? -12.251 20.260 -0.004 1.00 87.12 381 ALA A C 1
ATOM 2846 O O . ALA A 1 381 ? -13.442 20.408 0.269 1.00 87.12 381 ALA A O 1
ATOM 2847 N N . ASP A 1 382 ? -11.633 19.089 0.178 1.00 82.12 382 ASP A N 1
ATOM 2848 C CA . ASP A 1 382 ? -12.310 17.832 0.541 1.00 82.12 382 ASP A CA 1
ATOM 2849 C C . ASP A 1 382 ? -12.501 17.645 2.068 1.00 82.12 382 ASP A C 1
ATOM 2851 O O . ASP A 1 382 ? -13.029 16.623 2.502 1.00 82.12 382 ASP A O 1
ATOM 2855 N N . ALA A 1 383 ? -12.085 18.620 2.887 1.00 85.75 383 ALA A N 1
ATOM 2856 C CA . ALA A 1 383 ? -12.070 18.574 4.352 1.00 85.75 383 ALA A CA 1
ATOM 2857 C C . ALA A 1 383 ? -11.378 17.316 4.916 1.00 85.75 383 ALA A C 1
ATOM 2859 O O . ALA A 1 383 ? -10.187 17.120 4.653 1.00 85.75 383 ALA A O 1
ATOM 2860 N N . PHE A 1 384 ? -12.046 16.513 5.755 1.00 92.81 384 PHE A N 1
ATOM 2861 C CA . PHE A 1 384 ? -11.405 15.412 6.482 1.00 92.81 384 PHE A CA 1
ATOM 2862 C C . PHE A 1 384 ? -12.310 14.195 6.684 1.00 92.81 384 PHE A C 1
ATOM 2864 O O . PHE A 1 384 ? -13.525 14.242 6.497 1.00 92.81 384 PHE A O 1
ATOM 2871 N N . ALA A 1 385 ? -11.696 13.094 7.101 1.00 93.00 385 ALA A N 1
ATOM 2872 C CA . ALA A 1 385 ? -12.366 11.851 7.435 1.00 93.00 385 ALA A CA 1
ATOM 2873 C C . ALA A 1 385 ? -11.917 11.319 8.800 1.00 93.00 385 ALA A C 1
ATOM 2875 O O . ALA A 1 385 ? -10.750 11.447 9.180 1.00 93.00 385 ALA A O 1
ATOM 2876 N N . PHE A 1 386 ? -12.857 10.691 9.504 1.00 95.12 386 PHE A N 1
ATOM 2877 C CA . PHE A 1 386 ? -12.624 9.854 10.677 1.00 95.12 386 PHE A CA 1
ATOM 2878 C C . PHE A 1 386 ? -12.679 8.386 10.257 1.00 95.12 386 PHE A C 1
ATOM 2880 O O . PHE A 1 386 ? -13.634 7.964 9.603 1.00 95.12 386 PHE A O 1
ATOM 2887 N N . ASN A 1 387 ? -11.692 7.595 10.668 1.00 92.62 387 ASN A N 1
ATOM 2888 C CA . ASN A 1 387 ? -11.497 6.229 10.196 1.00 92.62 387 ASN A CA 1
ATOM 2889 C C . ASN A 1 387 ? -11.328 5.258 11.364 1.00 92.62 387 ASN A C 1
ATOM 2891 O O . ASN A 1 387 ? -10.558 5.539 12.279 1.00 92.62 387 ASN A O 1
ATOM 2895 N N . PHE A 1 388 ? -11.974 4.092 11.295 1.00 92.88 388 PHE A N 1
ATOM 2896 C CA . PHE A 1 388 ? -11.696 2.940 12.161 1.00 92.88 388 PHE A CA 1
ATOM 2897 C C . PHE A 1 388 ? -11.607 1.651 11.337 1.00 92.88 388 PHE A C 1
ATOM 2899 O O . PHE A 1 388 ? -12.537 1.321 10.605 1.00 92.88 388 PHE A O 1
ATOM 2906 N N . GLY A 1 389 ? -10.486 0.932 11.411 1.00 89.19 389 GLY A N 1
ATOM 2907 C CA . GLY A 1 389 ? -10.214 -0.181 10.500 1.00 89.19 389 GLY A CA 1
ATOM 2908 C C . GLY A 1 389 ? -8.732 -0.505 10.342 1.00 89.19 389 GLY A C 1
ATOM 2909 O O . GLY A 1 389 ? -7.895 -0.087 11.142 1.00 89.19 389 GLY A O 1
ATOM 2910 N N . GLN A 1 390 ? -8.411 -1.282 9.310 1.00 80.00 390 GLN A N 1
ATOM 2911 C CA . GLN A 1 390 ? -7.061 -1.781 9.074 1.00 80.00 390 GLN A CA 1
ATOM 2912 C C . GLN A 1 390 ? -6.114 -0.621 8.754 1.00 80.00 390 GLN A C 1
ATOM 2914 O O . GLN A 1 390 ? -6.254 0.014 7.709 1.00 80.00 390 GLN A O 1
ATOM 2919 N N . ARG A 1 391 ? -5.108 -0.395 9.608 1.00 69.31 391 ARG A N 1
ATOM 2920 C CA . ARG A 1 391 ? -4.062 0.603 9.342 1.00 69.31 391 ARG A CA 1
ATOM 2921 C C . ARG A 1 391 ? -3.240 0.193 8.122 1.00 69.31 391 ARG A C 1
ATOM 2923 O O . ARG A 1 391 ? -2.843 -0.970 8.006 1.00 69.31 391 ARG A O 1
ATOM 2930 N N . VAL A 1 392 ? -2.929 1.140 7.242 1.00 54.34 392 VAL A N 1
ATOM 2931 C CA . VAL A 1 392 ? -1.926 0.916 6.197 1.00 54.34 392 VAL A CA 1
ATOM 2932 C C . VAL A 1 392 ? -0.545 1.101 6.825 1.00 54.34 392 VAL A C 1
ATOM 2934 O O . VAL A 1 392 ? -0.278 2.079 7.517 1.00 54.34 392 VAL A O 1
ATOM 2937 N N . ALA A 1 393 ? 0.343 0.127 6.629 1.00 46.38 393 ALA A N 1
ATOM 2938 C CA . ALA A 1 393 ? 1.624 0.024 7.335 1.00 46.38 393 ALA A CA 1
ATOM 2939 C C . ALA A 1 393 ? 2.692 1.062 6.919 1.00 46.38 393 ALA A C 1
ATOM 2941 O O . ALA A 1 393 ? 3.860 0.902 7.265 1.00 46.38 393 ALA A O 1
ATOM 2942 N N . SER A 1 394 ? 2.339 2.121 6.185 1.00 47.12 394 SER A N 1
ATOM 2943 C CA . SER A 1 394 ? 3.320 3.071 5.658 1.00 47.12 394 SER A CA 1
ATOM 2944 C C . SER A 1 394 ? 3.207 4.434 6.332 1.00 47.12 394 SER A C 1
ATOM 2946 O O . SER A 1 394 ? 2.254 5.176 6.114 1.00 47.12 394 SER A O 1
ATOM 2948 N N . ALA A 1 395 ? 4.255 4.818 7.066 1.00 41.88 395 ALA A N 1
ATOM 2949 C CA . ALA A 1 395 ? 4.451 6.178 7.578 1.00 41.88 395 ALA A CA 1
ATOM 2950 C C . ALA A 1 395 ? 4.536 7.252 6.465 1.00 41.88 395 ALA A C 1
ATOM 2952 O O . ALA A 1 395 ? 4.622 8.440 6.760 1.00 41.88 395 ALA A O 1
ATOM 2953 N N . SER A 1 396 ? 4.547 6.847 5.189 1.00 42.00 396 SER A N 1
ATOM 2954 C CA . SER A 1 396 ? 4.806 7.706 4.028 1.00 42.00 396 SER A CA 1
ATOM 2955 C C . SER A 1 396 ? 3.561 8.047 3.203 1.00 42.00 396 SER A C 1
ATOM 2957 O O . SER A 1 396 ? 3.674 8.797 2.230 1.00 42.00 396 SER A O 1
ATOM 2959 N N . LYS A 1 397 ? 2.387 7.483 3.530 1.00 50.38 397 LYS A N 1
ATOM 2960 C CA . LYS A 1 397 ? 1.137 7.732 2.798 1.00 50.38 397 LYS A CA 1
ATOM 2961 C C . LYS A 1 397 ? -0.037 7.864 3.777 1.00 50.38 397 LYS A C 1
ATOM 2963 O O . LYS A 1 397 ? -0.395 6.869 4.395 1.00 50.38 397 LYS A O 1
ATOM 2968 N N . PRO A 1 398 ? -0.635 9.056 3.929 1.00 52.75 398 PRO A N 1
ATOM 2969 C CA . PRO A 1 398 ? -1.867 9.209 4.699 1.00 52.75 398 PRO A CA 1
ATOM 2970 C C . PRO A 1 398 ? -3.013 8.418 4.048 1.00 52.75 398 PRO A C 1
ATOM 2972 O O . PRO A 1 398 ? -3.126 8.381 2.820 1.00 52.75 398 PRO A O 1
ATOM 2975 N N . ASP A 1 399 ? -3.860 7.805 4.879 1.00 52.41 399 ASP A N 1
ATOM 2976 C CA . ASP A 1 399 ? -5.018 6.982 4.495 1.00 52.41 399 ASP A CA 1
ATOM 2977 C C . ASP A 1 399 ? -6.158 7.832 3.914 1.00 52.41 399 ASP A C 1
ATOM 2979 O O . ASP A 1 399 ? -7.210 8.044 4.517 1.00 52.41 399 ASP A O 1
ATOM 2983 N N . TYR A 1 400 ? -5.923 8.388 2.733 1.00 51.97 400 TYR A N 1
ATOM 2984 C CA . TYR A 1 400 ? -6.882 9.227 2.036 1.00 51.97 400 TYR A CA 1
ATOM 2985 C C . TYR A 1 400 ? -8.049 8.386 1.472 1.00 51.97 400 TYR A C 1
ATOM 2987 O O . TYR A 1 400 ? -7.812 7.381 0.804 1.00 51.97 400 TYR A O 1
ATOM 2995 N N . HIS A 1 401 ? -9.294 8.814 1.746 1.00 49.62 401 HIS A N 1
ATOM 2996 C CA . HIS A 1 401 ? -10.566 8.055 1.649 1.00 49.62 401 HIS A CA 1
ATOM 2997 C C . HIS A 1 401 ? -10.772 6.941 2.686 1.00 49.62 401 HIS A C 1
ATOM 2999 O O . HIS A 1 401 ? -11.682 6.118 2.565 1.00 49.62 401 HIS A O 1
ATOM 3005 N N . GLY A 1 402 ? -9.962 6.951 3.743 1.00 52.56 402 GLY A N 1
ATOM 3006 C CA . GLY A 1 402 ? -10.108 6.031 4.848 1.00 52.56 402 GLY A CA 1
ATOM 3007 C C . GLY A 1 402 ? -9.588 4.632 4.583 1.00 52.56 402 GLY A C 1
ATOM 3008 O O . GLY A 1 402 ? -9.024 4.316 3.534 1.00 52.56 402 GLY A O 1
ATOM 3009 N N . PHE A 1 403 ? -9.721 3.781 5.595 1.00 64.62 403 PHE A N 1
ATOM 3010 C CA . PHE A 1 403 ? -9.184 2.433 5.522 1.00 64.62 403 PHE A CA 1
ATOM 3011 C C . PHE A 1 403 ? -9.932 1.628 4.451 1.00 64.62 403 PHE A C 1
ATOM 3013 O O . PHE A 1 403 ? -11.154 1.476 4.516 1.00 64.62 403 PHE A O 1
ATOM 3020 N N . MET A 1 404 ? -9.193 1.030 3.503 1.00 59.75 404 MET A N 1
ATOM 3021 C CA . MET A 1 404 ? -9.751 0.117 2.485 1.00 59.75 404 MET A CA 1
ATOM 3022 C C . MET A 1 404 ? -10.564 -1.035 3.108 1.00 59.75 404 MET A C 1
ATOM 3024 O O . MET A 1 404 ? -11.436 -1.609 2.459 1.00 59.75 404 MET A O 1
ATOM 3028 N N . ARG A 1 405 ? -10.302 -1.353 4.384 1.00 80.00 405 ARG A N 1
ATOM 3029 C CA . ARG A 1 405 ? -11.116 -2.216 5.241 1.00 80.00 405 ARG A CA 1
ATOM 3030 C C . ARG A 1 405 ? -11.415 -1.482 6.549 1.00 80.00 405 ARG A C 1
ATOM 3032 O O . ARG A 1 405 ? -10.505 -1.292 7.352 1.00 80.00 405 ARG A O 1
ATOM 3039 N N . GLY A 1 406 ? -12.663 -1.093 6.782 1.00 89.75 406 GLY A N 1
ATOM 3040 C CA . GLY A 1 406 ? -13.014 -0.247 7.922 1.00 89.75 406 GLY A CA 1
ATOM 3041 C C . GLY A 1 406 ? -14.372 0.430 7.809 1.00 89.75 406 GLY A C 1
ATOM 3042 O O . GLY A 1 406 ? -15.129 0.197 6.865 1.00 89.75 406 GLY A O 1
ATOM 3043 N N . VAL A 1 407 ? -14.651 1.292 8.779 1.00 93.38 407 VAL A N 1
ATOM 3044 C CA . VAL A 1 407 ? -15.718 2.292 8.750 1.00 93.38 407 VAL A CA 1
ATOM 3045 C C . VAL A 1 407 ? -15.093 3.678 8.645 1.00 93.38 407 VAL A C 1
ATOM 3047 O O . VAL A 1 407 ? -14.152 3.998 9.376 1.00 93.38 407 VAL A O 1
ATOM 3050 N N . THR A 1 408 ? -15.633 4.496 7.748 1.00 93.44 408 THR A N 1
ATOM 3051 C CA . THR A 1 408 ? -15.144 5.855 7.505 1.00 93.44 408 THR A CA 1
ATOM 3052 C C . THR A 1 408 ? -16.305 6.830 7.490 1.00 93.44 408 THR A C 1
ATOM 3054 O O . THR A 1 408 ? -17.294 6.611 6.794 1.00 93.44 408 THR A O 1
ATOM 3057 N N . VAL A 1 409 ? -16.178 7.907 8.257 1.00 95.56 409 VAL A N 1
ATOM 3058 C CA . VAL A 1 409 ? -17.096 9.045 8.238 1.00 95.56 409 VAL A CA 1
ATOM 3059 C C . VAL A 1 409 ? -16.368 10.206 7.576 1.00 95.56 409 VAL A C 1
ATOM 3061 O O . VAL A 1 409 ? -15.429 10.752 8.155 1.00 95.56 409 VAL A O 1
ATOM 3064 N N . GLU A 1 410 ? -16.788 10.571 6.369 1.00 93.81 410 GLU A N 1
ATOM 3065 C CA . GLU A 1 410 ? -16.289 11.759 5.675 1.00 93.81 410 GLU A CA 1
ATOM 3066 C C . GLU A 1 410 ? -17.090 12.993 6.102 1.00 93.81 410 GLU A C 1
ATOM 3068 O O . GLU A 1 410 ? -18.323 12.969 6.129 1.00 93.81 410 GLU A O 1
ATOM 3073 N N . PHE A 1 411 ? -16.373 14.071 6.407 1.00 94.88 411 PHE A N 1
ATOM 3074 C CA . PHE A 1 411 ? -16.883 15.418 6.634 1.00 94.88 411 PHE A CA 1
ATOM 3075 C C . PHE A 1 411 ? -16.567 16.214 5.372 1.00 94.88 411 PHE A C 1
ATOM 3077 O O . PHE A 1 411 ? -15.564 16.912 5.322 1.00 94.88 411 PHE A O 1
ATOM 3084 N N . ASN A 1 412 ? -17.362 16.042 4.319 1.00 91.50 412 ASN A N 1
ATOM 3085 C CA . ASN A 1 412 ? -17.045 16.535 2.984 1.00 91.50 412 ASN A CA 1
ATOM 3086 C C . ASN A 1 412 ? -17.461 18.001 2.801 1.00 91.50 412 ASN A C 1
ATOM 3088 O O . ASN A 1 412 ? -18.589 18.375 3.120 1.00 91.50 412 ASN A O 1
ATOM 3092 N N . THR A 1 413 ? -16.596 18.817 2.197 1.00 90.94 413 THR A N 1
ATOM 3093 C CA . THR A 1 413 ? -16.897 20.216 1.839 1.00 90.94 413 THR A CA 1
ATOM 3094 C C . THR A 1 413 ? -16.918 20.494 0.339 1.00 90.94 413 THR A C 1
ATOM 3096 O O . THR A 1 413 ? -17.303 21.595 -0.058 1.00 90.94 413 THR A O 1
ATOM 3099 N N . PHE A 1 414 ? -16.575 19.519 -0.507 1.00 86.25 414 PHE A N 1
ATOM 3100 C CA . PHE A 1 414 ? -16.461 19.704 -1.954 1.00 86.25 414 PHE A CA 1
ATOM 3101 C C . PHE A 1 414 ? -17.469 18.858 -2.741 1.00 86.25 414 PHE A C 1
ATOM 3103 O O . PHE A 1 414 ? -17.719 17.700 -2.424 1.00 86.25 414 PHE A O 1
ATOM 3110 N N . ALA A 1 415 ? -18.045 19.435 -3.804 1.00 84.94 415 ALA A N 1
ATOM 3111 C CA . ALA A 1 415 ? -19.038 18.850 -4.725 1.00 84.94 415 ALA A CA 1
ATOM 3112 C C . ALA A 1 415 ? -20.385 18.391 -4.116 1.00 84.94 415 ALA A C 1
ATOM 3114 O O . ALA A 1 415 ? -21.432 18.587 -4.731 1.00 84.94 415 ALA A O 1
ATOM 3115 N N . SER A 1 416 ? -20.398 17.790 -2.929 1.00 88.75 416 SER A N 1
ATOM 3116 C CA . SER A 1 416 ? -21.594 17.375 -2.185 1.00 88.75 416 SER A CA 1
ATOM 3117 C C . SER A 1 416 ? -21.369 17.573 -0.682 1.00 88.75 416 SER A C 1
ATOM 3119 O O . SER A 1 416 ? -21.145 16.591 0.029 1.00 88.75 416 SER A O 1
ATOM 3121 N N . PRO A 1 417 ? -21.381 18.835 -0.203 1.00 92.75 417 PRO A N 1
ATOM 3122 C CA . PRO A 1 417 ? -21.074 19.152 1.185 1.00 92.75 417 PRO A CA 1
ATOM 3123 C C . PRO A 1 417 ? -22.008 18.434 2.164 1.00 92.75 417 PRO A C 1
ATOM 3125 O O . PRO A 1 417 ? -23.235 18.469 2.014 1.00 92.75 417 PRO A O 1
ATOM 3128 N N . GLY A 1 418 ? -21.434 17.761 3.158 1.00 95.75 418 GLY A N 1
ATOM 3129 C CA . GLY A 1 418 ? -22.183 16.963 4.119 1.00 95.75 418 GLY A CA 1
ATOM 3130 C C . GLY A 1 418 ? -21.372 15.848 4.760 1.00 95.75 418 GLY A C 1
ATOM 3131 O O . GLY A 1 418 ? -20.152 15.782 4.637 1.00 95.75 418 GLY A O 1
ATOM 3132 N N . TYR A 1 419 ? -22.082 14.957 5.438 1.00 96.81 419 TYR A N 1
ATOM 3133 C CA . TYR A 1 419 ? -21.521 13.792 6.107 1.00 96.81 419 TYR A CA 1
ATOM 3134 C C . TYR A 1 419 ? -21.879 12.533 5.325 1.00 96.81 419 TYR A C 1
ATOM 3136 O O . TYR A 1 419 ? -23.047 12.334 4.980 1.00 96.81 419 TYR A O 1
ATOM 3144 N N . GLN A 1 420 ? -20.899 11.667 5.080 1.00 95.50 420 GLN A N 1
ATOM 3145 C CA . GLN A 1 420 ? -21.100 10.399 4.377 1.00 95.50 420 GLN A CA 1
ATOM 3146 C C . GLN A 1 420 ? -20.430 9.253 5.138 1.00 95.50 420 GLN A C 1
ATOM 3148 O O . GLN A 1 420 ? -19.271 9.354 5.534 1.00 95.50 420 GLN A O 1
ATOM 3153 N N . LEU A 1 421 ? -21.154 8.146 5.321 1.00 95.38 421 LEU A N 1
ATOM 3154 C CA . LEU A 1 421 ? -20.594 6.909 5.868 1.00 95.38 421 LEU A CA 1
ATOM 3155 C C . LEU A 1 421 ? -20.157 5.964 4.744 1.00 95.38 421 LEU A C 1
ATOM 3157 O O . LEU A 1 421 ? -20.900 5.738 3.784 1.00 95.38 421 LEU A O 1
ATOM 3161 N N . PHE A 1 422 ? -18.992 5.351 4.925 1.00 93.06 422 PHE A N 1
ATOM 3162 C CA . PHE A 1 422 ? -18.443 4.297 4.082 1.00 93.06 422 PHE A CA 1
ATOM 3163 C C . PHE A 1 422 ? -18.126 3.053 4.911 1.00 93.06 422 PHE A C 1
ATOM 3165 O O . PHE A 1 422 ? -17.737 3.142 6.078 1.00 93.06 422 PHE A O 1
ATOM 3172 N N . VAL A 1 423 ? -18.256 1.889 4.279 1.00 92.62 423 VAL A N 1
ATOM 3173 C CA . VAL A 1 423 ? -17.811 0.594 4.799 1.00 92.62 423 VAL A CA 1
ATOM 3174 C C . VAL A 1 423 ? -16.905 -0.043 3.755 1.00 92.62 423 VAL A C 1
ATOM 3176 O O . VAL A 1 423 ? -17.328 -0.259 2.621 1.00 92.62 423 VAL A O 1
ATOM 3179 N N . ASN A 1 424 ? -15.660 -0.340 4.131 1.00 86.25 424 ASN A N 1
ATOM 3180 C CA . ASN A 1 424 ? -14.626 -0.886 3.244 1.00 86.25 424 ASN A CA 1
ATOM 3181 C C . ASN A 1 424 ? -14.489 -0.080 1.932 1.00 86.25 424 ASN A C 1
ATOM 3183 O O . ASN A 1 424 ? -14.499 -0.642 0.837 1.00 86.25 424 ASN A O 1
ATOM 3187 N N . GLY A 1 425 ? -14.456 1.254 2.046 1.00 83.00 425 GLY A N 1
ATOM 3188 C CA . GLY A 1 425 ? -14.361 2.179 0.909 1.00 83.00 425 GLY A CA 1
ATOM 3189 C C . GLY A 1 425 ? -15.632 2.326 0.058 1.00 83.00 425 GLY A C 1
ATOM 3190 O O . GLY A 1 425 ? -15.622 3.064 -0.923 1.00 83.00 425 GLY A O 1
ATOM 3191 N N . VAL A 1 426 ? -16.736 1.658 0.408 1.00 87.25 426 VAL A N 1
ATOM 3192 C CA . VAL A 1 426 ? -18.011 1.748 -0.321 1.00 87.25 426 VAL A CA 1
ATOM 3193 C C . VAL A 1 426 ? -19.003 2.597 0.466 1.00 87.25 426 VAL A C 1
ATOM 3195 O O . VAL A 1 426 ? -19.269 2.319 1.635 1.00 87.25 426 VAL A O 1
ATOM 3198 N N . ALA A 1 427 ? -19.570 3.620 -0.178 1.00 91.12 427 ALA A N 1
ATOM 3199 C CA . ALA A 1 427 ? -20.584 4.477 0.428 1.00 91.12 427 ALA A CA 1
ATOM 3200 C C . ALA A 1 427 ? -21.800 3.647 0.864 1.00 91.12 427 ALA A C 1
ATOM 3202 O O . ALA A 1 427 ? -22.354 2.875 0.076 1.00 91.12 427 ALA A O 1
ATOM 3203 N N . VAL A 1 428 ? -22.231 3.813 2.113 1.00 94.62 428 VAL A N 1
ATOM 3204 C CA . VAL A 1 428 ? -23.415 3.130 2.636 1.00 94.62 428 VAL A CA 1
ATOM 3205 C C . VAL A 1 428 ? -24.669 3.791 2.045 1.00 94.62 428 VAL A C 1
ATOM 3207 O O . VAL A 1 428 ? -24.864 4.999 2.230 1.00 94.62 428 VAL A O 1
ATOM 3210 N N . PRO A 1 429 ? -25.541 3.042 1.341 1.00 93.06 429 PRO A N 1
ATOM 3211 C CA . PRO A 1 429 ? -26.750 3.604 0.748 1.00 93.06 429 PRO A CA 1
ATOM 3212 C C . PRO A 1 429 ? -27.632 4.306 1.787 1.00 93.06 429 PRO A C 1
ATOM 3214 O O . PRO A 1 429 ? -27.953 3.735 2.827 1.00 93.06 429 PRO A O 1
ATOM 3217 N N . GLY A 1 430 ? -28.031 5.546 1.496 1.00 91.50 430 GLY A N 1
ATOM 3218 C CA . GLY A 1 430 ? -28.872 6.357 2.385 1.00 91.50 430 GLY A CA 1
ATOM 3219 C C . GLY A 1 430 ? -28.149 6.967 3.592 1.00 91.50 430 GLY A C 1
ATOM 3220 O O . GLY A 1 430 ? -28.774 7.708 4.341 1.00 91.50 430 GLY A O 1
ATOM 3221 N N . ALA A 1 431 ? -26.850 6.716 3.773 1.00 95.75 431 ALA A N 1
ATOM 3222 C CA . ALA A 1 431 ? -26.051 7.294 4.854 1.00 95.75 431 ALA A CA 1
ATOM 3223 C C . ALA A 1 431 ? -25.324 8.578 4.414 1.00 95.75 431 ALA A C 1
ATOM 3225 O O . ALA A 1 431 ? -24.118 8.720 4.619 1.00 95.75 431 ALA A O 1
ATOM 3226 N N . PHE A 1 432 ? -26.077 9.486 3.785 1.00 96.94 432 PHE A N 1
ATOM 3227 C CA . PHE A 1 432 ? -25.640 10.827 3.401 1.00 96.94 432 PHE A CA 1
ATOM 3228 C C . PHE A 1 432 ? -26.530 11.868 4.077 1.00 96.94 432 PHE A C 1
ATOM 3230 O O . PHE A 1 432 ? -27.755 11.782 3.975 1.00 96.94 432 PHE A O 1
ATOM 3237 N N . VAL A 1 433 ? -25.930 12.877 4.703 1.00 97.44 433 VAL A N 1
ATOM 3238 C CA . VAL A 1 433 ? -26.654 14.039 5.234 1.00 97.44 433 VAL A CA 1
ATOM 3239 C C . VAL A 1 433 ? -25.966 15.309 4.760 1.00 97.44 433 VAL A C 1
ATOM 3241 O O . VAL A 1 433 ? -24.829 15.578 5.138 1.00 97.44 433 VAL A O 1
ATOM 3244 N N . SER A 1 434 ? -26.656 16.103 3.942 1.00 96.50 434 SER A N 1
ATOM 3245 C CA . SER A 1 434 ? -26.121 17.362 3.418 1.00 96.50 434 SER A CA 1
ATOM 3246 C C . SER A 1 434 ? -25.898 18.391 4.526 1.00 96.50 434 SER A C 1
ATOM 3248 O O . SER A 1 434 ? -26.780 18.592 5.362 1.00 96.50 434 SER A O 1
ATOM 3250 N N . SER A 1 435 ? -24.777 19.106 4.477 1.00 93.56 435 SER A N 1
ATOM 3251 C CA . SER A 1 435 ? -24.485 20.237 5.360 1.00 93.56 435 SER A CA 1
ATOM 3252 C C . SER A 1 435 ? -23.555 21.222 4.664 1.00 93.56 435 SER A C 1
ATOM 3254 O O . SER A 1 435 ? -22.525 20.830 4.126 1.00 93.56 435 SER A O 1
ATOM 3256 N N . ASN A 1 436 ? -23.900 22.510 4.706 1.00 87.06 436 ASN A N 1
ATOM 3257 C CA . ASN A 1 436 ? -23.042 23.588 4.201 1.00 87.06 436 ASN A CA 1
ATOM 3258 C C . ASN A 1 436 ? -22.217 24.257 5.313 1.00 87.06 436 ASN A C 1
ATOM 3260 O O . ASN A 1 436 ? -21.363 25.089 5.021 1.00 87.06 436 ASN A O 1
ATOM 3264 N N . SER A 1 437 ? -22.453 23.891 6.573 1.00 86.88 437 SER A N 1
ATOM 3265 C CA . SER A 1 437 ? -21.795 24.460 7.756 1.00 86.88 437 SER A CA 1
ATOM 3266 C C . SER A 1 437 ? -20.618 23.595 8.196 1.00 86.88 437 SER A C 1
ATOM 3268 O O . SER A 1 437 ? -20.494 23.261 9.365 1.00 86.88 437 SER A O 1
ATOM 3270 N N . ILE A 1 438 ? -19.807 23.137 7.235 1.00 89.94 438 ILE A N 1
ATOM 3271 C CA . ILE A 1 438 ? -18.584 22.387 7.544 1.00 89.94 438 ILE A CA 1
ATOM 3272 C C . ILE A 1 438 ? -17.365 23.317 7.438 1.00 89.94 438 ILE A C 1
ATOM 3274 O O . ILE A 1 438 ? -16.588 23.437 8.366 1.00 89.94 438 ILE A O 1
ATOM 3278 N N . ALA A 1 439 ? -17.190 24.055 6.340 1.00 91.19 439 ALA A N 1
ATOM 3279 C CA . ALA A 1 439 ? -16.055 24.979 6.182 1.00 91.19 439 ALA A CA 1
ATOM 3280 C C . ALA A 1 439 ? -16.379 26.427 6.602 1.00 91.19 439 ALA A C 1
ATOM 3282 O O . ALA A 1 439 ? -16.042 27.364 5.878 1.00 91.19 439 ALA A O 1
ATOM 3283 N N . ASP A 1 440 ? -17.064 26.627 7.728 1.00 93.44 440 ASP A N 1
ATOM 3284 C CA . ASP A 1 440 ? -17.514 27.954 8.183 1.00 93.44 440 ASP A CA 1
ATOM 3285 C C . ASP A 1 440 ? -16.513 28.678 9.105 1.00 93.44 440 ASP A C 1
ATOM 3287 O O . ASP A 1 440 ? -16.719 29.831 9.491 1.00 93.44 440 ASP A O 1
ATOM 3291 N N . GLY A 1 441 ? -15.391 28.028 9.422 1.00 94.44 441 GLY A N 1
ATOM 3292 C CA . GLY A 1 441 ? -14.348 28.581 10.268 1.00 94.44 441 GLY A CA 1
ATOM 3293 C C . GLY A 1 441 ? -14.719 28.670 11.746 1.00 94.44 441 GLY A C 1
ATOM 3294 O O . GLY A 1 441 ? -14.030 29.400 12.466 1.00 94.44 441 GLY A O 1
ATOM 3295 N N . VAL A 1 442 ? -15.727 27.933 12.215 1.00 95.94 442 VAL A N 1
ATOM 3296 C CA . VAL A 1 442 ? -16.099 27.804 13.632 1.00 95.94 442 VAL A CA 1
ATOM 3297 C C . VAL A 1 442 ? -15.727 26.407 14.151 1.00 95.94 442 VAL A C 1
ATOM 3299 O O . VAL A 1 442 ? -15.461 25.483 13.385 1.00 95.94 442 VAL A O 1
ATOM 3302 N N . TRP A 1 443 ? -15.586 26.278 15.472 1.00 97.62 443 TRP A N 1
ATOM 3303 C CA . TRP A 1 443 ? -15.400 24.983 16.123 1.00 97.62 443 TRP A CA 1
ATOM 3304 C C . TRP A 1 443 ? -16.738 24.261 16.270 1.00 97.62 443 TRP A C 1
ATOM 3306 O O . TRP A 1 443 ? -17.676 24.842 16.812 1.00 97.62 443 TRP A O 1
ATOM 3316 N N . HIS A 1 444 ? -16.769 22.992 15.877 1.00 98.00 444 HIS A N 1
ATOM 3317 C CA . HIS A 1 444 ? -17.905 22.089 16.040 1.00 98.00 444 HIS A CA 1
ATOM 3318 C C . HIS A 1 444 ? -17.524 20.889 16.897 1.00 98.00 444 HIS A C 1
ATOM 3320 O O . HIS A 1 444 ? -16.379 20.429 16.858 1.00 98.00 444 HIS A O 1
ATOM 3326 N N . ASP A 1 445 ? -18.500 20.347 17.615 1.00 98.19 445 ASP A N 1
ATOM 3327 C CA . ASP A 1 445 ? -18.356 19.118 18.389 1.00 98.19 445 ASP A CA 1
ATOM 3328 C C . ASP A 1 445 ? -18.826 17.917 17.567 1.00 98.19 445 ASP A C 1
ATOM 3330 O O . ASP A 1 445 ? -19.902 17.944 16.968 1.00 98.19 445 ASP A O 1
ATOM 3334 N N . ALA A 1 446 ? -18.062 16.827 17.580 1.00 98.25 446 ALA A N 1
ATOM 3335 C CA . ALA A 1 446 ? -18.467 15.550 17.007 1.00 98.25 446 ALA A CA 1
ATOM 3336 C C . ALA A 1 446 ? -18.459 14.448 18.072 1.00 98.25 446 ALA A C 1
ATOM 3338 O O . ALA A 1 446 ? -17.529 14.334 18.868 1.00 98.25 446 ALA A O 1
ATOM 3339 N N . GLU A 1 447 ? -19.482 13.593 18.055 1.00 98.19 447 GLU A N 1
ATOM 3340 C CA . GLU A 1 447 ? -19.510 12.342 18.812 1.00 98.19 447 GLU A CA 1
ATOM 3341 C C . GLU A 1 447 ? -19.842 11.185 17.869 1.00 98.19 447 GLU A C 1
ATOM 3343 O O . GLU A 1 447 ? -20.933 11.116 17.301 1.00 98.19 447 GLU A O 1
ATOM 3348 N N . ILE A 1 448 ? -18.912 10.243 17.740 1.00 98.00 448 ILE A N 1
ATOM 3349 C CA . ILE A 1 448 ? -19.086 9.009 16.978 1.00 98.00 448 ILE A CA 1
ATOM 3350 C C . ILE A 1 448 ? -19.149 7.848 17.960 1.00 98.00 448 ILE A C 1
ATOM 3352 O O . ILE A 1 448 ? -18.287 7.694 18.820 1.00 98.00 448 ILE A O 1
ATOM 3356 N N . SER A 1 449 ? -20.173 7.010 17.841 1.00 96.56 449 SER A N 1
ATOM 3357 C CA . SER A 1 449 ? -20.269 5.752 18.580 1.00 96.56 449 SER A CA 1
ATOM 3358 C C . SER A 1 449 ? -20.433 4.600 17.605 1.00 96.56 449 SER A C 1
ATOM 3360 O O . SER A 1 449 ? -21.290 4.653 16.723 1.00 96.56 449 SER A O 1
ATOM 3362 N N . TRP A 1 450 ? -19.645 3.547 17.785 1.00 96.19 450 TRP A N 1
ATOM 3363 C CA . TRP A 1 450 ? -19.735 2.331 16.990 1.00 96.19 450 TRP A CA 1
ATOM 3364 C C . TRP A 1 450 ? -19.786 1.108 17.900 1.00 96.19 450 TRP A C 1
ATOM 3366 O O . TRP A 1 450 ? -19.074 1.035 18.896 1.00 96.19 450 TRP A O 1
ATOM 3376 N N . GLY A 1 451 ? -20.633 0.142 17.568 1.00 92.75 451 GLY A N 1
ATOM 3377 C CA . GLY A 1 451 ? -20.755 -1.111 18.307 1.00 92.75 451 GLY A CA 1
ATOM 3378 C C . GLY A 1 451 ? -21.857 -1.981 17.722 1.00 92.75 451 GLY A C 1
ATOM 3379 O O . GLY A 1 451 ? -22.777 -1.478 17.078 1.00 92.75 451 GLY A O 1
ATOM 3380 N N . ASN A 1 452 ? -21.762 -3.301 17.908 1.00 89.75 452 ASN A N 1
ATOM 3381 C CA . ASN A 1 452 ? -22.724 -4.270 17.361 1.00 89.75 452 ASN A CA 1
ATOM 3382 C C . ASN A 1 452 ? -22.999 -4.087 15.849 1.00 89.75 452 ASN A C 1
ATOM 3384 O O . ASN A 1 452 ? -24.127 -4.269 15.390 1.00 89.75 452 ASN A O 1
ATOM 3388 N N . GLY A 1 453 ? -21.978 -3.689 15.078 1.00 92.12 453 GLY A N 1
ATOM 3389 C CA . GLY A 1 453 ? -22.091 -3.466 13.632 1.00 92.12 453 GLY A CA 1
ATOM 3390 C C . GLY A 1 453 ? -22.958 -2.266 13.237 1.00 92.12 453 GLY A C 1
ATOM 3391 O O . GLY A 1 453 ? -23.547 -2.271 12.152 1.00 92.12 453 GLY A O 1
ATOM 3392 N N . LYS A 1 454 ? -23.084 -1.264 14.114 1.00 95.56 454 LYS A N 1
ATOM 3393 C CA . LYS A 1 454 ? -23.848 -0.036 13.870 1.00 95.56 454 LYS A CA 1
ATOM 3394 C C . LYS A 1 454 ? -23.053 1.201 14.266 1.00 95.56 454 LYS A C 1
ATOM 3396 O O . LYS A 1 454 ? -22.317 1.162 15.251 1.00 95.56 454 LYS A O 1
ATOM 3401 N N . LEU A 1 455 ? -23.237 2.291 13.522 1.00 97.69 455 LEU A N 1
ATOM 3402 C CA . LEU A 1 455 ? -22.596 3.585 13.752 1.00 97.69 455 LEU A CA 1
ATOM 3403 C C . LEU A 1 455 ? -23.634 4.685 14.005 1.00 97.69 455 LEU A C 1
ATOM 3405 O O . LEU A 1 455 ? -24.617 4.810 13.276 1.00 97.69 455 LEU A O 1
ATOM 3409 N N . THR A 1 456 ? -23.377 5.512 15.013 1.00 98.19 456 THR A N 1
ATOM 3410 C CA . THR A 1 456 ? -24.090 6.763 15.287 1.00 98.19 456 THR A CA 1
ATOM 3411 C C . THR A 1 456 ? -23.097 7.920 15.199 1.00 98.19 456 THR A C 1
ATOM 3413 O O . THR A 1 456 ? -22.003 7.824 15.753 1.00 98.19 456 THR A O 1
ATOM 3416 N N . LEU A 1 457 ? -23.492 9.008 14.538 1.00 98.50 457 LEU A N 1
ATOM 3417 C CA . LEU A 1 457 ? -22.761 10.277 14.477 1.00 98.50 457 LEU A CA 1
ATOM 3418 C C . LEU A 1 457 ? -23.672 11.384 14.999 1.00 98.50 457 LEU A C 1
ATOM 3420 O O . LEU A 1 457 ? -24.801 11.533 14.524 1.00 98.50 457 LEU A O 1
ATOM 3424 N N . LYS A 1 458 ? -23.157 12.188 15.924 1.00 98.44 458 LYS A N 1
ATOM 3425 C CA . LYS A 1 458 ? -23.739 13.469 16.315 1.00 98.44 458 LYS A CA 1
ATOM 3426 C C . LYS A 1 458 ? -22.767 14.597 16.009 1.00 98.44 458 LYS A C 1
ATOM 3428 O O . LYS A 1 458 ? -21.573 14.438 16.244 1.00 98.44 458 LYS A O 1
ATOM 3433 N N . VAL A 1 459 ? -23.297 15.717 15.532 1.00 98.06 459 VAL A N 1
ATOM 3434 C CA . VAL A 1 459 ? -22.560 16.970 15.340 1.00 98.06 459 VAL A CA 1
ATOM 3435 C C . VAL A 1 459 ? -23.319 18.073 16.062 1.00 98.06 459 VAL A C 1
ATOM 3437 O O . VAL A 1 459 ? -24.529 18.185 15.882 1.00 98.06 459 VAL A O 1
ATOM 3440 N N . ASP A 1 460 ? -22.645 18.821 16.933 1.00 96.81 460 ASP A N 1
ATOM 3441 C CA . ASP A 1 460 ? -23.237 19.872 17.776 1.00 96.81 460 ASP A CA 1
ATOM 3442 C C . ASP A 1 460 ? -24.508 19.404 18.508 1.00 96.81 460 ASP A C 1
ATOM 3444 O O . ASP A 1 460 ? -25.541 20.074 18.549 1.00 96.81 460 ASP A O 1
ATOM 3448 N N . ASN A 1 461 ? -24.448 18.187 19.058 1.00 93.25 461 ASN A N 1
ATOM 3449 C CA . ASN A 1 461 ? -25.555 17.454 19.687 1.00 93.25 461 ASN A CA 1
ATOM 3450 C C . ASN A 1 461 ? -26.725 17.050 18.764 1.00 93.25 461 ASN A C 1
ATOM 3452 O O . ASN A 1 461 ? -27.593 16.285 19.199 1.00 93.25 461 ASN A O 1
ATOM 3456 N N . ALA A 1 462 ? -26.748 17.472 17.500 1.00 96.50 462 ALA A N 1
ATOM 3457 C CA . ALA A 1 462 ? -27.714 17.009 16.511 1.00 96.50 462 ALA A CA 1
ATOM 3458 C C . ALA A 1 462 ? -27.324 15.622 15.983 1.00 96.50 462 ALA A C 1
ATOM 3460 O O . ALA A 1 462 ? -26.166 15.358 15.669 1.00 96.50 462 ALA A O 1
ATOM 3461 N N . THR A 1 463 ? -28.293 14.711 15.879 1.00 97.69 463 THR A N 1
ATOM 3462 C CA . THR A 1 463 ? -28.040 13.365 15.339 1.00 97.69 463 THR A CA 1
ATOM 3463 C C . THR A 1 463 ? -27.994 13.419 13.817 1.00 97.69 463 THR A C 1
ATOM 3465 O O . THR A 1 463 ? -28.977 13.795 13.186 1.00 97.69 463 THR A O 1
ATOM 3468 N N . VAL A 1 464 ? -26.853 13.030 13.247 1.00 97.81 464 VAL A N 1
ATOM 3469 C CA . VAL A 1 464 ? -26.610 12.964 11.799 1.00 97.81 464 VAL A CA 1
ATOM 3470 C C . VAL A 1 464 ? -26.832 11.540 11.297 1.00 97.81 464 VAL A C 1
ATOM 3472 O O . VAL A 1 464 ? -27.608 11.315 10.374 1.00 97.81 464 VAL A O 1
ATOM 3475 N N . PHE A 1 465 ? -26.202 10.562 11.949 1.00 98.25 465 PHE A N 1
ATOM 3476 C CA . PHE A 1 465 ? -26.436 9.142 11.700 1.00 98.25 465 PHE A CA 1
ATOM 3477 C C . PHE A 1 465 ? -26.986 8.498 12.959 1.00 98.25 465 PHE A C 1
ATOM 3479 O O . PHE A 1 465 ? -26.406 8.659 14.032 1.00 98.25 465 PHE A O 1
ATOM 3486 N N . ASP A 1 466 ? -28.062 7.730 12.821 1.00 97.38 466 ASP A N 1
ATOM 3487 C CA . ASP A 1 466 ? -28.644 6.973 13.922 1.00 97.38 466 ASP A CA 1
ATOM 3488 C C . ASP A 1 466 ? -28.561 5.473 13.642 1.00 97.38 466 ASP A C 1
ATOM 3490 O O . ASP A 1 466 ? -29.289 4.946 12.801 1.00 97.38 466 ASP A O 1
ATOM 3494 N N . GLN A 1 467 ? -27.650 4.788 14.342 1.00 96.56 467 GLN A N 1
ATOM 3495 C CA . GLN A 1 467 ? -27.554 3.328 14.345 1.00 96.56 467 GLN A CA 1
ATOM 3496 C C . GLN A 1 467 ? -27.475 2.714 12.933 1.00 96.56 467 GLN A C 1
ATOM 3498 O O . GLN A 1 467 ? -28.012 1.631 12.673 1.00 96.56 467 GLN A O 1
ATOM 3503 N N . VAL A 1 468 ? -26.777 3.397 12.021 1.00 98.00 468 VAL A N 1
ATOM 3504 C CA . VAL A 1 468 ? -26.625 2.992 10.622 1.00 98.00 468 VAL A CA 1
ATOM 3505 C C . VAL A 1 468 ? -25.805 1.709 10.559 1.00 98.00 468 VAL A C 1
ATOM 3507 O O . VAL A 1 468 ? -24.757 1.600 11.193 1.00 98.00 468 VAL A O 1
ATOM 3510 N N . SER A 1 469 ? -26.286 0.717 9.808 1.00 96.88 469 SER A N 1
ATOM 3511 C CA . SER A 1 469 ? -25.612 -0.577 9.699 1.00 96.88 469 SER A CA 1
ATOM 3512 C C . SER A 1 469 ? -24.259 -0.450 9.002 1.00 96.88 469 SER A C 1
ATOM 3514 O O . SER A 1 469 ? -24.160 0.118 7.918 1.00 96.88 469 SER A O 1
ATOM 3516 N N . THR A 1 470 ? -23.236 -1.066 9.590 1.00 94.94 470 THR A N 1
ATOM 3517 C CA . THR A 1 470 ? -21.896 -1.196 9.008 1.00 94.94 470 THR A CA 1
ATOM 3518 C C . THR A 1 470 ? -21.642 -2.626 8.522 1.00 94.94 470 THR A C 1
ATOM 3520 O O . THR A 1 470 ? -20.563 -3.186 8.727 1.00 94.94 470 THR A O 1
ATOM 3523 N N . THR A 1 471 ? -22.668 -3.260 7.941 1.00 93.19 471 THR A N 1
ATOM 3524 C CA . THR A 1 471 ? -22.585 -4.639 7.430 1.00 93.19 471 THR A CA 1
ATOM 3525 C C . THR A 1 471 ? -21.442 -4.770 6.425 1.00 93.19 471 THR A C 1
ATOM 3527 O O . THR A 1 471 ? -21.324 -3.967 5.505 1.00 93.19 471 THR A O 1
ATOM 3530 N N . GLY A 1 472 ? -20.616 -5.804 6.594 1.00 85.81 472 GLY A N 1
ATOM 3531 C CA . GLY A 1 472 ? -19.436 -6.053 5.760 1.00 85.81 472 GLY A CA 1
ATOM 3532 C C . GLY A 1 472 ? -18.114 -5.674 6.428 1.00 85.81 472 GLY A C 1
ATOM 3533 O O . GLY A 1 472 ? -17.067 -6.143 5.986 1.00 85.81 472 GLY A O 1
ATOM 3534 N N . PHE A 1 473 ? -18.137 -4.910 7.523 1.00 90.06 473 PHE A N 1
ATOM 3535 C CA . PHE A 1 473 ? -16.959 -4.695 8.361 1.00 90.06 473 PHE A CA 1
ATOM 3536 C C . PHE A 1 473 ? -16.969 -5.633 9.573 1.00 90.06 473 PHE A C 1
ATOM 3538 O O . PHE A 1 473 ? -17.940 -5.687 10.326 1.00 90.06 473 PHE A O 1
ATOM 3545 N N . THR A 1 474 ? -15.876 -6.379 9.753 1.00 88.38 474 THR A N 1
ATOM 3546 C CA . THR A 1 474 ? -15.607 -7.172 10.960 1.00 88.38 474 THR A CA 1
ATOM 3547 C C . THR A 1 474 ? -14.346 -6.611 11.609 1.00 88.38 474 THR A C 1
ATOM 3549 O O . THR A 1 474 ? -13.291 -6.673 10.971 1.00 88.38 474 THR A O 1
ATOM 3552 N N . PRO A 1 475 ? -14.437 -6.059 12.828 1.00 87.69 475 PRO A N 1
ATOM 3553 C CA . PRO A 1 475 ? -13.289 -5.476 13.500 1.00 87.69 475 PRO A CA 1
ATOM 3554 C C . PRO A 1 475 ? -12.279 -6.553 13.908 1.00 87.69 475 PRO A C 1
ATOM 3556 O O . PRO A 1 475 ? -12.618 -7.715 14.148 1.00 87.69 475 PRO A O 1
ATOM 3559 N N . SER A 1 476 ? -11.031 -6.141 14.055 1.00 83.50 476 SER A N 1
ATOM 3560 C CA . SER A 1 476 ? -9.935 -6.938 14.582 1.00 83.50 476 SER A CA 1
ATOM 3561 C C . SER A 1 476 ? -9.117 -6.122 15.576 1.00 83.50 476 SER A C 1
ATOM 3563 O O . SER A 1 476 ? -9.097 -4.897 15.528 1.00 83.50 476 SER A O 1
ATOM 3565 N N . PHE A 1 477 ? -8.352 -6.802 16.427 1.00 80.88 477 PHE A N 1
ATOM 3566 C CA . PHE A 1 477 ? -7.400 -6.162 17.345 1.00 80.88 477 PHE A CA 1
ATOM 3567 C C . PHE A 1 477 ? -6.237 -5.441 16.641 1.00 80.88 477 PHE A C 1
ATOM 3569 O O . PHE A 1 477 ? -5.416 -4.803 17.293 1.00 80.88 477 PHE A O 1
ATOM 3576 N N . GLN A 1 478 ? -6.139 -5.577 15.316 1.00 80.06 478 GLN A N 1
ATOM 3577 C CA . GLN A 1 478 ? -5.181 -4.860 14.476 1.00 80.06 478 GLN A CA 1
ATOM 3578 C C . GLN A 1 478 ? -5.791 -3.620 13.816 1.00 80.06 478 GLN A C 1
ATOM 3580 O O . GLN A 1 478 ? -5.099 -2.937 13.060 1.00 80.06 478 GLN A O 1
ATOM 3585 N N . ASP A 1 479 ? -7.070 -3.341 14.060 1.00 86.19 479 ASP A N 1
ATOM 3586 C CA . ASP A 1 479 ? -7.704 -2.139 13.546 1.00 86.19 479 ASP A CA 1
ATOM 3587 C C . ASP A 1 479 ? -7.393 -0.959 14.470 1.00 86.19 479 ASP A C 1
ATOM 3589 O O . ASP A 1 479 ? -7.419 -1.076 15.695 1.00 86.19 479 ASP A O 1
ATOM 3593 N N . GLY A 1 480 ? -7.060 0.175 13.865 1.00 88.00 480 GLY A N 1
ATOM 3594 C CA . GLY A 1 480 ? -6.761 1.421 14.560 1.00 88.00 480 GLY A CA 1
ATOM 3595 C C . GLY A 1 480 ? -7.761 2.507 14.201 1.00 88.00 480 GLY A C 1
ATOM 3596 O O . GLY A 1 480 ? -8.624 2.316 13.344 1.00 88.00 480 GLY A O 1
ATOM 3597 N N . LEU A 1 481 ? -7.620 3.659 14.852 1.00 91.94 481 LEU A N 1
ATOM 3598 C CA . LEU A 1 481 ? -8.405 4.855 14.573 1.00 91.94 481 LEU A CA 1
ATOM 3599 C C . LEU A 1 481 ? -7.488 5.962 14.049 1.00 91.94 481 LEU A C 1
ATOM 3601 O O . LEU A 1 481 ? -6.370 6.145 14.538 1.00 91.94 481 LEU A O 1
ATOM 3605 N N . ALA A 1 482 ? -7.941 6.680 13.026 1.00 91.62 482 ALA A N 1
ATOM 3606 C CA . ALA A 1 482 ? -7.185 7.784 12.455 1.00 91.62 482 ALA A CA 1
ATOM 3607 C C . ALA A 1 482 ? -8.084 8.895 11.915 1.00 91.62 482 ALA A C 1
ATOM 3609 O O . ALA A 1 482 ? -9.211 8.656 11.482 1.00 91.62 482 ALA A O 1
ATOM 3610 N N . PHE A 1 483 ? -7.528 10.098 11.872 1.00 92.88 483 PHE A N 1
ATOM 3611 C CA . PHE A 1 483 ? -8.053 11.237 11.136 1.00 92.88 483 PHE A CA 1
ATOM 3612 C C . PHE A 1 483 ? -7.188 11.474 9.899 1.00 92.88 483 PHE A C 1
ATOM 3614 O O . PHE A 1 483 ? -5.969 11.305 9.952 1.00 92.88 483 PHE A O 1
ATOM 3621 N N . SER A 1 484 ? -7.796 11.875 8.788 1.00 89.12 484 SER A N 1
ATOM 3622 C CA . SER A 1 484 ? -7.089 12.127 7.525 1.00 89.12 484 SER A CA 1
ATOM 3623 C C . SER A 1 484 ? -7.708 13.299 6.777 1.00 89.12 484 SER A C 1
ATOM 3625 O O . SER A 1 484 ? -8.931 13.392 6.731 1.00 89.12 484 SER A O 1
ATOM 3627 N N . ALA A 1 485 ? -6.898 14.141 6.140 1.00 89.12 485 ALA A N 1
ATOM 3628 C CA . ALA A 1 485 ? -7.365 15.272 5.338 1.00 89.12 485 ALA A CA 1
ATOM 3629 C C . ALA A 1 485 ? -6.523 15.457 4.065 1.00 89.12 485 ALA A C 1
ATOM 3631 O O . ALA A 1 485 ? -5.329 15.139 4.042 1.00 89.12 485 ALA A O 1
ATOM 3632 N N . GLN A 1 486 ? -7.139 16.001 3.010 1.00 84.94 486 GLN A N 1
ATOM 3633 C CA . GLN A 1 486 ? -6.454 16.368 1.770 1.00 84.94 486 GLN A CA 1
ATOM 3634 C C . GLN A 1 486 ? -7.022 17.648 1.168 1.00 84.94 486 GLN A C 1
ATOM 3636 O O . GLN A 1 486 ? -8.226 17.801 0.989 1.00 84.94 486 GLN A O 1
ATOM 3641 N N . ASN A 1 487 ? -6.104 18.478 0.690 1.00 80.06 487 ASN A N 1
ATOM 3642 C CA . ASN A 1 487 ? -6.399 19.604 -0.171 1.00 80.06 487 ASN A CA 1
ATOM 3643 C C . ASN A 1 487 ? -5.720 19.353 -1.511 1.00 80.06 487 ASN A C 1
ATOM 3645 O O . ASN A 1 487 ? -4.493 19.318 -1.581 1.00 80.06 487 ASN A O 1
ATOM 3649 N N . ARG A 1 488 ? -6.498 19.105 -2.567 1.00 79.94 488 ARG A N 1
ATOM 3650 C CA . ARG A 1 488 ? -5.980 18.890 -3.928 1.00 79.94 488 ARG A CA 1
ATOM 3651 C C . ARG A 1 488 ? -5.662 20.238 -4.590 1.00 79.94 488 ARG A C 1
ATOM 3653 O O . ARG A 1 488 ? -4.853 21.010 -4.091 1.00 79.94 488 ARG A O 1
ATOM 3660 N N . GLY A 1 489 ? -6.332 20.564 -5.694 1.00 83.75 489 GLY A N 1
ATOM 3661 C CA . GLY A 1 489 ? -6.199 21.862 -6.364 1.00 83.75 489 GLY A CA 1
ATOM 3662 C C . GLY A 1 489 ? -6.852 23.039 -5.627 1.00 83.75 489 GLY A C 1
ATOM 3663 O O . GLY A 1 489 ? -6.726 24.168 -6.087 1.00 83.75 489 GLY A O 1
ATOM 3664 N N . LEU A 1 490 ? -7.544 22.790 -4.513 1.00 88.44 490 LEU A N 1
ATOM 3665 C CA . LEU A 1 490 ? -8.202 23.794 -3.670 1.00 88.44 490 LEU A CA 1
ATOM 3666 C C . LEU A 1 490 ? -7.505 23.885 -2.310 1.00 88.44 490 LEU A C 1
ATOM 3668 O O . LEU A 1 490 ? -6.711 23.005 -1.983 1.00 88.44 490 LEU A O 1
ATOM 3672 N N . SER A 1 491 ? -7.770 24.942 -1.542 1.00 89.25 491 SER A N 1
ATOM 3673 C CA . SER A 1 491 ? -7.144 25.188 -0.239 1.00 89.25 491 SER A CA 1
ATOM 3674 C C . SER A 1 491 ? -8.171 25.111 0.892 1.00 89.25 491 SER A C 1
ATOM 3676 O O . SER A 1 491 ? -9.314 25.548 0.736 1.00 89.25 491 SER A O 1
ATOM 3678 N N . GLN A 1 492 ? -7.779 24.523 2.022 1.00 92.19 492 GLN A N 1
ATOM 3679 C CA . GLN A 1 492 ? -8.606 24.467 3.226 1.00 92.19 492 GLN A CA 1
ATOM 3680 C C . GLN A 1 492 ? -7.762 24.140 4.457 1.00 92.19 492 GLN A C 1
ATOM 3682 O O . GLN A 1 492 ? -6.984 23.201 4.459 1.00 92.19 492 GLN A O 1
ATOM 3687 N N . ARG A 1 493 ? -7.926 24.865 5.550 1.00 94.50 493 ARG A N 1
ATOM 3688 C CA . ARG A 1 493 ? -7.359 24.472 6.840 1.00 94.50 493 ARG A CA 1
ATOM 3689 C C . ARG A 1 493 ? -8.289 23.491 7.538 1.00 94.50 493 ARG A C 1
ATOM 3691 O O . ARG A 1 493 ? -9.494 23.742 7.567 1.00 94.50 493 ARG A O 1
ATOM 3698 N N . VAL A 1 494 ? -7.737 22.445 8.148 1.00 95.62 494 VAL A N 1
ATOM 3699 C CA . VAL A 1 494 ? -8.469 21.555 9.063 1.00 95.62 494 VAL A CA 1
ATOM 3700 C C . VAL A 1 494 ? -7.713 21.441 10.380 1.00 95.62 494 VAL A C 1
ATOM 3702 O O . VAL A 1 494 ? -6.566 20.992 10.397 1.00 95.62 494 VAL A O 1
ATOM 3705 N N . LEU A 1 495 ? -8.385 21.810 11.468 1.00 97.38 495 LEU A N 1
ATOM 3706 C CA . LEU A 1 495 ? -7.928 21.634 12.842 1.00 97.38 495 LEU A CA 1
ATOM 3707 C C . LEU A 1 495 ? -8.790 20.589 13.560 1.00 97.38 495 LEU A C 1
ATOM 3709 O O . LEU A 1 495 ? -10.010 20.585 13.386 1.00 97.38 495 LEU A O 1
ATOM 3713 N N . ILE A 1 496 ? -8.161 19.753 14.383 1.00 98.12 496 ILE A N 1
ATOM 3714 C CA . ILE A 1 496 ? -8.795 18.809 15.311 1.00 98.12 496 ILE A CA 1
ATOM 3715 C C . ILE A 1 496 ? -8.287 19.103 16.721 1.00 98.12 496 ILE A C 1
ATOM 3717 O O . ILE A 1 496 ? -7.104 19.384 16.905 1.00 98.12 496 ILE A O 1
ATOM 3721 N N . ASP A 1 497 ? -9.166 19.021 17.710 1.00 98.19 497 ASP A N 1
ATOM 3722 C CA . ASP A 1 497 ? -8.828 19.250 19.112 1.00 98.19 497 ASP A CA 1
ATOM 3723 C C . ASP A 1 497 ? -9.713 18.409 20.047 1.00 98.19 497 ASP A C 1
ATOM 3725 O O . ASP A 1 497 ? -10.667 17.773 19.590 1.00 98.19 497 ASP A O 1
ATOM 3729 N N . ASP A 1 498 ? -9.394 18.395 21.341 1.00 97.69 498 ASP A N 1
ATOM 3730 C CA . ASP A 1 498 ? -10.176 17.766 22.413 1.00 97.69 498 ASP A CA 1
ATOM 3731 C C . ASP A 1 498 ? -10.610 16.320 22.080 1.00 97.69 498 ASP A C 1
ATOM 3733 O O . ASP A 1 498 ? -11.772 15.933 22.242 1.00 97.69 498 ASP A O 1
ATOM 3737 N N . ILE A 1 499 ? -9.675 15.501 21.583 1.00 98.19 499 ILE A N 1
ATOM 3738 C CA . ILE A 1 499 ? -9.921 14.096 21.231 1.00 98.19 499 ILE A CA 1
ATOM 3739 C C . ILE A 1 499 ? -10.090 13.278 22.509 1.00 98.19 499 ILE A C 1
ATOM 3741 O O . ILE A 1 499 ? -9.141 13.151 23.269 1.00 98.19 499 ILE A O 1
ATOM 3745 N N . ASP A 1 500 ? -11.241 12.642 22.698 1.00 96.56 500 ASP A N 1
ATOM 3746 C CA . ASP A 1 500 ? -11.532 11.718 23.799 1.00 96.56 500 ASP A CA 1
ATOM 3747 C C . ASP A 1 500 ? -12.167 10.435 23.252 1.00 96.56 500 ASP A C 1
ATOM 3749 O O . ASP A 1 500 ? -13.311 10.416 22.787 1.00 96.56 500 ASP A O 1
ATOM 3753 N N . ILE A 1 501 ? -11.403 9.346 23.258 1.00 95.88 501 ILE A N 1
ATOM 3754 C CA . ILE A 1 501 ? -11.803 8.053 22.700 1.00 95.88 501 ILE A CA 1
ATOM 3755 C C . ILE A 1 501 ? -11.783 7.010 23.807 1.00 95.88 501 ILE A C 1
ATOM 3757 O O . ILE A 1 501 ? -10.809 6.909 24.548 1.00 95.88 501 ILE A O 1
ATOM 3761 N N . GLY A 1 502 ? -12.816 6.170 23.869 1.00 92.00 502 GLY A N 1
ATOM 3762 C CA . GLY A 1 502 ? -12.902 5.059 24.812 1.00 92.00 502 GLY A CA 1
ATOM 3763 C C . GLY A 1 502 ? -13.624 3.844 24.237 1.00 92.00 502 GLY A C 1
ATOM 3764 O O . GLY A 1 502 ? -14.601 3.972 23.495 1.00 92.00 502 GLY A O 1
ATOM 3765 N N . SER A 1 503 ? -13.166 2.646 24.604 1.00 87.62 503 SER A N 1
ATOM 3766 C CA . SER A 1 503 ? -13.895 1.402 24.344 1.00 87.62 503 SER A CA 1
ATOM 3767 C C . SER A 1 503 ? -15.231 1.405 25.091 1.00 87.62 503 SER A C 1
ATOM 3769 O O . SER A 1 503 ? -15.294 1.864 26.235 1.00 87.62 503 SER A O 1
ATOM 3771 N N . THR A 1 504 ? -16.294 0.859 24.500 1.00 72.62 504 THR A N 1
ATOM 3772 C CA . THR A 1 504 ? -17.613 0.792 25.156 1.00 72.62 504 THR A CA 1
ATOM 3773 C C . THR A 1 504 ? -17.523 0.167 26.557 1.00 72.62 504 THR A C 1
ATOM 3775 O O . THR A 1 504 ? -17.101 -0.977 26.696 1.00 72.62 504 THR A O 1
ATOM 3778 N N . GLY A 1 505 ? -17.935 0.911 27.594 1.00 58.19 505 GLY A N 1
ATOM 3779 C CA . GLY A 1 505 ? -17.911 0.467 28.999 1.00 58.19 505 GLY A CA 1
ATOM 3780 C C . GLY A 1 505 ? -16.745 1.002 29.844 1.00 58.19 505 GLY A C 1
ATOM 3781 O O . GLY A 1 505 ? -16.755 0.813 31.057 1.00 58.19 505 GLY A O 1
ATOM 3782 N N . VAL A 1 506 ? -15.784 1.709 29.241 1.00 56.69 506 VAL A N 1
ATOM 3783 C CA . VAL A 1 506 ? -14.714 2.441 29.938 1.00 56.69 506 VAL A CA 1
ATOM 3784 C C . VAL A 1 506 ? -14.835 3.914 29.546 1.00 56.69 506 VAL A C 1
ATOM 3786 O O . VAL A 1 506 ? -14.515 4.277 28.419 1.00 56.69 506 VAL A O 1
ATOM 3789 N N . PHE A 1 507 ? -15.330 4.756 30.455 1.00 50.69 507 PHE A N 1
ATOM 3790 C CA . PHE A 1 507 ? -15.433 6.204 30.249 1.00 50.69 507 PHE A CA 1
ATOM 3791 C C . PHE A 1 507 ? -14.660 6.933 31.352 1.00 50.69 507 PHE A C 1
ATOM 3793 O O . PHE A 1 507 ? -14.869 6.659 32.533 1.00 50.69 507 PHE A O 1
ATOM 3800 N N . GLN A 1 508 ? -13.775 7.846 30.958 1.00 48.69 508 GLN A N 1
ATOM 3801 C CA . GLN A 1 508 ? -13.218 8.889 31.823 1.00 48.69 508 GLN A CA 1
ATOM 3802 C C . GLN A 1 508 ? -14.026 10.167 31.540 1.00 48.69 508 GLN A C 1
ATOM 3804 O O . GLN A 1 508 ? -14.466 10.373 30.410 1.00 48.69 508 GLN A O 1
ATOM 3809 N N . ASN A 1 509 ? -14.311 10.979 32.558 1.00 41.44 509 ASN A N 1
ATOM 3810 C CA . ASN A 1 509 ? -15.211 12.134 32.452 1.00 41.44 509 ASN A CA 1
ATOM 3811 C C . ASN A 1 509 ? -14.565 13.314 31.695 1.00 41.44 509 ASN A C 1
ATOM 3813 O O . ASN A 1 509 ? -14.294 14.331 32.312 1.00 41.44 509 ASN A O 1
ATOM 3817 N N . GLY A 1 510 ? -14.355 13.199 30.377 1.00 45.44 510 GLY A N 1
ATOM 3818 C CA . GLY A 1 510 ? -13.925 14.304 29.505 1.00 45.44 510 GLY A CA 1
ATOM 3819 C C . GLY A 1 510 ? -12.631 15.013 29.933 1.00 45.44 510 GLY A C 1
ATOM 3820 O O . GLY A 1 510 ? -11.912 14.556 30.820 1.00 45.44 510 GLY A O 1
ATOM 3821 N N . PHE A 1 511 ? -12.323 16.126 29.268 1.00 40.78 511 PHE A N 1
ATOM 3822 C CA . PHE A 1 511 ? -11.310 17.078 29.722 1.00 40.78 511 PHE A CA 1
ATOM 3823 C C . PHE A 1 511 ? -11.985 18.038 30.713 1.00 40.78 511 PHE A C 1
ATOM 3825 O O . PHE A 1 511 ? -12.930 18.726 30.323 1.00 40.78 511 PHE A O 1
ATOM 3832 N N . GLU A 1 512 ? -11.568 18.032 31.984 1.00 33.69 512 GLU A N 1
ATOM 3833 C CA . GLU A 1 512 ? -11.955 19.064 32.968 1.00 33.69 512 GLU A CA 1
ATOM 3834 C C . GLU A 1 512 ? -11.184 20.370 32.760 1.00 33.69 512 GLU A C 1
ATOM 3836 O O . GLU A 1 512 ? -9.958 20.301 32.495 1.00 33.69 512 GLU A O 1
#

Solvent-accessible surface area (backbone atoms only — not comparable to full-atom values): 26391 Å² total; per-residue (Å²): 70,86,50,85,11,46,25,32,44,39,32,28,29,41,39,36,39,22,67,44,35,45,71,56,33,61,70,34,68,68,56,40,51,52,34,52,52,50,18,45,51,60,32,28,58,41,36,35,54,67,54,28,31,37,66,37,85,72,48,77,46,76,30,87,47,63,93,75,26,83,57,64,82,47,74,59,84,77,81,88,53,96,62,69,45,37,62,57,48,33,52,47,51,51,46,38,66,72,74,67,48,77,88,77,86,43,26,28,39,35,32,52,66,50,78,53,80,53,65,37,45,42,66,55,26,60,60,62,71,48,17,41,25,18,25,16,18,42,83,85,48,43,30,24,59,31,40,44,20,30,51,33,19,16,43,52,44,56,67,41,56,60,50,63,87,81,50,61,13,28,50,27,80,57,74,32,92,39,74,48,54,50,45,36,48,48,37,42,52,51,48,60,79,44,47,92,80,41,51,76,71,48,56,64,94,63,78,53,50,31,47,44,37,80,41,78,44,66,40,55,15,85,44,76,59,50,77,42,69,66,68,63,61,18,34,28,46,60,37,45,69,77,43,62,75,49,59,45,82,76,49,63,86,54,77,51,52,65,44,77,52,96,70,19,42,36,40,27,60,64,52,54,80,54,65,48,42,36,35,33,40,35,34,37,36,36,85,55,38,60,28,65,26,40,36,42,38,35,30,36,80,56,42,50,57,51,76,49,50,46,67,92,50,57,72,70,43,59,73,83,87,74,65,49,46,65,22,28,41,96,88,42,94,22,46,26,28,42,92,42,19,38,27,30,20,53,69,38,54,66,26,35,3,18,41,32,55,47,70,37,57,43,57,82,13,31,38,36,35,32,33,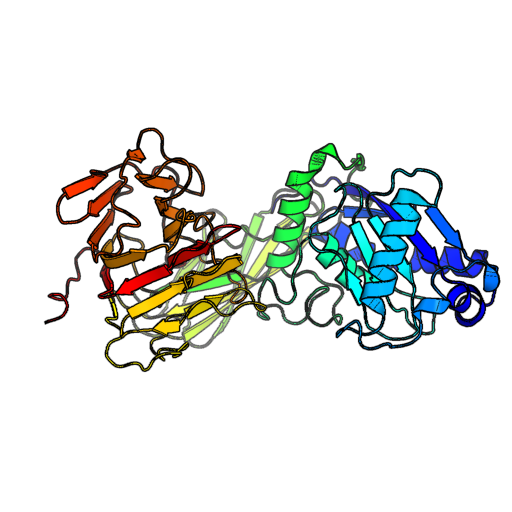38,31,23,30,40,101,62,66,49,19,49,48,36,34,46,24,42,22,47,67,75,76,38,78,61,56,45,58,74,84,32,30,70,45,19,43,25,42,36,48,28,45,44,103,64,32,16,41,39,38,26,40,46,66,38,73,44,87,86,43,64,46,79,39,83,82,54,56,71,60,52,81,43,44,38,39,41,36,38,41,94,54,24,36,29,33,26,47,72,86,42,80,74,38,78,64,42,74,39,79,91,52,80,75,43,80,69,29,36,44,35,40,26,27,44,13,54,98,30,26,25,26,35,37,40,32,56,34,42,34,22,18,71,94,50,82,76,88,74,88,126

Nearest PDB structures (foldseek):
  2e6v-assembly5_E  TM=7.551E-01  e=5.878E-08  Canis lupus familiaris
  3ap7-assembly1_A  TM=5.831E-01  e=2.793E-04  Homo sapiens
  2d6o-assembly1_X  TM=5.327E-01  e=4.674E-04  Mus musculus
  2d6l-assembly1_X  TM=5.393E-01  e=4.674E-04  Mus musculus
  2eak-assembly3_C  TM=5.556E-01  e=8.283E-04  Homo sapiens

Radius of gyration: 25.88 Å; Cα contacts (8 Å, |Δi|>4): 1336; chains: 1; bounding box: 61×60×68 Å

Secondary structure (DSSP, 8-state):
----SEEEEEEEEEEE-HHHHHHTSTT-HHHHHHHHHHHHHHHHHHHHHHH-EEEEEEEEEE---GGG-TTGGGGS--SS-SSTTHHHHHHHHHHIIIIISPP---SEEEEEEEESS-EEE-SS-TTSS-EEEEEEE-TTS--HHHHHHHHHHHTT--TTTT-STT---SSSSS--S---HHHHHHHHHHHHHTGGGSEEEEE-SS----B---EEEEEETT-S-EEE-GGGT-B-TT-PPPEEEEEEEEEESS--EEEEETTEEEEE-S-SS--EEEEEEEEEEETTEEEEEEEEEEEE--BSEEEE--TTS-TT----SSS-EEEE-TTS---EEETTEEEEE-SSSSEEEEEEPPPB--TT-EEEEEEEEEE-SSS----EEEEEEEPPS-TTS--TTS-SSEEEEEEE-SSS-EEEEEETTEEEEEEEEE-S-SSSSS-EEEEEEEETTEEEEEETTEEEEEEEE-TT----TTEEEEEEEEESSS--EEEEEEEEEEETT-------

pLDDT: mean 88.42, std 11.7, range [33.69, 98.56]

Mean predicted aligned error: 9.41 Å

Foldseek 3Di:
DQDQLWAWEAEEEEEEFQCCCCPQQVVDPVSLVVQVVVQLVLLQVACLQQQRYRYDYDYYHHDNDNVPGPCNVQQDDDPPDPFHSFVVVQVVQVCCQPPNDPDDLGQEYEYEHEQDADKAWAALCGPVPHTYMYFYAHSNNRGNLNCSQRVLRNLRDAECLVPAPVHADSNHPSPDPYDALRSSVSSNVSCVVCVVSTDTDGHPPAFDWWDQHEAEDEDELQDQKDWAQRCPSTYGSSSWDKAWDDKDWDDWDFDFDWDQDPRTIITGTPGSPDWIWTKMKTKMGTPNGIDIYIYIYTHDHAAQKDWFFQQVDDWPAQDPVQQKHKAWAPPDDAWDDDPSWTWQGAQDAFTKIKIWDHQHPQQAKKKKKWKKFKAYPDQDAQAKKKWKFADSNDSNDHQPLYDLATWMWGCGRPPFGFIFIDHSSHTQPPLTDGDNPRHVGDMKMWMWIDHPQFIWIDINNHTSDDRHGNPPHRGDSNITIMMIDHHHRGTMIMTMGQIIMGHPPDDDDGDD

Sequence (512 aa):
ITTSGMLKRVTVGVDVPSHIYANVYQSNSERAVRLIEYSLLGANLVYMRQVGIRHQLNRVVLRTDAGQDPYAPLRAPDGSCTVDTHCKFLTEVARQWNTVLPAGTEHMALVLREVDGAGLASVGTVASPRSYSSNDLSAAGDFSTVWRHEGGHNWSLSHFDGGTPEGSTINSGNSLAKMSGPEAALVGIFRAGKNSSFTEIGPLSLPIPPDAATDSYLVPVSLPSMDLDVLANDHDANGGSLTLNSVNTVSGSLGGTVSVVNGKIRYQPQNQLTTGFNVLQYQIAGTSGTARGFVFVTQVNFGRSYQQNFNAFANGVTDLGDGSVMTQINSQPSVSVQDSALELVPDQTNRVGGFSVPMIGLEFGFRAKFRWRASSAGTPADAFAFNFGQRVASASKPDYHGFMRGVTVEFNTFASPGYQLFVNGVAVPGAFVSSNSIADGVWHDAEISWGNGKLTLKVDNATVFDQVSTTGFTPSFQDGLAFSAQNRGLSQRVLIDDIDIGSTGVFQNGFE